Protein AF-0000000078183150 (afdb_homodimer)

Solvent-accessible surface area (backbone atoms only — not comparable to full-atom values): 23957 Å² total; per-residue (Å²): 135,80,81,76,76,77,73,75,73,75,76,82,78,79,80,68,74,74,74,74,74,74,79,73,50,68,70,55,38,49,43,51,28,50,55,58,35,39,36,19,56,31,17,50,51,40,50,72,68,47,51,51,50,37,50,54,33,47,48,52,42,27,62,74,68,38,85,47,51,37,82,80,44,46,71,64,59,48,45,49,29,29,44,27,28,25,60,32,22,45,72,41,20,80,29,30,89,44,89,50,62,62,53,49,30,44,80,25,64,42,81,43,44,36,35,37,39,30,37,64,89,84,26,37,39,29,40,36,38,32,34,35,36,31,25,56,86,88,48,70,55,47,36,36,38,36,37,41,34,23,37,49,46,79,45,83,44,36,29,38,37,36,37,61,71,50,38,35,37,31,42,33,81,97,46,42,81,49,72,70,41,70,57,77,73,69,54,72,88,75,36,77,75,80,79,72,46,48,50,48,32,32,46,45,32,75,52,93,54,41,38,32,34,35,36,78,84,66,34,45,34,37,29,32,58,106,138,82,79,76,76,75,73,73,73,78,75,78,79,77,71,69,75,75,70,74,73,74,79,71,49,68,70,56,38,49,44,50,29,50,58,58,35,39,36,19,55,32,18,49,50,41,48,73,70,47,52,50,51,36,51,53,34,47,50,53,42,28,63,74,67,38,86,49,51,37,82,80,45,45,72,65,59,48,44,49,29,30,44,30,29,26,58,33,21,46,72,40,20,80,30,31,88,43,91,50,63,64,53,48,29,43,77,25,64,42,81,42,43,37,35,37,40,30,38,62,89,83,26,36,38,29,40,35,39,32,34,34,38,31,25,55,86,86,48,71,55,46,37,34,37,36,37,41,35,23,39,49,45,78,45,81,44,36,29,39,37,35,36,62,71,49,39,37,37,30,41,34,80,95,45,43,82,48,72,70,41,69,58,78,73,69,55,73,88,75,35,76,76,78,78,73,45,49,48,47,34,31,46,46,32,76,51,93,54,40,38,31,33,34,37,78,85,66,33,45,35,37,31,31,58,106

Nearest PDB structures (foldseek):
  8uqf-assembly2_B  TM=3.159E-01  e=3.083E+00  synthetic construct
  8uqf-assembly2_B  TM=3.159E-01  e=4.365E+00  synthetic construct

Sequence (452 aa):
VEGVSVTDPPPPEDSAPVGGSKSETLPSLKLKLLSAVSGLNRGLAASEEDLQKADAAAKEIEAAGGPVDLSVDIDKLQGRWKLIYSSAFSSRTLGGSRPGPPTGRLLPITLGQVFQRIDVLSRDFDNIVELELGAPWPLPPAEVTATLAHKFELIGSAKIKINFEKTTVKTTGNLAQLPPLEIPRLPDSLRPPSNTRSGEFEVTYLDSDMRITQGDRGELRVFVIAVEGVSVTDPPPPEDSAPVGGSKSETLPSLKLKLLSAVSGLNRGLAASEEDLQKADAAAKEIEAAGGPVDLSVDIDKLQGRWKLIYSSAFSSRTLGGSRPGPPTGRLLPITLGQVFQRIDVLSRDFDNIVELELGAPWPLPPAEVTATLAHKFELIGSAKIKINFEKTTVKTTGNLAQLPPLEIPRLPDSLRPPSNTRSGEFEVTYLDSDMRITQGDRGELRVFVIA

Organism: Punica granatum (NCBI:txid22663)

Secondary structure (DSSP, 8-state):
-------------------------HHHHHHHHHHHHTTSTBTTT--HHHHHHHHHHHHHHHHHH----HHHHGGGG-EEEEEEEEGGGGGSBTTTTS--PBSSSSS-EEEEEEEEEEETTTTEEEEEEEEEE---TTSPPEEEEEEEEEEEEEETTTEEEEEEEEEEEEEEGGGTTSPPEEEPPPPGGGS--SGGGEEEEEEEEE-SSEEEEEETT--EEEEEE-/--------PPP--------------HHHHHHHHHHHHTTSTBTTT--HHHHHHHHHHHHHHHHHH----HHHHGGGG-EEEEEEEEGGGGGSBTTTTS--PBSSSSS-EEEEEEEEEEETTTTEEEEEEEEEE---TTSPPEEEEEEEEEEEEEETTTEEEEEEEEEEEEEEGGGTTSPPEEEPPPPGGGS--GGGGEEEEEEEEE-SSEEEEEETT--EEEEEE-

pLDDT: mean 83.38, std 20.6, range [25.12, 98.88]

InterPro domains:
  IPR006843 Plastid lipid-associated protein/fibrillin conserved domain [PF04755] (29-223)
  IPR039633 Plastid-lipid-associated protein [PTHR31906] (17-224)

Foldseek 3Di:
DPDPPPPDPPDPDDDPPPPPPPLDDLVRLVVQLCVLQAPCLQQQNDDPVSVVSNVVSVVSNLVVQDFFFCVVVVCLLAAKKWWRHKNQNNVQAPQRVDDHDHAPDPFHKDWDIWMWHADSVVQKTKIKTWIWTDDDPPDDIWIKIKIFIWGWDDDGGFKIKIFTDWIKMATDDPRNVDDIDTDDDDPPVPDPDDVVGMWMKGWSDTDNFKTWIATPVGMIIIIGGD/DPPPPPPPPDPPPPPPPPPPPPLDDLVRLVVQLCVLQAPCLQQQNDDPVSVVSNVVSVVSNLVVQDFFFCVVVVCLLAAKKWWRHKNQNPVQAPQRVDDHDHAPDPFHKDWDIWMWHADSVVQKTKIKTWIWTDDDPPDDIWIKIKIFIWGWDDDGGFKIKIFTDWMKMATDDPRNPDDIDTDDDDDPVPDPDDVVGMWMKGWSDTDNFKTWIATPVGMIIIIGGD

Structure (mmCIF, N/CA/C/O backbone):
data_AF-0000000078183150-model_v1
#
loop_
_entity.id
_entity.type
_entity.pdbx_description
1 polymer 'Plastid lipid-associated protein/fibrillin conserved domain-containing protein'
#
loop_
_atom_site.group_PDB
_atom_site.id
_atom_site.type_symbol
_atom_site.label_atom_id
_atom_site.label_alt_id
_atom_site.label_comp_id
_atom_site.label_asym_id
_atom_site.label_entity_id
_atom_site.label_seq_id
_atom_site.pdbx_PDB_ins_code
_atom_site.Cartn_x
_atom_site.Cartn_y
_atom_site.Cartn_z
_atom_site.occupancy
_atom_site.B_iso_or_equiv
_atom_site.auth_seq_id
_atom_site.auth_comp_id
_atom_site.auth_asym_id
_atom_site.auth_atom_id
_atom_site.pdbx_PDB_model_num
ATOM 1 N N . VAL A 1 1 ? -17.688 -17 73.125 1 25.45 1 VAL A N 1
ATOM 2 C CA . VAL A 1 1 ? -17.75 -17.75 71.875 1 25.45 1 VAL A CA 1
ATOM 3 C C . VAL A 1 1 ? -18.844 -17.156 70.938 1 25.45 1 VAL A C 1
ATOM 5 O O . VAL A 1 1 ? -20.016 -17.5 71.125 1 25.45 1 VAL A O 1
ATOM 8 N N . GLU A 1 2 ? -18.859 -15.781 70.812 1 26.11 2 GLU A N 1
ATOM 9 C CA . GLU A 1 2 ? -19.875 -14.953 70.188 1 26.11 2 GLU A CA 1
ATOM 10 C C . GLU A 1 2 ? -19.969 -15.289 68.688 1 26.11 2 GLU A C 1
ATOM 12 O O . GLU A 1 2 ? -18.953 -15.539 68 1 26.11 2 GLU A O 1
ATOM 17 N N . GLY A 1 3 ? -21.078 -15.875 68.25 1 27.06 3 GLY A N 1
ATOM 18 C CA . GLY A 1 3 ? -21.531 -16.375 66.938 1 27.06 3 GLY A CA 1
ATOM 19 C C . GLY A 1 3 ? -21.469 -15.336 65.812 1 27.06 3 GLY A C 1
ATOM 20 O O . GLY A 1 3 ? -22.078 -14.273 65.938 1 27.06 3 GLY A O 1
ATOM 21 N N . VAL A 1 4 ? -20.281 -15.188 65.188 1 34.78 4 VAL A N 1
ATOM 22 C CA . VAL A 1 4 ? -19.969 -14.242 64.125 1 34.78 4 VAL A CA 1
ATOM 23 C C . VAL A 1 4 ? -20.953 -14.406 62.969 1 34.78 4 VAL A C 1
ATOM 25 O O . VAL A 1 4 ? -21.109 -15.5 62.438 1 34.78 4 VAL A O 1
ATOM 28 N N . SER A 1 5 ? -22.094 -13.68 63 1 28.86 5 SER A N 1
ATOM 29 C CA . SER A 1 5 ? -23.141 -13.656 62 1 28.86 5 SER A CA 1
ATOM 30 C C . SER A 1 5 ? -22.578 -13.445 60.594 1 28.86 5 SER A C 1
ATOM 32 O O . SER A 1 5 ? -21.797 -12.523 60.375 1 28.86 5 SER A O 1
ATOM 34 N N . VAL A 1 6 ? -22.359 -14.516 59.844 1 34.69 6 VAL A N 1
ATOM 35 C CA . VAL A 1 6 ? -21.922 -14.648 58.469 1 34.69 6 VAL A CA 1
ATOM 36 C C . VAL A 1 6 ? -22.812 -13.812 57.562 1 34.69 6 VAL A C 1
ATOM 38 O O . VAL A 1 6 ? -24 -14.078 57.406 1 34.69 6 VAL A O 1
ATOM 41 N N . THR A 1 7 ? -22.688 -12.453 57.719 1 33.56 7 THR A N 1
ATOM 42 C CA . THR A 1 7 ? -23.5 -11.609 56.844 1 33.56 7 THR A CA 1
ATOM 43 C C . THR A 1 7 ? -23.453 -12.125 55.406 1 33.56 7 THR A C 1
ATOM 45 O O . THR A 1 7 ? -22.438 -12.672 54.969 1 33.56 7 THR A O 1
ATOM 48 N N . ASP A 1 8 ? -24.578 -12.492 54.781 1 33.91 8 ASP A N 1
ATOM 49 C CA . ASP A 1 8 ? -24.906 -12.992 53.469 1 33.91 8 ASP A CA 1
ATOM 50 C C . ASP A 1 8 ? -24.266 -12.141 52.375 1 33.91 8 ASP A C 1
ATOM 52 O O . ASP A 1 8 ? -24.188 -10.914 52.5 1 33.91 8 ASP A O 1
ATOM 56 N N . PRO A 1 9 ? -23.25 -12.695 51.656 1 38.31 9 PRO A N 1
ATOM 57 C CA . PRO A 1 9 ? -22.562 -11.938 50.625 1 38.31 9 PRO A CA 1
ATOM 58 C C . PRO A 1 9 ? -23.516 -11.227 49.656 1 38.31 9 PRO A C 1
ATOM 60 O O . PRO A 1 9 ? -24.656 -11.664 49.5 1 38.31 9 PRO A O 1
ATOM 63 N N . PRO A 1 10 ? -23.453 -9.859 49.656 1 40.16 10 PRO A N 1
ATOM 64 C CA . PRO A 1 10 ? -24.406 -9.188 48.75 1 40.16 10 PRO A CA 1
ATOM 65 C C . PRO A 1 10 ? -24.531 -9.859 47.406 1 40.16 10 PRO A C 1
ATOM 67 O O . PRO A 1 10 ? -23.609 -10.562 46.969 1 40.16 10 PRO A O 1
ATOM 70 N N . PRO A 1 11 ? -25.797 -10.094 46.938 1 37.5 11 PRO A N 1
ATOM 71 C CA . PRO A 1 11 ? -26.016 -10.727 45.625 1 37.5 11 PRO A CA 1
ATOM 72 C C . PRO A 1 11 ? -25.203 -10.086 44.5 1 37.5 11 PRO A C 1
ATOM 74 O O . PRO A 1 11 ? -24.828 -8.914 44.594 1 37.5 11 PRO A O 1
ATOM 77 N N . PRO A 1 12 ? -24.406 -10.922 43.781 1 33 12 PRO A N 1
ATOM 78 C CA . PRO A 1 12 ? -23.594 -10.445 42.656 1 33 12 PRO A CA 1
ATOM 79 C C . PRO A 1 12 ? -24.359 -9.539 41.719 1 33 12 PRO A C 1
ATOM 81 O O . PRO A 1 12 ? -25.516 -9.82 41.375 1 33 12 PRO A O 1
ATOM 84 N N . GLU A 1 13 ? -24.234 -8.188 42 1 30.86 13 GLU A N 1
ATOM 85 C CA . GLU A 1 13 ? -24.906 -7.184 41.156 1 30.86 13 GLU A CA 1
ATOM 86 C C . GLU A 1 13 ? -24.984 -7.625 39.719 1 30.86 13 GLU A C 1
ATOM 88 O O . GLU A 1 13 ? -24.266 -8.539 39.281 1 30.86 13 GLU A O 1
ATOM 93 N N . ASP A 1 14 ? -25.281 -6.547 38.812 1 30.36 14 ASP A N 1
ATOM 94 C CA . ASP A 1 14 ? -25.984 -6.145 37.594 1 30.36 14 ASP A CA 1
ATOM 95 C C . ASP A 1 14 ? -25.203 -6.574 36.344 1 30.36 14 ASP A C 1
ATOM 97 O O . ASP A 1 14 ? -23.984 -6.414 36.281 1 30.36 14 ASP A O 1
ATOM 101 N N . SER A 1 15 ? -25.75 -7.566 35.625 1 31.78 15 SER A N 1
ATOM 102 C CA . SER A 1 15 ? -25.422 -7.992 34.281 1 31.78 15 SER A CA 1
ATOM 103 C C . SER A 1 15 ? -25.172 -6.793 33.375 1 31.78 15 SER A C 1
ATOM 105 O O . SER A 1 15 ? -26.062 -5.98 33.125 1 31.78 15 SER A O 1
ATOM 107 N N . ALA A 1 16 ? -24 -6.148 33.406 1 34.34 16 ALA A N 1
ATOM 108 C CA . ALA A 1 16 ? -23.672 -5.168 32.375 1 34.34 16 ALA A CA 1
ATOM 109 C C . ALA A 1 16 ? -24.219 -5.578 31.016 1 34.34 16 ALA A C 1
ATOM 111 O O . ALA A 1 16 ? -24.188 -6.758 30.641 1 34.34 16 ALA A O 1
ATOM 112 N N . PRO A 1 17 ? -25.203 -4.906 30.562 1 32.28 17 PRO A N 1
ATOM 113 C CA . PRO A 1 17 ? -25.719 -5.25 29.234 1 32.28 17 PRO A CA 1
ATOM 114 C C . PRO A 1 17 ? -24.625 -5.613 28.234 1 32.28 17 PRO A C 1
ATOM 116 O O . PRO A 1 17 ? -23.516 -5.094 28.328 1 32.28 17 PRO A O 1
ATOM 119 N N . VAL A 1 18 ? -24.531 -6.824 27.828 1 33.25 18 VAL A N 1
ATOM 120 C CA . VAL A 1 18 ? -23.844 -7.293 26.641 1 33.25 18 VAL A CA 1
ATOM 121 C C . VAL A 1 18 ? -24.062 -6.301 25.5 1 33.25 18 VAL A C 1
ATOM 123 O O . VAL A 1 18 ? -25.188 -6.117 25.031 1 33.25 18 VAL A O 1
ATOM 126 N N . GLY A 1 19 ? -23.656 -5.066 25.578 1 31.78 19 GLY A N 1
ATOM 127 C CA . GLY A 1 19 ? -23.719 -4.227 24.391 1 31.78 19 GLY A CA 1
ATOM 128 C C . GLY A 1 19 ? -23.625 -5.012 23.109 1 31.78 19 GLY A C 1
ATOM 129 O O . GLY A 1 19 ? -22.766 -5.871 22.953 1 31.78 19 GLY A O 1
ATOM 130 N N . GLY A 1 20 ? -24.75 -5.406 22.453 1 34.28 20 GLY A N 1
ATOM 131 C CA . GLY A 1 20 ? -24.906 -6.059 21.172 1 34.28 20 GLY A CA 1
ATOM 132 C C . GLY A 1 20 ? -23.844 -5.68 20.172 1 34.28 20 GLY A C 1
ATOM 133 O O . GLY A 1 20 ? -23.578 -4.496 19.938 1 34.28 20 GLY A O 1
ATOM 134 N N . SER A 1 21 ? -22.703 -6.273 20.078 1 41.09 21 SER A N 1
ATOM 135 C CA . SER A 1 21 ? -21.734 -6.223 19 1 41.09 21 SER A CA 1
ATOM 136 C C . SER A 1 21 ? -22.422 -6 17.656 1 41.09 21 SER A C 1
ATOM 138 O O . SER A 1 21 ? -23.203 -6.848 17.203 1 41.09 21 SER A O 1
ATOM 140 N N . LYS A 1 22 ? -23.047 -4.867 17.297 1 44.09 22 LYS A N 1
ATOM 141 C CA . LYS A 1 22 ? -23.688 -4.559 16.031 1 44.09 22 LYS A CA 1
ATOM 142 C C . LYS A 1 22 ? -23.094 -5.379 14.898 1 44.09 22 LYS A C 1
ATOM 144 O O . LYS A 1 22 ? -21.859 -5.441 14.742 1 44.09 22 LYS A O 1
ATOM 149 N N . SER A 1 23 ? -23.578 -6.484 14.508 1 58.16 23 SER A N 1
ATOM 150 C CA . SER A 1 23 ? -23.266 -7.375 13.398 1 58.16 23 SER A CA 1
ATOM 151 C C . SER A 1 23 ? -22.75 -6.598 12.188 1 58.16 23 SER A C 1
ATOM 153 O O . SER A 1 23 ? -23.5 -5.828 11.578 1 58.16 23 SER A O 1
ATOM 155 N N . GLU A 1 24 ? -21.469 -6.301 12.102 1 78.25 24 GLU A N 1
ATOM 156 C CA . GLU A 1 24 ? -20.859 -5.598 10.977 1 78.25 24 GLU A CA 1
ATOM 157 C C . GLU A 1 24 ? -21.219 -6.27 9.656 1 78.25 24 GLU A C 1
ATOM 159 O O . GLU A 1 24 ? -21.219 -7.496 9.562 1 78.25 24 GLU A O 1
ATOM 164 N N . THR A 1 25 ? -21.734 -5.465 8.82 1 90.06 25 THR A N 1
ATOM 165 C CA . THR A 1 25 ? -22.016 -5.938 7.469 1 90.06 25 THR A CA 1
ATOM 166 C C . THR A 1 25 ? -20.734 -6.309 6.742 1 90.06 25 THR A C 1
ATOM 168 O O . THR A 1 25 ? -19.641 -5.855 7.117 1 90.06 25 THR A O 1
ATOM 171 N N . LEU A 1 26 ? -20.812 -7.238 5.852 1 94.44 26 LEU A N 1
ATOM 172 C CA . LEU A 1 26 ? -19.656 -7.711 5.09 1 94.44 26 LEU A CA 1
ATOM 173 C C . LEU A 1 26 ? -18.922 -6.543 4.445 1 94.44 26 LEU A C 1
ATOM 175 O O . LEU A 1 26 ? -17.703 -6.469 4.508 1 94.44 26 LEU A O 1
ATOM 179 N N . PRO A 1 27 ? -19.625 -5.566 3.857 1 92.88 27 PRO A N 1
ATOM 180 C CA . PRO A 1 27 ? -18.922 -4.41 3.301 1 92.88 27 PRO A CA 1
ATOM 181 C C . PRO A 1 27 ? -18.125 -3.645 4.352 1 92.88 27 PRO A C 1
ATOM 183 O O . PRO A 1 27 ? -17 -3.199 4.082 1 92.88 27 PRO A O 1
ATOM 186 N N . SER A 1 28 ? -18.656 -3.543 5.52 1 94.44 28 SER A N 1
ATOM 187 C CA . SER A 1 28 ? -17.938 -2.852 6.586 1 94.44 28 SER A CA 1
ATOM 188 C C . SER A 1 28 ? -16.703 -3.629 7.02 1 94.44 28 SER A C 1
ATOM 190 O O . SER A 1 28 ? -15.672 -3.033 7.336 1 94.44 28 SER A O 1
ATOM 192 N N . LEU A 1 29 ? -16.828 -4.906 7.047 1 97.69 29 LEU A N 1
ATOM 193 C CA . LEU A 1 29 ? -15.688 -5.75 7.395 1 97.69 29 LEU A CA 1
ATOM 194 C C . LEU A 1 29 ? -14.586 -5.648 6.34 1 97.69 29 LEU A C 1
ATOM 196 O O . LEU A 1 29 ? -13.398 -5.613 6.676 1 97.69 29 LEU A O 1
ATOM 200 N N . LYS A 1 30 ? -15.008 -5.578 5.09 1 97.69 30 LYS A N 1
ATOM 201 C CA . LYS A 1 30 ? -14.047 -5.43 4.004 1 97.69 30 LYS A CA 1
ATOM 202 C C . LYS A 1 30 ? -13.328 -4.086 4.09 1 97.69 30 LYS A C 1
ATOM 204 O O . LYS A 1 30 ? -12.117 -4.012 3.869 1 97.69 30 LYS A O 1
ATOM 209 N N . LEU A 1 31 ? -14.062 -3.076 4.402 1 96.56 31 LEU A N 1
ATOM 210 C CA . LEU A 1 31 ? -13.461 -1.759 4.574 1 96.56 31 LEU A CA 1
ATOM 211 C C . LEU A 1 31 ? -12.438 -1.77 5.707 1 96.56 31 LEU A C 1
ATOM 213 O O . LEU A 1 31 ? -11.367 -1.176 5.59 1 96.56 31 LEU A O 1
ATOM 217 N N . LYS A 1 32 ? -12.789 -2.43 6.77 1 96.81 32 LYS A N 1
ATOM 218 C CA . LYS A 1 32 ? -11.898 -2.543 7.918 1 96.81 32 LYS A CA 1
ATOM 219 C C . LYS A 1 32 ? -10.586 -3.223 7.535 1 96.81 32 LYS A C 1
ATOM 221 O O . LYS A 1 32 ? -9.508 -2.734 7.871 1 96.81 32 LYS A O 1
ATOM 226 N N . LEU A 1 33 ? -10.672 -4.328 6.832 1 98.38 33 LEU A N 1
ATOM 227 C CA . LEU A 1 33 ? -9.477 -5.059 6.418 1 98.38 33 LEU A CA 1
ATOM 228 C C . LEU A 1 33 ? -8.641 -4.227 5.453 1 98.38 33 LEU A C 1
ATOM 230 O O . LEU A 1 33 ? -7.422 -4.109 5.625 1 98.38 33 LEU A O 1
ATOM 234 N N . LEU A 1 34 ? -9.344 -3.639 4.422 1 98.12 34 LEU A N 1
ATOM 235 C CA . LEU A 1 34 ? -8.617 -2.842 3.439 1 98.12 34 LEU A CA 1
ATOM 236 C C . LEU A 1 34 ? -7.934 -1.651 4.105 1 98.12 34 LEU A C 1
ATOM 238 O O . LEU A 1 34 ? -6.793 -1.32 3.773 1 98.12 34 LEU A O 1
ATOM 242 N N . SER A 1 35 ? -8.586 -1.05 5.062 1 97.12 35 SER A N 1
ATOM 243 C CA . SER A 1 35 ? -8 0.07 5.789 1 97.12 35 SER A CA 1
ATOM 244 C C . SER A 1 35 ? -6.781 -0.372 6.594 1 97.12 35 SER A C 1
ATOM 246 O O . SER A 1 35 ? -5.797 0.362 6.688 1 97.12 35 SER A O 1
ATOM 248 N N . ALA A 1 36 ? -6.855 -1.533 7.152 1 97.44 36 ALA A N 1
ATOM 249 C CA . ALA A 1 36 ? -5.77 -2.049 7.98 1 97.44 36 ALA A CA 1
ATOM 250 C C . ALA A 1 36 ? -4.531 -2.348 7.145 1 97.44 36 ALA A C 1
ATOM 252 O O . ALA A 1 36 ? -3.402 -2.133 7.594 1 97.44 36 ALA A O 1
ATOM 253 N N . VAL A 1 37 ? -4.723 -2.781 5.93 1 97.94 37 VAL A N 1
ATOM 254 C CA . VAL A 1 37 ? -3.576 -3.322 5.207 1 97.94 37 VAL A CA 1
ATOM 255 C C . VAL A 1 37 ? -3.084 -2.307 4.18 1 97.94 37 VAL A C 1
ATOM 257 O O . VAL A 1 37 ? -1.975 -2.432 3.656 1 97.94 37 VAL A O 1
ATOM 260 N N . SER A 1 38 ? -3.936 -1.305 3.873 1 95.56 38 SER A N 1
ATOM 261 C CA . SER A 1 38 ? -3.51 -0.276 2.93 1 95.56 38 SER A CA 1
ATOM 262 C C . SER A 1 38 ? -2.381 0.57 3.508 1 95.56 38 SER A C 1
ATOM 264 O O . SER A 1 38 ? -2.377 0.876 4.703 1 95.56 38 SER A O 1
ATOM 266 N N . GLY A 1 39 ? -1.4 0.846 2.785 1 94.12 39 GLY A N 1
ATOM 267 C CA . GLY A 1 39 ? -0.291 1.684 3.211 1 94.12 39 GLY A CA 1
ATOM 268 C C . GLY A 1 39 ? 0.854 0.894 3.818 1 94.12 39 GLY A C 1
ATOM 269 O O . GLY A 1 39 ? 1.854 1.472 4.25 1 94.12 39 GLY A O 1
ATOM 270 N N . LEU A 1 40 ? 0.718 -0.432 3.852 1 96.31 40 LEU A N 1
ATOM 271 C CA . LEU A 1 40 ? 1.736 -1.261 4.488 1 96.31 40 LEU A CA 1
ATOM 272 C C . LEU A 1 40 ? 2.76 -1.745 3.467 1 96.31 40 LEU A C 1
ATOM 274 O O . LEU A 1 40 ? 3.59 -2.604 3.773 1 96.31 40 LEU A O 1
ATOM 278 N N . ASN A 1 41 ? 2.68 -1.23 2.266 1 92.56 41 ASN A N 1
ATOM 279 C CA . ASN A 1 41 ? 3.58 -1.679 1.209 1 92.56 41 ASN A CA 1
ATOM 280 C C . ASN A 1 41 ? 3.525 -3.193 1.029 1 92.56 41 ASN A C 1
ATOM 282 O O . ASN A 1 41 ? 4.562 -3.859 1.024 1 92.56 41 ASN A O 1
ATOM 286 N N . ARG A 1 42 ? 2.332 -3.758 0.937 1 95.31 42 ARG A N 1
ATOM 287 C CA . ARG A 1 42 ? 2.031 -5.176 0.773 1 95.31 42 ARG A CA 1
ATOM 288 C C . ARG A 1 42 ? 2.521 -5.98 1.972 1 95.31 42 ARG A C 1
ATOM 290 O O . ARG A 1 42 ? 2.645 -7.207 1.896 1 95.31 42 ARG A O 1
ATOM 297 N N . GLY A 1 43 ? 2.922 -5.414 2.986 1 95.19 43 GLY A N 1
ATOM 298 C CA . GLY A 1 43 ? 3.379 -6.098 4.184 1 95.19 43 GLY A CA 1
ATOM 299 C C . GLY A 1 43 ? 4.805 -5.742 4.566 1 95.19 43 GLY A C 1
ATOM 300 O O . GLY A 1 43 ? 5.23 -6 5.695 1 95.19 43 GLY A O 1
ATOM 301 N N . LEU A 1 44 ? 5.602 -5.09 3.701 1 91.56 44 LEU A N 1
ATOM 302 C CA . LEU A 1 44 ? 7.012 -4.793 3.912 1 91.56 44 LEU A CA 1
ATOM 303 C C . LEU A 1 44 ? 7.191 -3.766 5.023 1 91.56 44 LEU A C 1
ATOM 305 O O . LEU A 1 44 ? 8.227 -3.744 5.695 1 91.56 44 LEU A O 1
ATOM 309 N N . ALA A 1 45 ? 6.211 -2.936 5.227 1 92.19 45 ALA A N 1
ATOM 310 C CA . ALA A 1 45 ? 6.289 -1.882 6.234 1 92.19 45 ALA A CA 1
ATOM 311 C C . ALA A 1 45 ? 5.422 -2.217 7.445 1 92.19 45 ALA A C 1
ATOM 313 O O . ALA A 1 45 ? 5.156 -1.352 8.281 1 92.19 45 ALA A O 1
ATOM 314 N N . ALA A 1 46 ? 4.984 -3.465 7.539 1 94.94 46 ALA A N 1
ATOM 315 C CA . ALA A 1 46 ? 4.051 -3.846 8.602 1 94.94 46 ALA A CA 1
ATOM 316 C C . ALA A 1 46 ? 4.789 -4.082 9.914 1 94.94 46 ALA A C 1
ATOM 318 O O . ALA A 1 46 ? 5.824 -4.746 9.945 1 94.94 46 ALA A O 1
ATOM 319 N N . SER A 1 47 ? 4.293 -3.496 10.961 1 93.06 47 SER A N 1
ATOM 320 C CA . SER A 1 47 ? 4.73 -3.846 12.312 1 93.06 47 SER A CA 1
ATOM 321 C C . SER A 1 47 ? 4.035 -5.109 12.805 1 93.06 47 SER A C 1
ATOM 323 O O . SER A 1 47 ? 3.117 -5.617 12.156 1 93.06 47 SER A O 1
ATOM 325 N N . GLU A 1 48 ? 4.453 -5.578 13.961 1 94.38 48 GLU A N 1
ATOM 326 C CA . GLU A 1 48 ? 3.777 -6.723 14.562 1 94.38 48 GLU A CA 1
ATOM 327 C C . GLU A 1 48 ? 2.316 -6.402 14.867 1 94.38 48 GLU A C 1
ATOM 329 O O . GLU A 1 48 ? 1.438 -7.25 14.68 1 94.38 48 GLU A O 1
ATOM 334 N N . GLU A 1 49 ? 2.09 -5.234 15.375 1 96 49 GLU A N 1
ATOM 335 C CA . GLU A 1 49 ? 0.719 -4.805 15.633 1 96 49 GLU A CA 1
ATOM 336 C C . GLU A 1 49 ? -0.109 -4.797 14.352 1 96 49 GLU A C 1
ATOM 338 O O . GLU A 1 49 ? -1.275 -5.195 14.359 1 96 49 GLU A O 1
ATOM 343 N N . ASP A 1 50 ? 0.449 -4.363 13.266 1 96.94 50 ASP A N 1
ATOM 344 C CA . ASP A 1 50 ? -0.235 -4.371 11.977 1 96.94 50 ASP A CA 1
ATOM 345 C C . ASP A 1 50 ? -0.604 -5.793 11.562 1 96.94 50 ASP A C 1
ATOM 347 O O . ASP A 1 50 ? -1.694 -6.027 11.031 1 96.94 50 ASP A O 1
ATOM 351 N N . LEU A 1 51 ? 0.33 -6.727 11.789 1 97.31 51 LEU A N 1
ATOM 352 C CA . LEU A 1 51 ? 0.082 -8.125 11.453 1 97.31 51 LEU A CA 1
ATOM 353 C C . LEU A 1 51 ? -1.134 -8.656 12.203 1 97.31 51 LEU A C 1
ATOM 355 O O . LEU A 1 51 ? -1.994 -9.312 11.617 1 97.31 51 LEU A O 1
ATOM 359 N N . GLN A 1 52 ? -1.202 -8.328 13.406 1 97.94 52 GLN A N 1
ATOM 360 C CA . GLN A 1 52 ? -2.305 -8.789 14.242 1 97.94 52 GLN A CA 1
ATOM 361 C C . GLN A 1 52 ? -3.629 -8.18 13.797 1 97.94 52 GLN A C 1
ATOM 363 O O . GLN A 1 52 ? -4.648 -8.875 13.734 1 97.94 52 GLN A O 1
ATOM 368 N N . LYS A 1 53 ? -3.6 -6.941 13.539 1 97.94 53 LYS A N 1
ATOM 369 C CA . LYS A 1 53 ? -4.805 -6.258 13.078 1 97.94 53 LYS A CA 1
ATOM 370 C C . LYS A 1 53 ? -5.301 -6.844 11.766 1 97.94 53 LYS A C 1
ATOM 372 O O . LYS A 1 53 ? -6.504 -7.059 11.586 1 97.94 53 LYS A O 1
ATOM 377 N N . ALA A 1 54 ? -4.406 -7.047 10.828 1 98.38 54 ALA A N 1
ATOM 378 C CA . ALA A 1 54 ? -4.766 -7.633 9.539 1 98.38 54 ALA A CA 1
ATOM 379 C C . ALA A 1 54 ? -5.363 -9.023 9.711 1 98.38 54 ALA A C 1
ATOM 381 O O . ALA A 1 54 ? -6.395 -9.344 9.117 1 98.38 54 ALA A O 1
ATOM 382 N N . ASP A 1 55 ? -4.688 -9.766 10.578 1 98.44 55 ASP A N 1
ATOM 383 C CA . ASP A 1 55 ? -5.152 -11.133 10.828 1 98.44 55 ASP A CA 1
ATOM 384 C C . ASP A 1 55 ? -6.555 -11.125 11.438 1 98.44 55 ASP A C 1
ATOM 386 O O . ASP A 1 55 ? -7.426 -11.883 11 1 98.44 55 ASP A O 1
ATOM 390 N N . ALA A 1 56 ? -6.742 -10.305 12.414 1 98.56 56 ALA A N 1
ATOM 391 C CA . ALA A 1 56 ? -8.039 -10.219 13.078 1 98.56 56 ALA A CA 1
ATOM 392 C C . ALA A 1 56 ? -9.125 -9.781 12.102 1 98.56 56 ALA A C 1
ATOM 394 O O . ALA A 1 56 ? -10.219 -10.359 12.086 1 98.56 56 ALA A O 1
ATOM 395 N N . ALA A 1 57 ? -8.852 -8.797 11.336 1 98.5 57 ALA A N 1
ATOM 396 C CA . ALA A 1 57 ? -9.828 -8.297 10.367 1 98.5 57 ALA A CA 1
ATOM 397 C C . ALA A 1 57 ? -10.156 -9.359 9.32 1 98.5 57 ALA A C 1
ATOM 399 O O . ALA A 1 57 ? -11.312 -9.516 8.93 1 98.5 57 ALA A O 1
ATOM 400 N N . ALA A 1 58 ? -9.188 -10.07 8.836 1 98.75 58 ALA A N 1
ATOM 401 C CA . ALA A 1 58 ? -9.406 -11.133 7.859 1 98.75 58 ALA A CA 1
ATOM 402 C C . ALA A 1 58 ? -10.289 -12.234 8.438 1 98.75 58 ALA A C 1
ATOM 404 O O . ALA A 1 58 ? -11.188 -12.734 7.762 1 98.75 58 ALA A O 1
ATOM 405 N N . LYS A 1 59 ? -9.992 -12.578 9.664 1 98.5 59 LYS A N 1
ATOM 406 C CA . LYS A 1 59 ? -10.766 -13.633 10.312 1 98.5 59 LYS A CA 1
ATOM 407 C C . LYS A 1 59 ? -12.234 -13.258 10.414 1 98.5 59 LYS A C 1
ATOM 409 O O . LYS A 1 59 ? -13.109 -14.117 10.305 1 98.5 59 LYS A O 1
ATOM 414 N N . GLU A 1 60 ? -12.5 -12.008 10.672 1 98.56 60 GLU A N 1
ATOM 415 C CA . GLU A 1 60 ? -13.883 -11.555 10.734 1 98.56 60 GLU A CA 1
ATOM 416 C C . GLU A 1 60 ? -14.586 -11.727 9.391 1 98.56 60 GLU A C 1
ATOM 418 O O . GLU A 1 60 ? -15.75 -12.133 9.344 1 98.56 60 GLU A O 1
ATOM 423 N N . ILE A 1 61 ? -13.938 -11.453 8.336 1 98.44 61 ILE A N 1
ATOM 424 C CA . ILE A 1 61 ? -14.5 -11.609 7 1 98.44 61 ILE A CA 1
ATOM 425 C C . ILE A 1 61 ? -14.719 -13.086 6.703 1 98.44 61 ILE A C 1
ATOM 427 O O . ILE A 1 61 ? -15.766 -13.477 6.176 1 98.44 61 ILE A O 1
ATOM 431 N N . GLU A 1 62 ? -13.727 -13.844 7.031 1 98.44 62 GLU A N 1
ATOM 432 C CA . GLU A 1 62 ? -13.82 -15.281 6.809 1 98.44 62 GLU A CA 1
ATOM 433 C C . GLU A 1 62 ? -15 -15.883 7.566 1 98.44 62 GLU A C 1
ATOM 435 O O . GLU A 1 62 ? -15.727 -16.719 7.027 1 98.44 62 GLU A O 1
ATOM 440 N N . ALA A 1 63 ? -15.141 -15.438 8.789 1 97.94 63 ALA A N 1
ATOM 441 C CA . ALA A 1 63 ? -16.25 -15.922 9.602 1 97.94 63 ALA A CA 1
ATOM 442 C C . ALA A 1 63 ? -17.594 -15.492 9.008 1 97.94 63 ALA A C 1
ATOM 444 O O . ALA A 1 63 ? -18.531 -16.281 8.938 1 97.94 63 ALA A O 1
ATOM 445 N N . ALA A 1 64 ? -17.703 -14.305 8.586 1 97.25 64 ALA A N 1
ATOM 446 C CA . ALA A 1 64 ? -18.938 -13.766 8.023 1 97.25 64 ALA A CA 1
ATOM 447 C C . ALA A 1 64 ? -19.25 -14.406 6.676 1 97.25 64 ALA A C 1
ATOM 449 O O . ALA A 1 64 ? -20.406 -14.602 6.324 1 97.25 64 ALA A O 1
ATOM 450 N N . GLY A 1 65 ? -18.281 -14.695 5.91 1 96.12 65 GLY A N 1
ATOM 451 C CA . GLY A 1 65 ? -18.453 -15.234 4.574 1 96.12 65 GLY A CA 1
ATOM 452 C C . GLY A 1 65 ? -18.75 -16.734 4.566 1 96.12 65 GLY A C 1
ATOM 453 O O . GLY A 1 65 ? -19.312 -17.25 3.6 1 96.12 65 GLY A O 1
ATOM 454 N N . GLY A 1 66 ? -18.328 -17.406 5.645 1 95.75 66 GLY A N 1
ATOM 455 C CA . GLY A 1 66 ? -18.516 -18.844 5.707 1 95.75 66 GLY A CA 1
ATOM 456 C C . GLY A 1 66 ? -17.484 -19.625 4.93 1 95.75 66 GLY A C 1
ATOM 457 O O . GLY A 1 66 ? -16.562 -19.031 4.344 1 95.75 66 GLY A O 1
ATOM 458 N N . PRO A 1 67 ? -17.578 -20.891 4.965 1 96.62 67 PRO A N 1
ATOM 459 C CA . PRO A 1 67 ? -16.578 -21.734 4.289 1 96.62 67 PRO A CA 1
ATOM 460 C C . PRO A 1 67 ? -16.609 -21.578 2.771 1 96.62 67 PRO A C 1
ATOM 462 O O . PRO A 1 67 ? -17.688 -21.391 2.186 1 96.62 67 PRO A O 1
ATOM 465 N N . VAL A 1 68 ? -15.5 -21.594 2.18 1 97.94 68 VAL A N 1
ATOM 466 C CA . VAL A 1 68 ? -15.344 -21.484 0.732 1 97.94 68 VAL A CA 1
ATOM 467 C C . VAL A 1 68 ? -15.445 -22.875 0.096 1 97.94 68 VAL A C 1
ATOM 469 O O . VAL A 1 68 ? -14.898 -23.844 0.617 1 97.94 68 VAL A O 1
ATOM 472 N N . ASP A 1 69 ? -16.156 -22.953 -0.996 1 98.19 69 ASP A N 1
ATOM 473 C CA . ASP A 1 69 ? -16.234 -24.172 -1.784 1 98.19 69 ASP A CA 1
ATOM 474 C C . ASP A 1 69 ? -15.938 -23.906 -3.256 1 98.19 69 ASP A C 1
ATOM 476 O O . ASP A 1 69 ? -16.844 -23.547 -4.023 1 98.19 69 ASP A O 1
ATOM 480 N N . LEU A 1 70 ? -14.75 -24.172 -3.662 1 97.88 70 LEU A N 1
ATOM 481 C CA . LEU A 1 70 ? -14.289 -23.844 -5.012 1 97.88 70 LEU A CA 1
ATOM 482 C C . LEU A 1 70 ? -14.789 -24.891 -6.012 1 97.88 70 LEU A C 1
ATOM 484 O O . LEU A 1 70 ? -14.734 -24.672 -7.223 1 97.88 70 LEU A O 1
ATOM 488 N N . SER A 1 71 ? -15.25 -26.016 -5.574 1 95.44 71 SER A N 1
ATOM 489 C CA . SER A 1 71 ? -15.828 -26.969 -6.504 1 95.44 71 SER A CA 1
ATOM 490 C C . SER A 1 71 ? -17.016 -26.391 -7.25 1 95.44 71 SER A C 1
ATOM 492 O O . SER A 1 71 ? -17.281 -26.75 -8.398 1 95.44 71 SER A O 1
ATOM 494 N N . VAL A 1 72 ? -17.656 -25.453 -6.602 1 95.12 72 VAL A N 1
ATOM 495 C CA . VAL A 1 72 ? -18.812 -24.828 -7.219 1 95.12 72 VAL A CA 1
ATOM 496 C C . VAL A 1 72 ? -18.453 -23.406 -7.676 1 95.12 72 VAL A C 1
ATOM 498 O O . VAL A 1 72 ? -19.016 -22.906 -8.648 1 95.12 72 VAL A O 1
ATOM 501 N N . ASP A 1 73 ? -17.438 -22.797 -7.02 1 95.88 73 ASP A N 1
ATOM 502 C CA . ASP A 1 73 ? -17.172 -21.391 -7.242 1 95.88 73 ASP A CA 1
ATOM 503 C C . ASP A 1 73 ? -15.82 -21.188 -7.938 1 95.88 73 ASP A C 1
ATOM 505 O O . ASP A 1 73 ? -15.219 -20.125 -7.836 1 95.88 73 ASP A O 1
ATOM 509 N N . ILE A 1 74 ? -15.344 -22.188 -8.594 1 96.44 74 ILE A N 1
ATOM 510 C CA . ILE A 1 74 ? -14 -22.125 -9.148 1 96.44 74 ILE A CA 1
ATOM 511 C C . ILE A 1 74 ? -13.898 -20.969 -10.133 1 96.44 74 ILE A C 1
ATOM 513 O O . ILE A 1 74 ? -12.844 -20.328 -10.25 1 96.44 74 ILE A O 1
ATOM 517 N N . ASP A 1 75 ? -15.008 -20.672 -10.836 1 97.25 75 ASP A N 1
ATOM 518 C CA . ASP A 1 75 ? -15.016 -19.625 -11.852 1 97.25 75 ASP A CA 1
ATOM 519 C C . ASP A 1 75 ? -14.773 -18.25 -11.227 1 97.25 75 ASP A C 1
ATOM 521 O O . ASP A 1 75 ? -14.383 -17.312 -11.914 1 97.25 75 ASP A O 1
ATOM 525 N N . LYS A 1 76 ? -15.07 -18.109 -9.953 1 97.75 76 LYS A N 1
ATOM 526 C CA . LYS A 1 76 ? -14.844 -16.844 -9.266 1 97.75 76 LYS A CA 1
ATOM 527 C C . LYS A 1 76 ? -13.352 -16.531 -9.188 1 97.75 76 LYS A C 1
ATOM 529 O O . LYS A 1 76 ? -12.969 -15.383 -8.938 1 97.75 76 LYS A O 1
ATOM 534 N N . LEU A 1 77 ? -12.492 -17.516 -9.375 1 98.31 77 LEU A N 1
ATOM 535 C CA . LEU A 1 77 ? -11.047 -17.312 -9.336 1 98.31 77 LEU A CA 1
ATOM 536 C C . LEU A 1 77 ? -10.562 -16.625 -10.609 1 98.31 77 LEU A C 1
ATOM 538 O O . LEU A 1 77 ? -9.461 -16.062 -10.633 1 98.31 77 LEU A O 1
ATOM 542 N N . GLN A 1 78 ? -11.391 -16.703 -11.68 1 98.44 78 GLN A N 1
ATOM 543 C CA . GLN A 1 78 ? -10.992 -16.203 -12.992 1 98.44 78 GLN A CA 1
ATOM 544 C C . GLN A 1 78 ? -10.633 -14.719 -12.93 1 98.44 78 GLN A C 1
ATOM 546 O O . GLN A 1 78 ? -11.383 -13.906 -12.391 1 98.44 78 GLN A O 1
ATOM 551 N N . GLY A 1 79 ? -9.477 -14.375 -13.523 1 98.06 79 GLY A N 1
ATOM 552 C CA . GLY A 1 79 ? -9.148 -12.961 -13.664 1 98.06 79 GLY A CA 1
ATOM 553 C C . GLY A 1 79 ? -7.801 -12.594 -13.078 1 98.06 79 GLY A C 1
ATOM 554 O O . GLY A 1 79 ? -7.004 -13.477 -12.742 1 98.06 79 GLY A O 1
ATOM 555 N N . ARG A 1 80 ? -7.488 -11.359 -13.102 1 98.38 80 ARG A N 1
ATOM 556 C CA . ARG A 1 80 ? -6.262 -10.797 -12.547 1 98.38 80 ARG A CA 1
ATOM 557 C C . ARG A 1 80 ? -6.516 -10.18 -11.172 1 98.38 80 ARG A C 1
ATOM 559 O O . ARG A 1 80 ? -7.355 -9.289 -11.039 1 98.38 80 ARG A O 1
ATOM 566 N N . TRP A 1 81 ? -5.816 -10.695 -10.242 1 98.69 81 TRP A N 1
ATOM 567 C CA . TRP A 1 81 ? -5.953 -10.273 -8.852 1 98.69 81 TRP A CA 1
ATOM 568 C C . TRP A 1 81 ? -4.719 -9.5 -8.391 1 98.69 81 TRP A C 1
ATOM 570 O O . TRP A 1 81 ? -3.588 -9.93 -8.633 1 98.69 81 TRP A O 1
ATOM 580 N N . LYS A 1 82 ? -4.887 -8.414 -7.758 1 98.56 82 LYS A N 1
ATOM 581 C CA . LYS A 1 82 ? -3.797 -7.602 -7.219 1 98.56 82 LYS A CA 1
ATOM 582 C C . LYS A 1 82 ? -3.525 -7.949 -5.758 1 98.56 82 LYS A C 1
ATOM 584 O O . LYS A 1 82 ? -4.438 -7.926 -4.93 1 98.56 82 LYS A O 1
ATOM 589 N N . LEU A 1 83 ? -2.318 -8.273 -5.453 1 98.5 83 LEU A N 1
ATOM 590 C CA . LEU A 1 83 ? -1.926 -8.5 -4.066 1 98.5 83 LEU A CA 1
ATOM 591 C C . LEU A 1 83 ? -1.812 -7.184 -3.312 1 98.5 83 LEU A C 1
ATOM 593 O O . LEU A 1 83 ? -1.007 -6.32 -3.676 1 98.5 83 LEU A O 1
ATOM 597 N N . ILE A 1 84 ? -2.576 -7.082 -2.221 1 98.25 84 ILE A N 1
ATOM 598 C CA . ILE A 1 84 ? -2.506 -5.82 -1.492 1 98.25 84 ILE A CA 1
ATOM 599 C C . ILE A 1 84 ? -1.831 -6.039 -0.14 1 98.25 84 ILE A C 1
ATOM 601 O O . ILE A 1 84 ? -1.399 -5.086 0.509 1 98.25 84 ILE A O 1
ATOM 605 N N . TYR A 1 85 ? -1.744 -7.289 0.234 1 98.31 85 TYR A N 1
ATOM 606 C CA . TYR A 1 85 ? -1.084 -7.578 1.502 1 98.31 85 TYR A CA 1
ATOM 607 C C . TYR A 1 85 ? -0.643 -9.031 1.567 1 98.31 85 TYR A C 1
ATOM 609 O O . TYR A 1 85 ? -1.384 -9.93 1.161 1 98.31 85 TYR A O 1
ATOM 617 N N . SER A 1 86 ? 0.565 -9.273 2.084 1 97.31 86 SER A N 1
ATOM 618 C CA . SER A 1 86 ? 1.062 -10.586 2.494 1 97.31 86 SER A CA 1
ATOM 619 C C . SER A 1 86 ? 1.858 -10.492 3.791 1 97.31 86 SER A C 1
ATOM 621 O O . SER A 1 86 ? 2.807 -9.711 3.889 1 97.31 86 SER A O 1
ATOM 623 N N . SER A 1 87 ? 1.488 -11.273 4.754 1 96.62 87 SER A N 1
ATOM 624 C CA . SER A 1 87 ? 2.229 -11.273 6.012 1 96.62 87 SER A CA 1
ATOM 625 C C . SER A 1 87 ? 3.639 -11.82 5.82 1 96.62 87 SER A C 1
ATOM 627 O O . SER A 1 87 ? 4.512 -11.609 6.664 1 96.62 87 SER A O 1
ATOM 629 N N . ALA A 1 88 ? 3.898 -12.516 4.711 1 91.69 88 ALA A N 1
ATOM 630 C CA . ALA A 1 88 ? 5.219 -13.062 4.414 1 91.69 88 ALA A CA 1
ATOM 631 C C . ALA A 1 88 ? 6.234 -11.953 4.168 1 91.69 88 ALA A C 1
ATOM 633 O O . ALA A 1 88 ? 7.438 -12.148 4.359 1 91.69 88 ALA A O 1
ATOM 634 N N . PHE A 1 89 ? 5.82 -10.773 3.748 1 90.44 89 PHE A N 1
ATOM 635 C CA . PHE A 1 89 ? 6.723 -9.68 3.395 1 90.44 89 PHE A CA 1
ATOM 636 C C . PHE A 1 89 ? 7.207 -8.953 4.645 1 90.44 89 PHE A C 1
ATOM 638 O O . PHE A 1 89 ? 8.125 -8.133 4.57 1 90.44 89 PHE A O 1
ATOM 645 N N . SER A 1 90 ? 6.625 -9.234 5.801 1 86.5 90 SER A N 1
ATOM 646 C CA . SER A 1 90 ? 6.988 -8.539 7.031 1 86.5 90 SER A CA 1
ATOM 647 C C . SER A 1 90 ? 8.422 -8.859 7.445 1 86.5 90 SER A C 1
ATOM 649 O O . SER A 1 90 ? 9.016 -8.148 8.258 1 86.5 90 SER A O 1
ATOM 651 N N . SER A 1 91 ? 9.016 -9.945 6.859 1 78 91 SER A N 1
ATOM 652 C CA . SER A 1 91 ? 10.406 -10.305 7.109 1 78 91 SER A CA 1
ATOM 653 C C . SER A 1 91 ? 11.352 -9.445 6.285 1 78 91 SER A C 1
ATOM 655 O O . SER A 1 91 ? 12.578 -9.586 6.387 1 78 91 SER A O 1
ATOM 657 N N . ARG A 1 92 ? 10.852 -8.555 5.461 1 76.12 92 ARG A N 1
ATOM 658 C CA . ARG A 1 92 ? 11.602 -7.594 4.66 1 76.12 92 ARG A CA 1
ATOM 659 C C . ARG A 1 92 ? 12.492 -8.305 3.65 1 76.12 92 ARG A C 1
ATOM 661 O O . ARG A 1 92 ? 13.648 -7.918 3.463 1 76.12 92 ARG A O 1
ATOM 668 N N . THR A 1 93 ? 12.031 -9.453 3.27 1 73.19 93 THR A N 1
ATOM 669 C CA . THR A 1 93 ? 12.609 -10.203 2.158 1 73.19 93 THR A CA 1
ATOM 670 C C . THR A 1 93 ? 11.594 -10.359 1.026 1 73.19 93 THR A C 1
ATOM 672 O O . THR A 1 93 ? 10.406 -10.547 1.276 1 73.19 93 THR A O 1
ATOM 675 N N . LEU A 1 94 ? 12.023 -10.25 -0.199 1 71.81 94 LEU A N 1
ATOM 676 C CA . LEU A 1 94 ? 11.125 -10.359 -1.346 1 71.81 94 LEU A CA 1
ATOM 677 C C . LEU A 1 94 ? 10.711 -11.805 -1.571 1 71.81 94 LEU A C 1
ATOM 679 O O . LEU A 1 94 ? 9.773 -12.078 -2.326 1 71.81 94 LEU A O 1
ATOM 683 N N . GLY A 1 95 ? 11.391 -12.719 -0.832 1 71 95 GLY A N 1
ATOM 684 C CA . GLY A 1 95 ? 10.977 -14.109 -0.877 1 71 95 GLY A CA 1
ATOM 685 C C . GLY A 1 95 ? 9.883 -14.445 0.124 1 71 95 GLY A C 1
ATOM 686 O O . GLY A 1 95 ? 9.367 -15.562 0.134 1 71 95 GLY A O 1
ATOM 687 N N . GLY A 1 96 ? 9.562 -13.461 0.85 1 64.25 96 GLY A N 1
ATOM 688 C CA . GLY A 1 96 ? 8.586 -13.727 1.897 1 64.25 96 GLY A CA 1
ATOM 689 C C . GLY A 1 96 ? 9.055 -14.781 2.883 1 64.25 96 GLY A C 1
ATOM 690 O O . GLY A 1 96 ? 10.094 -14.625 3.523 1 64.25 96 GLY A O 1
ATOM 691 N N . SER A 1 97 ? 8.227 -15.898 2.875 1 64.5 97 SER A N 1
ATOM 692 C CA . SER A 1 97 ? 8.562 -17 3.762 1 64.5 97 SER A CA 1
ATOM 693 C C . SER A 1 97 ? 9.609 -17.922 3.137 1 64.5 97 SER A C 1
ATOM 695 O O . SER A 1 97 ? 10.078 -18.859 3.775 1 64.5 97 SER A O 1
ATOM 697 N N . ARG A 1 98 ? 9.969 -17.641 1.916 1 66.5 98 ARG A N 1
ATOM 698 C CA . ARG A 1 98 ? 11.016 -18.375 1.211 1 66.5 98 ARG A CA 1
ATOM 699 C C . ARG A 1 98 ? 12.258 -17.516 1.026 1 66.5 98 ARG A C 1
ATOM 701 O O . ARG A 1 98 ? 12.203 -16.281 1.188 1 66.5 98 ARG A O 1
ATOM 708 N N . PRO A 1 99 ? 13.438 -18.172 0.823 1 62.09 99 PRO A N 1
ATOM 709 C CA . PRO A 1 99 ? 14.656 -17.375 0.628 1 62.09 99 PRO A CA 1
ATOM 710 C C . PRO A 1 99 ? 14.539 -16.391 -0.527 1 62.09 99 PRO A C 1
ATOM 712 O O . PRO A 1 99 ? 13.875 -16.672 -1.526 1 62.09 99 PRO A O 1
ATOM 715 N N . GLY A 1 100 ? 14.984 -15.156 -0.357 1 65.94 100 GLY A N 1
ATOM 716 C CA . GLY A 1 100 ? 14.992 -14.133 -1.386 1 65.94 100 GLY A CA 1
ATOM 717 C C . GLY A 1 100 ? 15.891 -12.961 -1.051 1 65.94 100 GLY A C 1
ATOM 718 O O . GLY A 1 100 ? 16.469 -12.906 0.033 1 65.94 100 GLY A O 1
ATOM 719 N N . PRO A 1 101 ? 16.047 -12.172 -2.043 1 69.44 101 PRO A N 1
ATOM 720 C CA . PRO A 1 101 ? 16.906 -11.008 -1.779 1 69.44 101 PRO A CA 1
ATOM 721 C C . PRO A 1 101 ? 16.328 -10.086 -0.707 1 69.44 101 PRO A C 1
ATOM 723 O O . PRO A 1 101 ? 15.109 -9.859 -0.667 1 69.44 101 PRO A O 1
ATOM 726 N N . PRO A 1 102 ? 17.219 -9.711 0.192 1 67.19 102 PRO A N 1
ATOM 727 C CA . PRO A 1 102 ? 16.766 -8.773 1.223 1 67.19 102 PRO A CA 1
ATOM 728 C C . PRO A 1 102 ? 16.469 -7.387 0.665 1 67.19 102 PRO A C 1
ATOM 730 O O . PRO A 1 102 ? 17.016 -6.996 -0.368 1 67.19 102 PRO A O 1
ATOM 733 N N . THR A 1 103 ? 15.523 -6.723 1.307 1 67.44 103 THR A N 1
ATOM 734 C CA . THR A 1 103 ? 15.32 -5.316 0.966 1 67.44 103 THR A CA 1
ATOM 735 C C . THR A 1 103 ? 16.266 -4.422 1.76 1 67.44 103 THR A C 1
ATOM 737 O O . THR A 1 103 ? 16.859 -4.859 2.75 1 67.44 103 THR A O 1
ATOM 740 N N . GLY A 1 104 ? 16.469 -3.275 1.313 1 62.03 104 GLY A N 1
ATOM 741 C CA . GLY A 1 104 ? 17.234 -2.297 2.07 1 62.03 104 GLY A CA 1
ATOM 742 C C . GLY A 1 104 ? 18.719 -2.385 1.818 1 62.03 104 GLY A C 1
ATOM 743 O O . GLY A 1 104 ? 19.531 -1.937 2.641 1 62.03 104 GLY A O 1
ATOM 744 N N . ARG A 1 105 ? 19.047 -3.254 0.936 1 66.62 105 ARG A N 1
ATOM 745 C CA . ARG A 1 105 ? 20.469 -3.334 0.595 1 66.62 105 ARG A CA 1
ATOM 746 C C . ARG A 1 105 ? 20.812 -2.379 -0.544 1 66.62 105 ARG A C 1
ATOM 748 O O . ARG A 1 105 ? 19.938 -1.706 -1.084 1 66.62 105 ARG A O 1
ATOM 755 N N . LEU A 1 106 ? 22.109 -2.141 -0.758 1 62.97 106 LEU A N 1
ATOM 756 C CA . LEU A 1 106 ? 22.594 -1.137 -1.707 1 62.97 106 LEU A CA 1
ATOM 757 C C . LEU A 1 106 ? 22.047 -1.418 -3.105 1 62.97 106 LEU A C 1
ATOM 759 O O . LEU A 1 106 ? 21.812 -0.49 -3.881 1 62.97 106 LEU A O 1
ATOM 763 N N . LEU A 1 107 ? 22.062 -2.656 -3.555 1 60.62 107 LEU A N 1
ATOM 764 C CA . LEU A 1 107 ? 21.375 -2.826 -4.828 1 60.62 107 LEU A CA 1
ATOM 765 C C . LEU A 1 107 ? 19.859 -2.799 -4.641 1 60.62 107 LEU A C 1
ATOM 767 O O . LEU A 1 107 ? 19.25 -3.816 -4.293 1 60.62 107 LEU A O 1
ATOM 771 N N . PRO A 1 108 ? 19.281 -1.537 -4.934 1 71.94 108 PRO A N 1
ATOM 772 C CA . PRO A 1 108 ? 17.891 -1.401 -4.461 1 71.94 108 PRO A CA 1
ATOM 773 C C . PRO A 1 108 ? 16.891 -2.037 -5.41 1 71.94 108 PRO A C 1
ATOM 775 O O . PRO A 1 108 ? 16.875 -1.726 -6.605 1 71.94 108 PRO A O 1
ATOM 778 N N . ILE A 1 109 ? 16.406 -3.129 -5.055 1 79.75 109 ILE A N 1
ATOM 779 C CA . ILE A 1 109 ? 15.227 -3.68 -5.711 1 79.75 109 ILE A CA 1
ATOM 780 C C . ILE A 1 109 ? 13.969 -3.217 -4.98 1 79.75 109 ILE A C 1
ATOM 782 O O . ILE A 1 109 ? 13.82 -3.441 -3.775 1 79.75 109 ILE A O 1
ATOM 786 N N . THR A 1 110 ? 13.219 -2.461 -5.766 1 84.06 110 THR A N 1
ATOM 787 C CA . THR A 1 110 ? 11.961 -2.008 -5.191 1 84.06 110 THR A CA 1
ATOM 788 C C . THR A 1 110 ? 10.789 -2.814 -5.754 1 84.06 110 THR A C 1
ATOM 790 O O . THR A 1 110 ? 10.695 -3.018 -6.965 1 84.06 110 THR A O 1
ATOM 793 N N . LEU A 1 111 ? 10.008 -3.266 -4.867 1 90.06 111 LEU A N 1
ATOM 794 C CA . LEU A 1 111 ? 8.828 -4.023 -5.258 1 90.06 111 LEU A CA 1
ATOM 795 C C . LEU A 1 111 ? 7.715 -3.088 -5.727 1 90.06 111 LEU A C 1
ATOM 797 O O . LEU A 1 111 ? 7.344 -2.15 -5.012 1 90.06 111 LEU A O 1
ATOM 801 N N . GLY A 1 112 ? 7.215 -3.285 -6.922 1 92.31 112 GLY A N 1
ATOM 802 C CA . GLY A 1 112 ? 6.039 -2.6 -7.426 1 92.31 112 GLY A CA 1
ATOM 803 C C . GLY A 1 112 ? 4.75 -3.357 -7.168 1 92.31 112 GLY A C 1
ATOM 804 O O . GLY A 1 112 ? 4.555 -3.912 -6.086 1 92.31 112 GLY A O 1
ATOM 805 N N . GLN A 1 113 ? 3.898 -3.293 -8.188 1 96.5 113 GLN A N 1
ATOM 806 C CA . GLN A 1 113 ? 2.633 -4 -8.031 1 96.5 113 GLN A CA 1
ATOM 807 C C . GLN A 1 113 ? 2.811 -5.5 -8.242 1 96.5 113 GLN A C 1
ATOM 809 O O . GLN A 1 113 ? 3.682 -5.926 -9.008 1 96.5 113 GLN A O 1
ATOM 814 N N . VAL A 1 114 ? 2.078 -6.293 -7.516 1 97.06 114 VAL A N 1
ATOM 815 C CA . VAL A 1 114 ? 2.09 -7.75 -7.594 1 97.06 114 VAL A CA 1
ATOM 816 C C . VAL A 1 114 ? 0.702 -8.258 -7.98 1 97.06 114 VAL A C 1
ATOM 818 O O . VAL A 1 114 ? -0.296 -7.883 -7.355 1 97.06 114 VAL A O 1
ATOM 821 N N . PHE A 1 115 ? 0.648 -9.117 -8.977 1 98.25 115 PHE A N 1
ATOM 822 C CA . PHE A 1 115 ? -0.621 -9.656 -9.461 1 98.25 115 PHE A CA 1
ATOM 823 C C . PHE A 1 115 ? -0.578 -11.18 -9.516 1 98.25 115 PHE A C 1
ATOM 825 O O . PHE A 1 115 ? 0.499 -11.766 -9.617 1 98.25 115 PHE A O 1
ATOM 832 N N . GLN A 1 116 ? -1.68 -11.672 -9.398 1 98.25 116 GLN A N 1
ATOM 833 C CA . GLN A 1 116 ? -1.913 -13.07 -9.734 1 98.25 116 GLN A CA 1
ATOM 834 C C . GLN A 1 116 ? -2.951 -13.203 -10.844 1 98.25 116 GLN A C 1
ATOM 836 O O . GLN A 1 116 ? -4.086 -12.742 -10.695 1 98.25 116 GLN A O 1
ATOM 841 N N . ARG A 1 117 ? -2.545 -13.719 -11.945 1 98.62 117 ARG A N 1
ATOM 842 C CA . ARG A 1 117 ? -3.469 -13.969 -13.047 1 98.62 117 ARG A CA 1
ATOM 843 C C . ARG A 1 117 ? -3.895 -15.438 -13.078 1 98.62 117 ARG A C 1
ATOM 845 O O . ARG A 1 117 ? -3.053 -16.328 -13.195 1 98.62 117 ARG A O 1
ATOM 852 N N . ILE A 1 118 ? -5.164 -15.672 -13.047 1 98.56 118 ILE A N 1
ATOM 853 C CA . ILE A 1 118 ? -5.711 -17.031 -12.977 1 98.56 118 ILE A CA 1
ATOM 854 C C . ILE A 1 118 ? -6.617 -17.281 -14.18 1 98.56 118 ILE A C 1
ATOM 856 O O . ILE A 1 118 ? -7.531 -16.5 -14.453 1 98.56 118 ILE A O 1
ATOM 860 N N . ASP A 1 119 ? -6.301 -18.234 -14.883 1 98.56 119 ASP A N 1
ATOM 861 C CA . ASP A 1 119 ? -7.168 -18.75 -15.938 1 98.56 119 ASP A CA 1
ATOM 862 C C . ASP A 1 119 ? -7.691 -20.141 -15.57 1 98.56 119 ASP A C 1
ATOM 864 O O . ASP A 1 119 ? -6.941 -21.125 -15.602 1 98.56 119 ASP A O 1
ATOM 868 N N . VAL A 1 120 ? -8.945 -20.188 -15.297 1 98.06 120 VAL A N 1
ATOM 869 C CA . VAL A 1 120 ? -9.539 -21.422 -14.766 1 98.06 120 VAL A CA 1
ATOM 870 C C . VAL A 1 120 ? -9.609 -22.469 -15.859 1 98.06 120 VAL A C 1
ATOM 872 O O . VAL A 1 120 ? -9.383 -23.656 -15.602 1 98.06 120 VAL A O 1
ATOM 875 N N . LEU A 1 121 ? -9.938 -22.078 -17.078 1 97.12 121 LEU A N 1
ATOM 876 C CA . LEU A 1 121 ? -10.086 -23.016 -18.172 1 97.12 121 LEU A CA 1
ATOM 877 C C . LEU A 1 121 ? -8.766 -23.734 -18.469 1 97.12 121 LEU A C 1
ATOM 879 O O . LEU A 1 121 ? -8.719 -24.953 -18.5 1 97.12 121 LEU A O 1
ATOM 883 N N . SER A 1 122 ? -7.695 -23 -18.625 1 97.94 122 SER A N 1
ATOM 884 C CA . SER A 1 122 ? -6.398 -23.594 -18.938 1 97.94 122 SER A CA 1
ATOM 885 C C . SER A 1 122 ? -5.66 -24.016 -17.672 1 97.94 122 SER A C 1
ATOM 887 O O . SER A 1 122 ? -4.566 -24.578 -17.734 1 97.94 122 SER A O 1
ATOM 889 N N . ARG A 1 123 ? -6.203 -23.641 -16.438 1 97.88 123 ARG A N 1
ATOM 890 C CA . ARG A 1 123 ? -5.621 -23.938 -15.125 1 97.88 123 ARG A CA 1
ATOM 891 C C . ARG A 1 123 ? -4.289 -23.219 -14.953 1 97.88 123 ARG A C 1
ATOM 893 O O . ARG A 1 123 ? -3.369 -23.75 -14.328 1 97.88 123 ARG A O 1
ATOM 900 N N . ASP A 1 124 ? -4.172 -22.094 -15.625 1 98.38 124 ASP A N 1
ATOM 901 C CA . ASP A 1 124 ? -2.988 -21.25 -15.469 1 98.38 124 ASP A CA 1
ATOM 902 C C . ASP A 1 124 ? -3.072 -20.422 -14.188 1 98.38 124 ASP A C 1
ATOM 904 O O . ASP A 1 124 ? -4.141 -19.922 -13.828 1 98.38 124 ASP A O 1
ATOM 908 N N . PHE A 1 125 ? -1.968 -20.281 -13.562 1 98.12 125 PHE A N 1
ATOM 909 C CA . PHE A 1 125 ? -1.806 -19.5 -12.352 1 98.12 125 PHE A CA 1
ATOM 910 C C . PHE A 1 125 ? -0.485 -18.734 -12.375 1 98.12 125 PHE A C 1
ATOM 912 O O . PHE A 1 125 ? 0.542 -19.25 -11.93 1 98.12 125 PHE A O 1
ATOM 919 N N . ASP A 1 126 ? -0.453 -17.469 -12.789 1 97.69 126 ASP A N 1
ATOM 920 C CA . ASP A 1 126 ? 0.763 -16.672 -12.945 1 97.69 126 ASP A CA 1
ATOM 921 C C . ASP A 1 126 ? 0.915 -15.664 -11.805 1 97.69 126 ASP A C 1
ATOM 923 O O . ASP A 1 126 ? -0.016 -14.914 -11.508 1 97.69 126 ASP A O 1
ATOM 927 N N . ASN A 1 127 ? 2.027 -15.727 -11.18 1 95.94 127 ASN A N 1
ATOM 928 C CA . ASN A 1 127 ? 2.428 -14.602 -10.336 1 95.94 127 ASN A CA 1
ATOM 929 C C . ASN A 1 127 ? 3.223 -13.562 -11.117 1 95.94 127 ASN A C 1
ATOM 931 O O . ASN A 1 127 ? 4.242 -13.891 -11.734 1 95.94 127 ASN A O 1
ATOM 935 N N . ILE A 1 128 ? 2.744 -12.414 -11.148 1 96.81 128 ILE A N 1
ATOM 936 C CA . ILE A 1 128 ? 3.354 -11.328 -11.914 1 96.81 128 ILE A CA 1
ATOM 937 C C . ILE A 1 128 ? 3.855 -10.242 -10.961 1 96.81 128 ILE A C 1
ATOM 939 O O . ILE A 1 128 ? 3.076 -9.672 -10.195 1 96.81 128 ILE A O 1
ATOM 943 N N . VAL A 1 129 ? 5.121 -9.953 -10.984 1 94.94 129 VAL A N 1
ATOM 944 C CA . VAL A 1 129 ? 5.742 -9.023 -10.047 1 94.94 129 VAL A CA 1
ATOM 945 C C . VAL A 1 129 ? 6.438 -7.902 -10.812 1 94.94 129 VAL A C 1
ATOM 947 O O . VAL A 1 129 ? 7.297 -8.156 -11.656 1 94.94 129 VAL A O 1
ATOM 950 N N . GLU A 1 130 ? 6.016 -6.703 -10.531 1 93.69 130 GLU A N 1
ATOM 951 C CA . GLU A 1 130 ? 6.738 -5.543 -11.039 1 93.69 130 GLU A CA 1
ATOM 952 C C . GLU A 1 130 ? 7.895 -5.16 -10.117 1 93.69 130 GLU A C 1
ATOM 954 O O . GLU A 1 130 ? 7.73 -5.121 -8.891 1 93.69 130 GLU A O 1
ATOM 959 N N . LEU A 1 131 ? 9.039 -4.902 -10.727 1 89.81 131 LEU A N 1
ATOM 960 C CA . LEU A 1 131 ? 10.242 -4.555 -9.977 1 89.81 131 LEU A CA 1
ATOM 961 C C . LEU A 1 131 ? 10.93 -3.338 -10.578 1 89.81 131 LEU A C 1
ATOM 963 O O . LEU A 1 131 ? 10.859 -3.121 -11.789 1 89.81 131 LEU A O 1
ATOM 967 N N . GLU A 1 132 ? 11.461 -2.646 -9.703 1 86.62 132 GLU A N 1
ATOM 968 C CA . GLU A 1 132 ? 12.359 -1.571 -10.117 1 86.62 132 GLU A CA 1
ATOM 969 C C . GLU A 1 132 ? 13.773 -1.8 -9.602 1 86.62 132 GLU A C 1
ATOM 971 O O . GLU A 1 132 ? 13.984 -1.976 -8.398 1 86.62 132 GLU A O 1
ATOM 976 N N . LEU A 1 133 ? 14.68 -1.81 -10.516 1 83.44 133 LEU A N 1
ATOM 977 C CA . LEU A 1 133 ? 16.094 -1.962 -10.18 1 83.44 133 LEU A CA 1
ATOM 978 C C . LEU A 1 133 ? 16.797 -0.61 -10.172 1 83.44 133 LEU A C 1
ATOM 980 O O . LEU A 1 133 ? 16.859 0.07 -11.203 1 83.44 133 LEU A O 1
ATOM 984 N N . GLY A 1 134 ? 17.219 -0.31 -9.055 1 79.81 134 GLY A N 1
ATOM 985 C CA . GLY A 1 134 ? 17.938 0.946 -8.93 1 79.81 134 GLY A CA 1
ATOM 986 C C . GLY A 1 134 ? 19.219 0.975 -9.734 1 79.81 134 GLY A C 1
ATOM 987 O O . GLY A 1 134 ? 19.828 -0.069 -9.992 1 79.81 134 GLY A O 1
ATOM 988 N N . ALA A 1 135 ? 19.609 2.184 -10.172 1 78.56 135 ALA A N 1
ATOM 989 C CA . ALA A 1 135 ? 20.828 2.357 -10.961 1 78.56 135 ALA A CA 1
ATOM 990 C C . ALA A 1 135 ? 21.609 3.572 -10.492 1 78.56 135 ALA A C 1
ATOM 992 O O . ALA A 1 135 ? 21.047 4.508 -9.922 1 78.56 135 ALA A O 1
ATOM 993 N N . PRO A 1 136 ? 22.906 3.455 -10.727 1 76.75 136 PRO A N 1
ATOM 994 C CA . PRO A 1 136 ? 23.703 4.641 -10.414 1 76.75 136 PRO A CA 1
ATOM 995 C C . PRO A 1 136 ? 23.391 5.82 -11.336 1 76.75 136 PRO A C 1
ATOM 997 O O . PRO A 1 136 ? 23.078 5.629 -12.508 1 76.75 136 PRO A O 1
ATOM 1000 N N . TRP A 1 137 ? 23.516 6.949 -10.727 1 74.19 137 TRP A N 1
ATOM 1001 C CA . TRP A 1 137 ? 23.375 8.141 -11.562 1 74.19 137 TRP A CA 1
ATOM 1002 C C . TRP A 1 137 ? 24.422 8.133 -12.672 1 74.19 137 TRP A C 1
ATOM 1004 O O . TRP A 1 137 ? 25.562 7.73 -12.461 1 74.19 137 TRP A O 1
ATOM 1014 N N . PRO A 1 138 ? 24.125 8.484 -13.883 1 79.19 138 PRO A N 1
ATOM 1015 C CA . PRO A 1 138 ? 22.859 9.07 -14.32 1 79.19 138 PRO A CA 1
ATOM 1016 C C . PRO A 1 138 ? 21.938 8.039 -14.969 1 79.19 138 PRO A C 1
ATOM 1018 O O . PRO A 1 138 ? 21 8.406 -15.688 1 79.19 138 PRO A O 1
ATOM 1021 N N . LEU A 1 139 ? 22.281 6.82 -14.805 1 79.62 139 LEU A N 1
ATOM 1022 C CA . LEU A 1 139 ? 21.469 5.793 -15.461 1 79.62 139 LEU A CA 1
ATOM 1023 C C . LEU A 1 139 ? 20.094 5.707 -14.836 1 79.62 139 LEU A C 1
ATOM 1025 O O . LEU A 1 139 ? 19.938 5.773 -13.617 1 79.62 139 LEU A O 1
ATOM 1029 N N . PRO A 1 140 ? 19.141 5.711 -15.703 1 80.81 140 PRO A N 1
ATOM 1030 C CA . PRO A 1 140 ? 17.797 5.527 -15.156 1 80.81 140 PRO A CA 1
ATOM 1031 C C . PRO A 1 140 ? 17.578 4.141 -14.562 1 80.81 140 PRO A C 1
ATOM 1033 O O . PRO A 1 140 ? 18.203 3.172 -15.008 1 80.81 140 PRO A O 1
ATOM 1036 N N . PRO A 1 141 ? 16.75 4.113 -13.562 1 81.5 141 PRO A N 1
ATOM 1037 C CA . PRO A 1 141 ? 16.438 2.781 -13.055 1 81.5 141 PRO A CA 1
ATOM 1038 C C . PRO A 1 141 ? 15.766 1.892 -14.102 1 81.5 141 PRO A C 1
ATOM 1040 O O . PRO A 1 141 ? 15.148 2.395 -15.039 1 81.5 141 PRO A O 1
ATOM 1043 N N . ALA A 1 142 ? 15.961 0.609 -13.898 1 85.25 142 ALA A N 1
ATOM 1044 C CA . ALA A 1 142 ? 15.336 -0.35 -14.812 1 85.25 142 ALA A CA 1
ATOM 1045 C C . ALA A 1 142 ? 14.039 -0.896 -14.227 1 85.25 142 ALA A C 1
ATOM 1047 O O . ALA A 1 142 ? 13.969 -1.216 -13.039 1 85.25 142 ALA A O 1
ATOM 1048 N N . GLU A 1 143 ? 13.008 -0.886 -15.047 1 89.5 143 GLU A N 1
ATOM 1049 C CA . GLU A 1 143 ? 11.742 -1.505 -14.664 1 89.5 143 GLU A CA 1
ATOM 1050 C C . GLU A 1 143 ? 11.594 -2.887 -15.297 1 89.5 143 GLU A C 1
ATOM 1052 O O . GLU A 1 143 ? 11.766 -3.041 -16.516 1 89.5 143 GLU A O 1
ATOM 1057 N N . VAL A 1 144 ? 11.32 -3.791 -14.469 1 91.06 144 VAL A N 1
ATOM 1058 C CA . VAL A 1 144 ? 11.258 -5.18 -14.914 1 91.06 144 VAL A CA 1
ATOM 1059 C C . VAL A 1 144 ? 9.969 -5.828 -14.398 1 91.06 144 VAL A C 1
ATOM 1061 O O . VAL A 1 144 ? 9.562 -5.594 -13.258 1 91.06 144 VAL A O 1
ATOM 1064 N N . THR A 1 145 ? 9.359 -6.594 -15.25 1 94.94 145 THR A N 1
ATOM 1065 C CA . THR A 1 145 ? 8.234 -7.43 -14.852 1 94.94 145 THR A CA 1
ATOM 1066 C C . THR A 1 145 ? 8.609 -8.906 -14.914 1 94.94 145 THR A C 1
ATOM 1068 O O . THR A 1 145 ? 9.078 -9.391 -15.953 1 94.94 145 THR A O 1
ATOM 1071 N N . ALA A 1 146 ? 8.477 -9.562 -13.836 1 93.06 146 ALA A N 1
ATOM 1072 C CA . ALA A 1 146 ? 8.719 -11 -13.766 1 93.06 146 ALA A CA 1
ATOM 1073 C C . ALA A 1 146 ? 7.402 -11.773 -13.703 1 93.06 146 ALA A C 1
ATOM 1075 O O . ALA A 1 146 ? 6.512 -11.43 -12.914 1 93.06 146 ALA A O 1
ATOM 1076 N N . THR A 1 147 ? 7.262 -12.711 -14.547 1 95.25 147 THR A N 1
ATOM 1077 C CA . THR A 1 147 ? 6.109 -13.602 -14.523 1 95.25 147 THR A CA 1
ATOM 1078 C C . THR A 1 147 ? 6.531 -15.016 -14.125 1 95.25 147 THR A C 1
ATOM 1080 O O . THR A 1 147 ? 7.324 -15.656 -14.828 1 95.25 147 THR A O 1
ATOM 1083 N N . LEU A 1 148 ? 6.102 -15.414 -12.977 1 94.5 148 LEU A N 1
ATOM 1084 C CA . LEU A 1 148 ? 6.266 -16.797 -12.539 1 94.5 148 LEU A CA 1
ATOM 1085 C C . LEU A 1 148 ? 5.047 -17.625 -12.914 1 94.5 148 LEU A C 1
ATOM 1087 O O . LEU A 1 148 ? 3.984 -17.5 -12.305 1 94.5 148 LEU A O 1
ATOM 1091 N N . ALA A 1 149 ? 5.227 -18.469 -13.883 1 95.38 149 ALA A N 1
ATOM 1092 C CA . ALA A 1 149 ? 4.121 -19.234 -14.43 1 95.38 149 ALA A CA 1
ATOM 1093 C C . ALA A 1 149 ? 3.949 -20.562 -13.68 1 95.38 149 ALA A C 1
ATOM 1095 O O . ALA A 1 149 ? 4.926 -21.266 -13.414 1 95.38 149 ALA A O 1
ATOM 1096 N N . HIS A 1 150 ? 2.67 -20.844 -13.367 1 96.25 150 HIS A N 1
ATOM 1097 C CA . HIS A 1 150 ? 2.293 -22.109 -12.727 1 96.25 150 HIS A CA 1
ATOM 1098 C C . HIS A 1 150 ? 1.043 -22.688 -13.375 1 96.25 150 HIS A C 1
ATOM 1100 O O . HIS A 1 150 ? 0.325 -22 -14.094 1 96.25 150 HIS A O 1
ATOM 1106 N N . LYS A 1 151 ? 0.878 -23.938 -13.156 1 97.31 151 LYS A N 1
ATOM 1107 C CA . LYS A 1 151 ? -0.411 -24.609 -13.289 1 97.31 151 LYS A CA 1
ATOM 1108 C C . LYS A 1 151 ? -1.023 -24.906 -11.93 1 97.31 151 LYS A C 1
ATOM 1110 O O . LYS A 1 151 ? -0.303 -25.125 -10.953 1 97.31 151 LYS A O 1
ATOM 1115 N N . PHE A 1 152 ? -2.381 -24.906 -11.953 1 97.19 152 PHE A N 1
ATOM 1116 C CA . PHE A 1 152 ? -2.939 -25.172 -10.641 1 97.19 152 PHE A CA 1
ATOM 1117 C C . PHE A 1 152 ? -3.928 -26.344 -10.695 1 97.19 152 PHE A C 1
ATOM 1119 O O . PHE A 1 152 ? -4.426 -26.672 -11.773 1 97.19 152 PHE A O 1
ATOM 1126 N N . GLU A 1 153 ? -4.043 -26.938 -9.516 1 96.81 153 GLU A N 1
ATOM 1127 C CA . GLU A 1 153 ? -5.027 -27.984 -9.273 1 96.81 153 GLU A CA 1
ATOM 1128 C C . GLU A 1 153 ? -5.777 -27.75 -7.965 1 96.81 153 GLU A C 1
ATOM 1130 O O . GLU A 1 153 ? -5.195 -27.281 -6.988 1 96.81 153 GLU A O 1
ATOM 1135 N N . LEU A 1 154 ? -7.012 -28 -8.047 1 97 154 LEU A N 1
ATOM 1136 C CA . LEU A 1 154 ? -7.828 -27.922 -6.84 1 97 154 LEU A CA 1
ATOM 1137 C C . LEU A 1 154 ? -7.691 -29.203 -6.008 1 97 154 LEU A C 1
ATOM 1139 O O . LEU A 1 154 ? -7.824 -30.312 -6.535 1 97 154 LEU A O 1
ATOM 1143 N N . ILE A 1 155 ? -7.355 -29 -4.766 1 95.5 155 ILE A N 1
ATOM 1144 C CA . ILE A 1 155 ? -7.309 -30.078 -3.799 1 95.5 155 ILE A CA 1
ATOM 1145 C C . ILE A 1 155 ? -8.414 -29.906 -2.764 1 95.5 155 ILE A C 1
ATOM 1147 O O . ILE A 1 155 ? -8.406 -28.938 -2 1 95.5 155 ILE A O 1
ATOM 1151 N N . GLY A 1 156 ? -9.398 -30.844 -2.727 1 94.06 156 GLY A N 1
ATOM 1152 C CA . GLY A 1 156 ? -10.523 -30.656 -1.831 1 94.06 156 GLY A CA 1
ATOM 1153 C C . GLY A 1 156 ? -11.445 -29.516 -2.26 1 94.06 156 GLY A C 1
ATOM 1154 O O . GLY A 1 156 ? -11.711 -29.344 -3.451 1 94.06 156 GLY A O 1
ATOM 1155 N N . SER A 1 157 ? -11.945 -28.797 -1.241 1 96.5 157 SER A N 1
ATOM 1156 C CA . SER A 1 157 ? -12.969 -27.812 -1.569 1 96.5 157 SER A CA 1
ATOM 1157 C C . SER A 1 157 ? -12.367 -26.406 -1.693 1 96.5 157 SER A C 1
ATOM 1159 O O . SER A 1 157 ? -12.93 -25.547 -2.377 1 96.5 157 SER A O 1
ATOM 1161 N N . ALA A 1 158 ? -11.195 -26.172 -1.042 1 97.75 158 ALA A N 1
ATOM 1162 C CA . ALA A 1 158 ? -10.766 -24.781 -0.987 1 97.75 158 ALA A CA 1
ATOM 1163 C C . ALA A 1 158 ? -9.242 -24.672 -1.069 1 97.75 158 ALA A C 1
ATOM 1165 O O . ALA A 1 158 ? -8.688 -23.578 -0.952 1 97.75 158 ALA A O 1
ATOM 1166 N N . LYS A 1 159 ? -8.594 -25.781 -1.292 1 97.5 159 LYS A N 1
ATOM 1167 C CA . LYS A 1 159 ? -7.137 -25.781 -1.359 1 97.5 159 LYS A CA 1
ATOM 1168 C C . LYS A 1 159 ? -6.656 -25.844 -2.807 1 97.5 159 LYS A C 1
ATOM 1170 O O . LYS A 1 159 ? -7.203 -26.594 -3.619 1 97.5 159 LYS A O 1
ATOM 1175 N N . ILE A 1 160 ? -5.641 -25.047 -3.078 1 97.81 160 ILE A N 1
ATOM 1176 C CA . ILE A 1 160 ? -5.07 -24.969 -4.422 1 97.81 160 ILE A CA 1
ATOM 1177 C C . ILE A 1 160 ? -3.602 -25.375 -4.383 1 97.81 160 ILE A C 1
ATOM 1179 O O . ILE A 1 160 ? -2.838 -24.906 -3.543 1 97.81 160 ILE A O 1
ATOM 1183 N N . LYS A 1 161 ? -3.299 -26.281 -5.184 1 96.94 161 LYS A N 1
ATOM 1184 C CA . LYS A 1 161 ? -1.905 -26.641 -5.438 1 96.94 161 LYS A CA 1
ATOM 1185 C C . LYS A 1 161 ? -1.401 -26.016 -6.727 1 96.94 161 LYS A C 1
ATOM 1187 O O . LYS A 1 161 ? -2.086 -26.047 -7.754 1 96.94 161 LYS A O 1
ATOM 1192 N N . ILE A 1 162 ? -0.234 -25.391 -6.629 1 96.19 162 ILE A N 1
ATOM 1193 C CA . ILE A 1 162 ? 0.34 -24.797 -7.828 1 96.19 162 ILE A CA 1
ATOM 1194 C C . ILE A 1 162 ? 1.67 -25.469 -8.156 1 96.19 162 ILE A C 1
ATOM 1196 O O . ILE A 1 162 ? 2.43 -25.828 -7.254 1 96.19 162 ILE A O 1
ATOM 1200 N N . ASN A 1 163 ? 1.887 -25.672 -9.43 1 94.19 163 ASN A N 1
ATOM 1201 C CA . ASN A 1 163 ? 3.115 -26.266 -9.938 1 94.19 163 ASN A CA 1
ATOM 1202 C C . ASN A 1 163 ? 3.869 -25.297 -10.859 1 94.19 163 ASN A C 1
ATOM 1204 O O . ASN A 1 163 ? 3.328 -24.844 -11.867 1 94.19 163 ASN A O 1
ATOM 1208 N N . PHE A 1 164 ? 5.027 -25.109 -10.516 1 92.12 164 PHE A N 1
ATOM 1209 C CA . PHE A 1 164 ? 5.84 -24.125 -11.227 1 92.12 164 PHE A CA 1
ATOM 1210 C C . PHE A 1 164 ? 6.18 -24.609 -12.633 1 92.12 164 PHE A C 1
ATOM 1212 O O . PHE A 1 164 ? 6.516 -25.781 -12.82 1 92.12 164 PHE A O 1
ATOM 1219 N N . GLU A 1 165 ? 6.125 -23.688 -13.578 1 92.19 165 GLU A N 1
ATOM 1220 C CA . GLU A 1 165 ? 6.504 -24 -14.953 1 92.19 165 GLU A CA 1
ATOM 1221 C C . GLU A 1 165 ? 7.754 -23.234 -15.367 1 92.19 165 GLU A C 1
ATOM 1223 O O . GLU A 1 165 ? 8.781 -23.828 -15.695 1 92.19 165 GLU A O 1
ATOM 1228 N N . LYS A 1 166 ? 7.742 -22.031 -15.336 1 90.81 166 LYS A N 1
ATOM 1229 C CA . LYS A 1 166 ? 8.867 -21.203 -15.781 1 90.81 166 LYS A CA 1
ATOM 1230 C C . LYS A 1 166 ? 8.75 -19.781 -15.25 1 90.81 166 LYS A C 1
ATOM 1232 O O . LYS A 1 166 ? 7.676 -19.359 -14.828 1 90.81 166 LYS A O 1
ATOM 1237 N N . THR A 1 167 ? 9.836 -19.062 -15.289 1 92 167 THR A N 1
ATOM 1238 C CA . THR A 1 167 ? 9.906 -17.641 -14.984 1 92 167 THR A CA 1
ATOM 1239 C 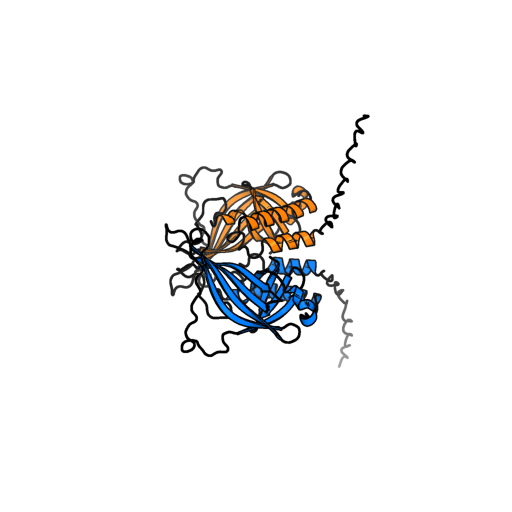C . THR A 1 167 ? 10.336 -16.844 -16.219 1 92 167 THR A C 1
ATOM 1241 O O . THR A 1 167 ? 11.312 -17.203 -16.875 1 92 167 THR A O 1
ATOM 1244 N N . THR A 1 168 ? 9.625 -15.891 -16.531 1 94.44 168 THR A N 1
ATOM 1245 C CA . THR A 1 168 ? 9.984 -14.977 -17.609 1 94.44 168 THR A CA 1
ATOM 1246 C C . THR A 1 168 ? 10.156 -13.555 -17.078 1 94.44 168 THR A C 1
ATOM 1248 O O . THR A 1 168 ? 9.398 -13.117 -16.203 1 94.44 168 THR A O 1
ATOM 1251 N N . VAL A 1 169 ? 11.117 -12.875 -17.609 1 93.62 169 VAL A N 1
ATOM 1252 C CA . VAL A 1 169 ? 11.375 -11.492 -17.219 1 93.62 169 VAL A CA 1
ATOM 1253 C C . VAL A 1 169 ? 11.305 -10.586 -18.453 1 93.62 169 VAL A C 1
ATOM 1255 O O . VAL A 1 169 ? 11.875 -10.898 -19.5 1 93.62 169 VAL A O 1
ATOM 1258 N N . LYS A 1 170 ? 10.609 -9.57 -18.266 1 94.69 170 LYS A N 1
ATOM 1259 C CA . LYS A 1 170 ? 10.484 -8.57 -19.328 1 94.69 170 LYS A CA 1
ATOM 1260 C C . LYS A 1 170 ? 10.789 -7.168 -18.797 1 94.69 170 LYS A C 1
ATOM 1262 O O . LYS A 1 170 ? 10.281 -6.773 -17.75 1 94.69 170 LYS A O 1
ATOM 1267 N N . THR A 1 171 ? 11.609 -6.469 -19.516 1 90.62 171 THR A N 1
ATOM 1268 C CA . THR A 1 171 ? 11.875 -5.078 -19.156 1 90.62 171 THR A CA 1
ATOM 1269 C C . THR A 1 171 ? 10.758 -4.168 -19.656 1 90.62 171 THR A C 1
ATOM 1271 O O . THR A 1 171 ? 10.125 -4.445 -20.672 1 90.62 171 THR A O 1
ATOM 1274 N N . THR A 1 172 ? 10.469 -3.195 -18.906 1 86.06 172 THR A N 1
ATOM 1275 C CA . THR A 1 172 ? 9.469 -2.209 -19.281 1 86.06 172 THR A CA 1
ATOM 1276 C C . THR A 1 172 ? 10.055 -0.801 -19.266 1 86.06 172 THR A C 1
ATOM 1278 O O . THR A 1 172 ? 11.25 -0.625 -19.031 1 86.06 172 THR A O 1
ATOM 1281 N N . GLY A 1 173 ? 9.195 0.196 -19.672 1 77.56 173 GLY A N 1
ATOM 1282 C CA . GLY A 1 173 ? 9.68 1.563 -19.734 1 77.56 173 GLY A CA 1
ATOM 1283 C C . GLY A 1 173 ? 10.641 1.793 -20.891 1 77.56 173 GLY A C 1
ATOM 1284 O O . GLY A 1 173 ? 10.344 1.454 -22.031 1 77.56 173 GLY A O 1
ATOM 1285 N N . ASN A 1 174 ? 11.906 2.316 -20.5 1 75.5 174 ASN A N 1
ATOM 1286 C CA . ASN A 1 174 ? 12.883 2.709 -21.5 1 75.5 174 ASN A CA 1
ATOM 1287 C C . ASN A 1 174 ? 13.516 1.492 -22.172 1 75.5 174 ASN A C 1
ATOM 1289 O O . ASN A 1 174 ? 14.094 1.605 -23.25 1 75.5 174 ASN A O 1
ATOM 1293 N N . LEU A 1 175 ? 13.383 0.33 -21.547 1 83.56 175 LEU A N 1
ATOM 1294 C CA . LEU A 1 175 ? 14 -0.879 -22.094 1 83.56 175 LEU A CA 1
ATOM 1295 C C . LEU A 1 175 ? 12.938 -1.846 -22.609 1 83.56 175 LEU A C 1
ATOM 1297 O O . LEU A 1 175 ? 13.195 -3.043 -22.75 1 83.56 175 LEU A O 1
ATOM 1301 N N . ALA A 1 176 ? 11.742 -1.316 -22.906 1 82.5 176 ALA A N 1
ATOM 1302 C CA . ALA A 1 176 ? 10.594 -2.143 -23.266 1 82.5 176 ALA A CA 1
ATOM 1303 C C . ALA A 1 176 ? 10.852 -2.883 -24.578 1 82.5 176 ALA A C 1
ATOM 1305 O O . ALA A 1 176 ? 10.188 -3.883 -24.875 1 82.5 176 ALA A O 1
ATOM 1306 N N . GLN A 1 177 ? 11.773 -2.38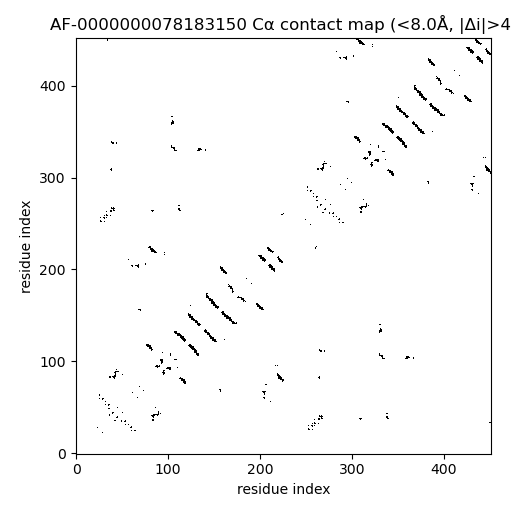9 -25.297 1 83.31 177 GLN A N 1
ATOM 1307 C CA . GLN A 1 177 ? 12.023 -2.988 -26.609 1 83.31 177 GLN A CA 1
ATOM 1308 C C . GLN A 1 177 ? 12.766 -4.312 -26.469 1 83.31 177 GLN A C 1
ATOM 1310 O O . GLN A 1 177 ? 12.82 -5.098 -27.422 1 83.31 177 GLN A O 1
ATOM 1315 N N . LEU A 1 178 ? 13.367 -4.555 -25.359 1 84.56 178 LEU A N 1
ATOM 1316 C CA . LEU A 1 178 ? 14.094 -5.801 -25.156 1 84.56 178 LEU A CA 1
ATOM 1317 C C . LEU A 1 178 ? 13.141 -6.98 -25.031 1 84.56 178 LEU A C 1
ATOM 1319 O O . LEU A 1 178 ? 12.078 -6.859 -24.422 1 84.56 178 LEU A O 1
ATOM 1323 N N . PRO A 1 179 ? 13.438 -8.016 -25.734 1 84.31 179 PRO A N 1
ATOM 1324 C CA . PRO A 1 179 ? 12.562 -9.18 -25.656 1 84.31 179 PRO A CA 1
ATOM 1325 C C . PRO A 1 179 ? 12.555 -9.82 -24.266 1 84.31 179 PRO A C 1
ATOM 1327 O O . PRO A 1 179 ? 13.516 -9.664 -23.5 1 84.31 179 PRO A O 1
ATOM 1330 N N . PRO A 1 180 ? 11.461 -10.5 -24.031 1 86.19 180 PRO A N 1
ATOM 1331 C CA . PRO A 1 180 ? 11.414 -11.227 -22.75 1 86.19 180 PRO A CA 1
ATOM 1332 C C . PRO A 1 180 ? 12.469 -12.328 -22.672 1 86.19 180 PRO A C 1
ATOM 1334 O O . PRO A 1 180 ? 12.828 -12.93 -23.688 1 86.19 180 PRO A O 1
ATOM 1337 N N . LEU A 1 181 ? 12.945 -12.43 -21.453 1 88.88 181 LEU A N 1
ATOM 1338 C CA . LEU A 1 181 ? 13.969 -13.438 -21.203 1 88.88 181 LEU A CA 1
ATOM 1339 C C . LEU A 1 181 ? 13.445 -14.516 -20.25 1 88.88 181 LEU A C 1
ATOM 1341 O O . LEU A 1 181 ? 12.906 -14.195 -19.188 1 88.88 181 LEU A O 1
ATOM 1345 N N . GLU A 1 182 ? 13.539 -15.695 -20.703 1 87.19 182 GLU A N 1
ATOM 1346 C CA . GLU A 1 182 ? 13.234 -16.797 -19.797 1 87.19 182 GLU A CA 1
ATOM 1347 C C . GLU A 1 182 ? 14.422 -17.125 -18.906 1 87.19 182 GLU A C 1
ATOM 1349 O O . GLU A 1 182 ? 15.547 -17.281 -19.391 1 87.19 182 GLU A O 1
ATOM 1354 N N . ILE A 1 183 ? 14.188 -17.062 -17.641 1 83.06 183 ILE A N 1
ATOM 1355 C CA . ILE A 1 183 ? 15.258 -17.438 -16.703 1 83.06 183 ILE A CA 1
ATOM 1356 C C . ILE A 1 183 ? 15.43 -18.953 -16.688 1 83.06 183 ILE A C 1
ATOM 1358 O O . ILE A 1 183 ? 14.484 -19.688 -16.375 1 83.06 183 ILE A O 1
ATOM 1362 N N . PRO A 1 184 ? 16.641 -19.266 -17.109 1 72.88 184 PRO A N 1
ATOM 1363 C CA . PRO A 1 184 ? 16.859 -20.719 -17.156 1 72.88 184 PRO A CA 1
ATOM 1364 C C . PRO A 1 184 ? 16.781 -21.375 -15.789 1 72.88 184 PRO A C 1
ATOM 1366 O O . PRO A 1 184 ? 17.172 -20.781 -14.789 1 72.88 184 PRO A O 1
ATOM 1369 N N . ARG A 1 185 ? 16.125 -22.453 -15.828 1 67.25 185 ARG A N 1
ATOM 1370 C CA . ARG A 1 185 ? 16.047 -23.266 -14.617 1 67.25 185 ARG A CA 1
ATOM 1371 C C . ARG A 1 185 ? 17.391 -23.938 -14.328 1 67.25 185 ARG A C 1
ATOM 1373 O O . ARG A 1 185 ? 18.125 -24.297 -15.242 1 67.25 185 ARG A O 1
ATOM 1380 N N . LEU A 1 186 ? 17.766 -23.625 -13.07 1 58.97 186 LEU A N 1
ATOM 1381 C CA . LEU A 1 186 ? 18.984 -24.391 -12.75 1 58.97 186 LEU A CA 1
ATOM 1382 C C . LEU A 1 186 ? 18.797 -25.859 -13.055 1 58.97 186 LEU A C 1
ATOM 1384 O O . LEU A 1 186 ? 17.688 -26.406 -12.898 1 58.97 186 LEU A O 1
ATOM 1388 N N . PRO A 1 187 ? 19.828 -26.438 -13.617 1 55.12 187 PRO A N 1
ATOM 1389 C CA . PRO A 1 187 ? 19.781 -27.875 -13.867 1 55.12 187 PRO A CA 1
ATOM 1390 C C . PRO A 1 187 ? 19.344 -28.672 -12.641 1 55.12 187 PRO A C 1
ATOM 1392 O O . PRO A 1 187 ? 19.609 -28.266 -11.508 1 55.12 187 PRO A O 1
ATOM 1395 N N . ASP A 1 188 ? 18.469 -29.609 -12.883 1 54.12 188 ASP A N 1
ATOM 1396 C CA . ASP A 1 188 ? 17.938 -30.484 -11.836 1 54.12 188 ASP A CA 1
ATOM 1397 C C . ASP A 1 188 ? 19.031 -30.906 -10.859 1 54.12 188 ASP A C 1
ATOM 1399 O O . ASP A 1 188 ? 18.781 -31.062 -9.664 1 54.12 188 ASP A O 1
ATOM 1403 N N . SER A 1 189 ? 20.172 -31.203 -11.391 1 53.56 189 SER A N 1
ATOM 1404 C CA . SER A 1 189 ? 21.266 -31.672 -10.562 1 53.56 189 SER A CA 1
ATOM 1405 C C . SER A 1 189 ? 21.688 -30.625 -9.547 1 53.56 189 SER A C 1
ATOM 1407 O O . SER A 1 189 ? 22.297 -30.938 -8.523 1 53.56 189 SER A O 1
ATOM 1409 N N . LEU A 1 190 ? 21.5 -29.469 -9.836 1 53.59 190 LEU A N 1
ATOM 1410 C CA . LEU A 1 190 ? 21.953 -28.391 -8.953 1 53.59 190 LEU A CA 1
ATOM 1411 C C . LEU A 1 190 ? 20.781 -27.781 -8.195 1 53.59 190 LEU A C 1
ATOM 1413 O O . LEU A 1 190 ? 20.953 -26.812 -7.461 1 53.59 190 LEU A O 1
ATOM 1417 N N . ARG A 1 191 ? 19.688 -28.281 -8.641 1 52.09 191 ARG A N 1
ATOM 1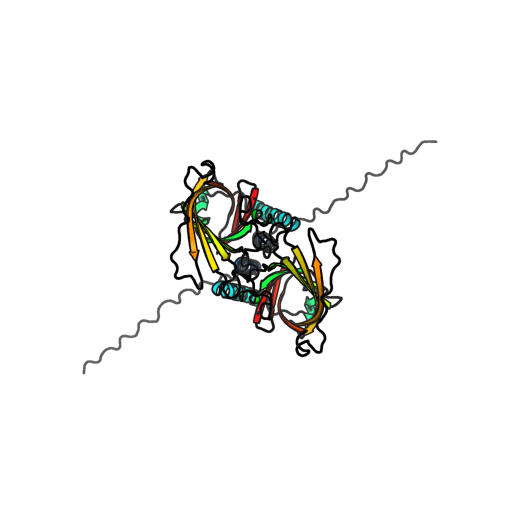418 C CA . ARG A 1 191 ? 18.484 -27.75 -8 1 52.09 191 ARG A CA 1
ATOM 1419 C C . ARG A 1 191 ? 18.203 -28.469 -6.684 1 52.09 191 ARG A C 1
ATOM 1421 O O . ARG A 1 191 ? 18.391 -29.688 -6.582 1 52.09 191 ARG A O 1
ATOM 1428 N N . PRO A 1 192 ? 18.188 -27.875 -5.574 1 50.66 192 PRO A N 1
ATOM 1429 C CA . PRO A 1 192 ? 17.766 -28.672 -4.426 1 50.66 192 PRO A CA 1
ATOM 1430 C C . PRO A 1 192 ? 16.562 -29.562 -4.734 1 50.66 192 PRO A C 1
ATOM 1432 O O . PRO A 1 192 ? 15.773 -29.25 -5.625 1 50.66 192 PRO A O 1
ATOM 1435 N N . PRO A 1 193 ? 16.438 -30.812 -4.086 1 47.94 193 PRO A N 1
ATOM 1436 C CA . PRO A 1 193 ? 15.406 -31.812 -4.352 1 47.94 193 PRO A CA 1
ATOM 1437 C C . PRO A 1 193 ? 14.062 -31.203 -4.742 1 47.94 193 PRO A C 1
ATOM 1439 O O . PRO A 1 193 ? 13.812 -3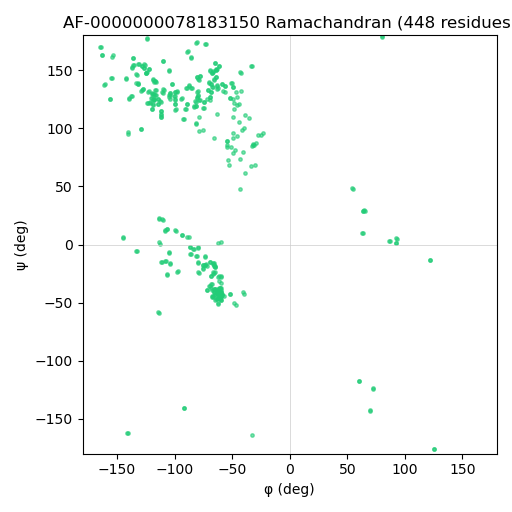0.031 -4.457 1 47.94 193 PRO A O 1
ATOM 1442 N N . SER A 1 194 ? 13.117 -32.031 -5.598 1 46.91 194 SER A N 1
ATOM 1443 C CA . SER A 1 194 ? 11.93 -31.953 -6.445 1 46.91 194 SER A CA 1
ATOM 1444 C C . SER A 1 194 ? 10.836 -31.125 -5.785 1 46.91 194 SER A C 1
ATOM 1446 O O . SER A 1 194 ? 9.898 -30.688 -6.453 1 46.91 194 SER A O 1
ATOM 1448 N N . ASN A 1 195 ? 10.492 -31.438 -4.574 1 49.22 195 ASN A N 1
ATOM 1449 C CA . ASN A 1 195 ? 9.234 -30.984 -3.996 1 49.22 195 ASN A CA 1
ATOM 1450 C C . ASN A 1 195 ? 9.141 -29.469 -3.963 1 49.22 195 ASN A C 1
ATOM 1452 O O . ASN A 1 195 ? 8.195 -28.906 -3.396 1 49.22 195 ASN A O 1
ATOM 1456 N N . THR A 1 196 ? 10.156 -28.828 -4.48 1 54.81 196 THR A N 1
ATOM 1457 C CA . THR A 1 196 ? 10.414 -27.406 -4.277 1 54.81 196 THR A CA 1
ATOM 1458 C C . THR A 1 196 ? 9.711 -26.578 -5.344 1 54.81 196 THR A C 1
ATOM 1460 O O . THR A 1 196 ? 9.773 -25.344 -5.32 1 54.81 196 THR A O 1
ATOM 1463 N N . ARG A 1 197 ? 8.859 -27.25 -6.223 1 68.88 197 ARG A N 1
ATOM 1464 C CA . ARG A 1 197 ? 8.312 -26.5 -7.348 1 68.88 197 ARG A CA 1
ATOM 1465 C C . ARG A 1 197 ? 6.801 -26.344 -7.223 1 68.88 197 ARG A C 1
ATOM 1467 O O . ARG A 1 197 ? 6.129 -25.953 -8.18 1 68.88 197 ARG A O 1
ATOM 1474 N N . SER A 1 198 ? 6.48 -26.891 -6.113 1 81.75 198 SER A N 1
ATOM 1475 C CA . SER A 1 198 ? 5.043 -26.766 -5.902 1 81.75 198 SER A CA 1
ATOM 1476 C C . SER A 1 198 ? 4.727 -26.078 -4.586 1 81.75 198 SER A C 1
ATOM 1478 O O . SER A 1 198 ? 5.59 -25.969 -3.711 1 81.75 198 SER A O 1
ATOM 1480 N N . GLY A 1 199 ? 3.686 -25.391 -4.539 1 89.31 199 GLY A N 1
ATOM 1481 C CA . GLY A 1 199 ? 3.139 -24.766 -3.346 1 89.31 199 GLY A CA 1
ATOM 1482 C C . GLY A 1 199 ? 1.637 -24.938 -3.217 1 89.31 199 GLY A C 1
ATOM 1483 O O . GLY A 1 199 ? 0.964 -25.312 -4.184 1 89.31 199 GLY A O 1
ATOM 1484 N N . GLU A 1 200 ? 1.246 -24.875 -1.99 1 94.75 200 GLU A N 1
ATOM 1485 C CA . GLU A 1 200 ? -0.186 -24.984 -1.727 1 94.75 200 GLU A CA 1
ATOM 1486 C C . GLU A 1 200 ? -0.682 -23.812 -0.888 1 94.75 200 GLU A C 1
ATOM 1488 O O . GLU A 1 200 ? 0.085 -23.219 -0.125 1 94.75 200 GLU A O 1
ATOM 1493 N N . PHE A 1 201 ? -1.89 -23.531 -1.086 1 96.81 201 PHE A N 1
ATOM 1494 C CA . PHE A 1 201 ? -2.553 -22.562 -0.222 1 96.81 201 PHE A CA 1
ATOM 1495 C C . PHE A 1 201 ? -4.055 -22.828 -0.17 1 96.81 201 PHE A C 1
ATOM 1497 O O . PHE A 1 201 ? -4.594 -23.547 -1.006 1 96.81 201 PHE A O 1
ATOM 1504 N N . GLU A 1 202 ? -4.617 -22.266 0.797 1 98.31 202 GLU A N 1
ATOM 1505 C CA . GLU A 1 202 ? -6.059 -22.391 0.982 1 98.31 202 GLU A CA 1
ATOM 1506 C C . GLU A 1 202 ? -6.762 -21.062 0.731 1 98.31 202 GLU A C 1
ATOM 1508 O O . GLU A 1 202 ? -6.297 -20.016 1.188 1 98.31 202 GLU A O 1
ATOM 1513 N N . VAL A 1 203 ? -7.801 -21.062 -0.064 1 98.69 203 VAL A N 1
ATOM 1514 C CA . VAL A 1 203 ? -8.656 -19.891 -0.209 1 98.69 203 VAL A CA 1
ATOM 1515 C C . VAL A 1 203 ? -9.656 -19.828 0.938 1 98.69 203 VAL A C 1
ATOM 1517 O O . VAL A 1 203 ? -10.516 -20.703 1.062 1 98.69 203 VAL A O 1
ATOM 1520 N N . THR A 1 204 ? -9.633 -18.781 1.741 1 98.62 204 THR A N 1
ATOM 1521 C CA . THR A 1 204 ? -10.422 -18.75 2.967 1 98.62 204 THR A CA 1
ATOM 1522 C C . THR A 1 204 ? -11.594 -17.781 2.83 1 98.62 204 THR A C 1
ATOM 1524 O O . THR A 1 204 ? -12.531 -17.812 3.627 1 98.62 204 THR A O 1
ATOM 1527 N N . TYR A 1 205 ? -11.562 -17.016 1.916 1 98.81 205 TYR A N 1
ATOM 1528 C CA . TYR A 1 205 ? -12.68 -16.172 1.521 1 98.81 205 TYR A CA 1
ATOM 1529 C C . TYR A 1 205 ? -12.594 -15.805 0.042 1 98.81 205 TYR A C 1
ATOM 1531 O O . TYR A 1 205 ? -11.5 -15.547 -0.479 1 98.81 205 TYR A O 1
ATOM 1539 N N . LEU A 1 206 ? -13.719 -15.727 -0.633 1 98.44 206 LEU A N 1
ATOM 1540 C CA . LEU A 1 206 ? -13.75 -15.398 -2.053 1 98.44 206 LEU A CA 1
ATOM 1541 C C . LEU A 1 206 ? -15.094 -14.805 -2.443 1 98.44 206 LEU A C 1
ATOM 1543 O O . LEU A 1 206 ? -16.141 -15.391 -2.158 1 98.44 206 LEU A O 1
ATOM 1547 N N . ASP A 1 207 ? -15.055 -13.68 -3.006 1 96.81 207 ASP A N 1
ATOM 1548 C CA . ASP A 1 207 ? -16.203 -13.125 -3.719 1 96.81 207 ASP A CA 1
ATOM 1549 C C . ASP A 1 207 ? -15.758 -12.406 -4.992 1 96.81 207 ASP A C 1
ATOM 1551 O O . ASP A 1 207 ? -14.68 -12.68 -5.523 1 96.81 207 ASP A O 1
ATOM 1555 N N . SER A 1 208 ? -16.578 -11.562 -5.57 1 95.25 208 SER A N 1
ATOM 1556 C CA . SER A 1 208 ? -16.328 -11 -6.891 1 95.25 208 SER A CA 1
ATOM 1557 C C . SER A 1 208 ? -15.188 -9.984 -6.852 1 95.25 208 SER A C 1
ATOM 1559 O O . SER A 1 208 ? -14.578 -9.68 -7.879 1 95.25 208 SER A O 1
ATOM 1561 N N . ASP A 1 209 ? -14.859 -9.484 -5.637 1 95.44 209 ASP A N 1
ATOM 1562 C CA . ASP A 1 209 ? -13.914 -8.375 -5.66 1 95.44 209 ASP A CA 1
ATOM 1563 C C . ASP A 1 209 ? -12.789 -8.586 -4.648 1 95.44 209 ASP A C 1
ATOM 1565 O O . ASP A 1 209 ? -11.836 -7.812 -4.602 1 95.44 209 ASP A O 1
ATOM 1569 N N . MET A 1 210 ? -12.891 -9.625 -3.846 1 98.25 210 MET A N 1
ATOM 1570 C CA . MET A 1 210 ? -11.875 -9.852 -2.818 1 98.25 210 MET A CA 1
ATOM 1571 C C . MET A 1 210 ? -11.586 -11.344 -2.66 1 98.25 210 MET A C 1
ATOM 1573 O O . MET A 1 210 ? -12.5 -12.164 -2.723 1 98.25 210 MET A O 1
ATOM 1577 N N . ARG A 1 211 ? -10.352 -11.641 -2.428 1 98.75 211 ARG A N 1
ATOM 1578 C CA . ARG A 1 211 ? -9.883 -12.992 -2.16 1 98.75 211 ARG A CA 1
ATOM 1579 C C . ARG A 1 211 ? -8.867 -13.008 -1.021 1 98.75 211 ARG A C 1
ATOM 1581 O O . ARG A 1 211 ? -7.945 -12.195 -0.991 1 98.75 211 ARG A O 1
ATOM 1588 N N . ILE A 1 212 ? -9.102 -13.828 -0.069 1 98.88 212 ILE A N 1
ATOM 1589 C CA . ILE A 1 212 ? -8.188 -14.016 1.054 1 98.88 212 ILE A CA 1
ATOM 1590 C C . ILE A 1 212 ? -7.668 -15.453 1.054 1 98.88 212 ILE A C 1
ATOM 1592 O O . ILE A 1 212 ? -8.438 -16.406 0.86 1 98.88 212 ILE A O 1
ATOM 1596 N N . THR A 1 213 ? -6.387 -15.617 1.216 1 98.69 213 THR A N 1
ATOM 1597 C CA . THR A 1 213 ? -5.797 -16.953 1.216 1 98.69 213 THR A CA 1
ATOM 1598 C C . THR A 1 213 ? -4.863 -17.125 2.41 1 98.69 213 THR A C 1
ATOM 1600 O O . THR A 1 213 ? -4.367 -16.141 2.967 1 98.69 213 THR A O 1
ATOM 1603 N N . GLN A 1 214 ? -4.699 -18.328 2.766 1 97.88 214 GLN A N 1
ATOM 1604 C CA . GLN A 1 214 ? -3.707 -18.75 3.748 1 97.88 214 GLN A CA 1
ATOM 1605 C C . GLN A 1 214 ? -2.693 -19.719 3.129 1 97.88 214 GLN A C 1
ATOM 1607 O O . GLN A 1 214 ? -3.066 -20.766 2.604 1 97.88 214 GLN A O 1
ATOM 1612 N N . GLY A 1 215 ? -1.504 -19.297 3.172 1 95 215 GLY A N 1
ATOM 1613 C CA . GLY A 1 215 ? -0.444 -20.125 2.617 1 95 215 GLY A CA 1
ATOM 1614 C C . GLY A 1 215 ? -0.126 -21.344 3.467 1 95 215 GLY A C 1
ATOM 1615 O O . GLY A 1 215 ? -0.626 -21.469 4.586 1 95 215 GLY A O 1
ATOM 1616 N N . ASP A 1 216 ? 0.761 -22.25 2.889 1 90.31 216 ASP A N 1
ATOM 1617 C CA . ASP A 1 216 ? 1.112 -23.5 3.555 1 90.31 216 ASP A CA 1
ATOM 1618 C C . ASP A 1 216 ? 1.954 -23.234 4.801 1 90.31 216 ASP A C 1
ATOM 1620 O O . ASP A 1 216 ? 2.051 -24.094 5.684 1 90.31 216 ASP A O 1
ATOM 1624 N N . ARG A 1 217 ? 2.479 -22.094 4.949 1 87.75 217 ARG A N 1
ATOM 1625 C CA . ARG A 1 217 ? 3.248 -21.75 6.137 1 87.75 217 ARG A CA 1
ATOM 1626 C C . ARG A 1 217 ? 2.48 -20.766 7.012 1 87.75 217 ARG A C 1
ATOM 1628 O O . ARG A 1 217 ? 3.068 -20.078 7.859 1 87.75 217 ARG A O 1
ATOM 1635 N N . GLY A 1 218 ? 1.228 -20.562 6.734 1 91.12 218 GLY A N 1
ATOM 1636 C CA . GLY A 1 218 ? 0.359 -19.75 7.566 1 91.12 218 GLY A CA 1
ATOM 1637 C C . GLY A 1 218 ? 0.296 -18.297 7.117 1 91.12 218 GLY A C 1
ATOM 1638 O O . GLY A 1 218 ? -0.353 -17.469 7.762 1 91.12 218 GLY A O 1
ATOM 1639 N N . GLU A 1 219 ? 0.936 -17.969 5.988 1 95.12 219 GLU A N 1
ATOM 1640 C CA . GLU A 1 219 ? 0.965 -16.578 5.531 1 95.12 219 GLU A CA 1
ATOM 1641 C C . GLU A 1 219 ? -0.415 -16.125 5.066 1 95.12 219 GLU A C 1
ATOM 1643 O O . GLU A 1 219 ? -1.055 -16.797 4.25 1 95.12 219 GLU A O 1
ATOM 1648 N N . LEU A 1 220 ? -0.85 -15.008 5.625 1 98.25 220 LEU A N 1
ATOM 1649 C CA . LEU A 1 220 ? -2.068 -14.344 5.172 1 98.25 220 LEU A CA 1
ATOM 1650 C C . LEU A 1 220 ? -1.808 -13.523 3.914 1 98.25 220 LEU A C 1
ATOM 1652 O O . LEU A 1 220 ? -0.864 -12.734 3.867 1 98.25 220 LEU A O 1
ATOM 1656 N N . ARG A 1 221 ? -2.654 -13.766 2.854 1 98.44 221 ARG A N 1
ATOM 1657 C CA . ARG A 1 221 ? -2.596 -12.93 1.656 1 98.44 221 ARG A CA 1
ATOM 1658 C C . ARG A 1 221 ? -3.973 -12.383 1.307 1 98.44 221 ARG A C 1
ATOM 1660 O O . ARG A 1 221 ? -4.973 -13.094 1.386 1 98.44 221 ARG A O 1
ATOM 1667 N N . VAL A 1 222 ? -3.979 -11.125 1.034 1 98.88 222 VAL A N 1
ATOM 1668 C CA . VAL A 1 222 ? -5.211 -10.438 0.673 1 98.88 222 VAL A CA 1
ATOM 1669 C C . VAL A 1 222 ? -5.098 -9.883 -0.746 1 98.88 222 VAL A C 1
ATOM 1671 O O . VAL A 1 222 ? -4.117 -9.219 -1.082 1 98.88 222 VAL A O 1
ATOM 1674 N N . PHE A 1 223 ? -6.129 -10.18 -1.592 1 98.75 223 PHE A N 1
ATOM 1675 C CA . PHE A 1 223 ? -6.18 -9.734 -2.98 1 98.75 223 PHE A CA 1
ATOM 1676 C C . PHE A 1 223 ? -7.473 -8.977 -3.26 1 98.75 223 PHE A C 1
ATOM 1678 O O . PHE A 1 223 ? -8.516 -9.281 -2.674 1 98.75 223 PHE A O 1
ATOM 1685 N N . VAL A 1 224 ? -7.387 -8.047 -4.129 1 98.5 224 VAL A N 1
ATOM 1686 C CA . VAL A 1 224 ? -8.562 -7.434 -4.73 1 98.5 224 VAL A CA 1
ATOM 1687 C C . VAL A 1 224 ? -8.508 -7.59 -6.25 1 98.5 224 VAL A C 1
ATOM 1689 O O . VAL A 1 224 ? -7.43 -7.703 -6.828 1 98.5 224 VAL A O 1
ATOM 1692 N N . ILE A 1 225 ? -9.656 -7.637 -6.828 1 96.5 225 ILE A N 1
ATOM 1693 C CA . ILE A 1 225 ? -9.672 -7.805 -8.273 1 96.5 225 ILE A CA 1
ATOM 1694 C C . ILE A 1 225 ? -9.117 -6.547 -8.945 1 96.5 225 ILE A C 1
ATOM 1696 O O . ILE A 1 225 ? -9.414 -5.43 -8.523 1 96.5 225 ILE A O 1
ATOM 1700 N N . ALA A 1 226 ? -8.312 -6.703 -9.945 1 93.25 226 ALA A N 1
ATOM 1701 C CA . ALA A 1 226 ? -7.613 -5.598 -10.594 1 93.25 226 ALA A CA 1
ATOM 1702 C C . ALA A 1 226 ? -8.445 -5.016 -11.734 1 93.25 226 ALA A C 1
ATOM 1704 O O . ALA A 1 226 ? -9.234 -5.723 -12.359 1 93.25 226 ALA A O 1
ATOM 1705 N N . VAL B 1 1 ? -45.219 9.898 -64.688 1 25.12 1 VAL B N 1
ATOM 1706 C CA . VAL B 1 1 ? -44.094 9.195 -64.062 1 25.12 1 VAL B CA 1
ATOM 1707 C C . VAL B 1 1 ? -43.75 9.875 -62.75 1 25.12 1 VAL B C 1
ATOM 1709 O O . VAL B 1 1 ? -43.125 10.953 -62.75 1 25.12 1 VAL B O 1
ATOM 1712 N N . GLU B 1 2 ? -44.75 9.938 -61.781 1 26.45 2 GLU B N 1
ATOM 1713 C CA . GLU B 1 2 ? -44.938 10.578 -60.5 1 26.45 2 GLU B CA 1
ATOM 1714 C C . GLU B 1 2 ? -43.969 10.031 -59.469 1 26.45 2 GLU B C 1
ATOM 1716 O O . GLU B 1 2 ? -43.875 8.82 -59.25 1 26.45 2 GLU B O 1
ATOM 1721 N N . GLY B 1 3 ? -42.812 10.641 -59.312 1 28.33 3 GLY B N 1
ATOM 1722 C CA . GLY B 1 3 ? -41.656 10.344 -58.469 1 28.33 3 GLY B CA 1
ATOM 1723 C C . GLY B 1 3 ? -42.031 10.211 -57 1 28.33 3 GLY B C 1
ATOM 1724 O O . GLY B 1 3 ? -42.562 11.141 -56.406 1 28.33 3 GLY B O 1
ATOM 1725 N N . VAL B 1 4 ? -42.469 9.008 -56.562 1 33.97 4 VAL B N 1
ATOM 1726 C CA . VAL B 1 4 ? -42.844 8.617 -55.219 1 33.97 4 VAL B CA 1
ATOM 1727 C C . VAL B 1 4 ? -41.719 8.922 -54.25 1 33.97 4 VAL B C 1
ATOM 1729 O O . VAL B 1 4 ? -40.594 8.453 -54.406 1 33.97 4 VAL B O 1
ATOM 1732 N N . SER B 1 5 ? -41.656 10.109 -53.656 1 29.83 5 SER B N 1
ATOM 1733 C CA . SER B 1 5 ? -40.75 10.57 -52.625 1 29.83 5 SER B CA 1
ATOM 1734 C C . SER B 1 5 ? -40.75 9.641 -51.406 1 29.83 5 SER B C 1
ATOM 1736 O O . SER B 1 5 ? -41.781 9.461 -50.781 1 29.83 5 SER B O 1
ATOM 1738 N N . VAL B 1 6 ? -40.156 8.461 -51.531 1 35.62 6 VAL B N 1
ATOM 1739 C CA . VAL B 1 6 ? -40.062 7.512 -50.438 1 35.62 6 VAL B CA 1
ATOM 1740 C C . VAL B 1 6 ? -39.5 8.211 -49.188 1 35.62 6 VAL B C 1
ATOM 1742 O O . VAL B 1 6 ? -38.406 8.781 -49.219 1 35.62 6 VAL B O 1
ATOM 1745 N N . THR B 1 7 ? -40.344 8.867 -48.438 1 32 7 THR B N 1
ATOM 1746 C CA . THR B 1 7 ? -40.031 9.453 -47.156 1 32 7 THR B CA 1
ATOM 1747 C C . THR B 1 7 ? -39.312 8.438 -46.25 1 32 7 THR B C 1
ATOM 1749 O O . THR B 1 7 ? -39.781 7.312 -46.094 1 32 7 THR B O 1
ATOM 1752 N N . ASP B 1 8 ? -37.969 8.375 -46.25 1 34.12 8 ASP B N 1
ATOM 1753 C CA . ASP B 1 8 ? -37.125 7.508 -45.438 1 34.12 8 ASP B CA 1
ATOM 1754 C C . ASP B 1 8 ? -37.625 7.492 -43.969 1 34.12 8 ASP B C 1
ATOM 1756 O O . ASP B 1 8 ? -38 8.531 -43.438 1 34.12 8 ASP B O 1
ATOM 1760 N N . PRO B 1 9 ? -38.281 6.359 -43.562 1 40.28 9 PRO B N 1
ATOM 1761 C CA . PRO B 1 9 ? -38.75 6.344 -42.188 1 40.28 9 PRO B CA 1
ATOM 1762 C C . PRO B 1 9 ? -37.719 6.816 -41.188 1 40.28 9 PRO B C 1
ATOM 1764 O O . PRO B 1 9 ? -36.5 6.754 -41.469 1 40.28 9 PRO B O 1
ATOM 1767 N N . PRO B 1 10 ? -38.094 7.77 -40.25 1 39 10 PRO B N 1
ATOM 1768 C CA . PRO B 1 10 ? -37.156 8.266 -39.25 1 39 10 PRO B CA 1
ATOM 1769 C C . PRO B 1 10 ? -36.406 7.137 -38.531 1 39 10 PRO B C 1
ATOM 1771 O O . PRO B 1 10 ? -36.938 6.02 -38.438 1 39 10 PRO B O 1
ATOM 1774 N N . PRO B 1 11 ? -35.062 7.129 -38.594 1 36.53 11 PRO B N 1
ATOM 1775 C CA . PRO B 1 11 ? -34.312 6.07 -37.938 1 36.53 11 PRO B CA 1
ATOM 1776 C C . PRO B 1 11 ? -34.812 5.797 -36.5 1 36.53 11 PRO B C 1
ATOM 1778 O O . PRO B 1 11 ? -35.438 6.672 -35.906 1 36.53 11 PRO B O 1
ATOM 1781 N N . PRO B 1 12 ? -35.125 4.504 -36.219 1 34.03 12 PRO B N 1
ATOM 1782 C CA . PRO B 1 12 ? -35.594 4.141 -34.875 1 34.03 12 PRO B CA 1
ATOM 1783 C C . PRO B 1 12 ? -34.75 4.773 -33.781 1 34.03 12 PRO B C 1
ATOM 1785 O O . PRO B 1 12 ? -33.594 5.086 -34 1 34.03 12 PRO B O 1
ATOM 1788 N N . GLU B 1 13 ? -35.375 5.598 -32.906 1 32.53 13 GLU B N 1
ATOM 1789 C CA . GLU B 1 13 ? -34.812 6.156 -31.688 1 32.53 13 GLU B CA 1
ATOM 1790 C C . GLU B 1 13 ? -34.156 5.078 -30.859 1 32.53 13 GLU B C 1
ATOM 1792 O O . GLU B 1 13 ? -34.781 4.09 -30.469 1 32.53 13 GLU B O 1
ATOM 1797 N N . ASP B 1 14 ? -32.938 4.652 -31.203 1 31.23 14 ASP B N 1
ATOM 1798 C CA . ASP B 1 14 ? -32.188 3.758 -30.312 1 31.23 14 ASP B CA 1
ATOM 1799 C C . ASP B 1 14 ? -32.281 4.203 -28.859 1 31.23 14 ASP B C 1
ATOM 1801 O O . ASP B 1 14 ? -31.828 5.297 -28.516 1 31.23 14 ASP B O 1
ATOM 1805 N N . SER B 1 15 ? -33.438 3.996 -28.25 1 32.41 15 SER B N 1
ATOM 1806 C CA . SER B 1 15 ? -33.469 4.184 -26.797 1 32.41 15 SER B CA 1
ATOM 1807 C C . SER B 1 15 ? -32.312 3.49 -26.109 1 32.41 15 SER B C 1
ATOM 1809 O O . SER B 1 15 ? -32.219 2.262 -26.141 1 32.41 15 SER B O 1
ATOM 1811 N N . ALA B 1 16 ? -31.172 4.086 -26.094 1 32.97 16 ALA B N 1
ATOM 1812 C CA . ALA B 1 16 ? -30.109 3.609 -25.203 1 32.97 16 ALA B CA 1
ATOM 1813 C C . ALA B 1 16 ? -30.672 3.234 -23.828 1 32.97 16 ALA B C 1
ATOM 1815 O O . ALA B 1 16 ? -31.438 3.994 -23.234 1 32.97 16 ALA B O 1
ATOM 1816 N N . PRO B 1 17 ? -30.906 2.008 -23.594 1 30.56 17 PRO B N 1
ATOM 1817 C CA . PRO B 1 17 ? -31.312 1.689 -22.219 1 30.56 17 PRO B CA 1
ATOM 1818 C C . PRO B 1 17 ? -30.531 2.48 -21.172 1 30.56 17 PRO B C 1
ATOM 1820 O O . PRO B 1 17 ? -29.328 2.688 -21.328 1 30.56 17 PRO B O 1
ATOM 1823 N N . VAL B 1 18 ? -31.047 3.541 -20.609 1 33.09 18 VAL B N 1
ATOM 1824 C CA . VAL B 1 18 ? -30.531 4.148 -19.391 1 33.09 18 VAL B CA 1
ATOM 1825 C C . VAL B 1 18 ? -30.203 3.057 -18.375 1 33.09 18 VAL B C 1
ATOM 1827 O O . VAL B 1 18 ? -31.109 2.418 -17.812 1 33.09 18 VAL B O 1
ATOM 1830 N N . GLY B 1 19 ? -29.531 2.018 -18.672 1 31.75 19 GLY B N 1
ATOM 1831 C CA . GLY B 1 19 ? -29.109 1.179 -17.562 1 31.75 19 GLY B CA 1
ATOM 1832 C C . GLY B 1 19 ? -28.906 1.952 -16.281 1 31.75 19 GLY B C 1
ATOM 1833 O O . GLY B 1 19 ? -28.188 2.955 -16.25 1 31.75 19 GLY B O 1
ATOM 1834 N N . GLY B 1 20 ? -29.938 2.129 -15.492 1 34.62 20 GLY B N 1
ATOM 1835 C CA . GLY B 1 20 ? -29.922 2.721 -14.164 1 34.62 20 GLY B CA 1
ATOM 1836 C C . GLY B 1 20 ? -28.625 2.457 -13.414 1 34.62 20 GLY B C 1
ATOM 1837 O O . GLY B 1 20 ? -28.219 1.306 -13.258 1 34.62 20 GLY B O 1
ATOM 1838 N N . SER B 1 21 ? -27.594 3.174 -13.531 1 41.44 21 SER B N 1
ATOM 1839 C CA . SER B 1 21 ? -26.406 3.209 -12.68 1 41.44 21 SER B CA 1
ATOM 1840 C C . SER B 1 21 ? -26.75 2.936 -11.227 1 41.44 21 SER B C 1
ATOM 1842 O O . SER B 1 21 ? -27.484 3.709 -10.602 1 41.44 21 SER B O 1
ATOM 1844 N N . LYS B 1 22 ? -27.188 1.737 -10.766 1 44.53 22 LYS B N 1
ATOM 1845 C CA . LYS B 1 22 ? -27.469 1.375 -9.383 1 44.53 22 LYS B CA 1
ATOM 1846 C C . LYS B 1 22 ? -26.703 2.268 -8.414 1 44.53 22 LYS B C 1
ATOM 1848 O O . LYS B 1 22 ? -25.5 2.473 -8.57 1 44.53 22 LYS B O 1
ATOM 1853 N N . SER B 1 23 ? -27.234 3.273 -7.902 1 58.34 23 SER B N 1
ATOM 1854 C CA . SER B 1 23 ? -26.75 4.207 -6.891 1 58.34 23 SER B CA 1
ATOM 1855 C C . SER B 1 23 ? -25.844 3.512 -5.883 1 58.34 23 SER B C 1
ATOM 1857 O O . SER B 1 23 ? -26.297 2.666 -5.109 1 58.34 23 SER B O 1
ATOM 1859 N N . GLU B 1 24 ? -24.578 3.361 -6.145 1 78.44 24 GLU B N 1
ATOM 1860 C CA . GLU B 1 24 ? -23.609 2.752 -5.238 1 78.44 24 GLU B CA 1
ATOM 1861 C C . GLU B 1 24 ? -23.672 3.395 -3.855 1 78.44 24 GLU B C 1
ATOM 1863 O O . GLU B 1 24 ? -23.812 4.613 -3.736 1 78.44 24 GLU B O 1
ATOM 1868 N N . THR B 1 25 ? -23.844 2.535 -2.924 1 90 25 THR B N 1
ATOM 1869 C CA . THR B 1 25 ? -23.797 2.988 -1.538 1 90 25 THR B CA 1
ATOM 1870 C C . THR B 1 25 ? -22.422 3.523 -1.185 1 90 25 THR B C 1
ATOM 1872 O O . THR B 1 25 ? -21.438 3.203 -1.855 1 90 25 THR B O 1
ATOM 1875 N N . LEU B 1 26 ? -22.375 4.445 -0.293 1 94.38 26 LEU B N 1
ATOM 1876 C CA . LEU B 1 26 ? -21.109 5.062 0.13 1 94.38 26 LEU B CA 1
ATOM 1877 C C . LEU B 1 26 ? -20.094 4.004 0.53 1 94.38 26 LEU B C 1
ATOM 1879 O O . LEU B 1 26 ? -18.922 4.074 0.131 1 94.38 26 LEU B O 1
ATOM 1883 N N . PRO B 1 27 ? -20.5 2.959 1.27 1 92.94 27 PRO B N 1
ATOM 1884 C CA . PRO B 1 27 ? -19.531 1.907 1.589 1 92.94 27 PRO B CA 1
ATOM 1885 C C . PRO B 1 27 ? -18.969 1.227 0.344 1 92.94 27 PRO B C 1
ATOM 1887 O O . PRO B 1 27 ? -17.766 0.925 0.287 1 92.94 27 PRO B O 1
ATOM 1890 N N . SER B 1 28 ? -19.766 1.043 -0.626 1 94.5 28 SER B N 1
ATOM 1891 C CA . SER B 1 28 ? -19.312 0.425 -1.863 1 94.5 28 SER B CA 1
ATOM 1892 C C . SER B 1 28 ? -18.328 1.337 -2.605 1 94.5 28 SER B C 1
ATOM 1894 O O . SER B 1 28 ? -17.375 0.865 -3.205 1 94.5 28 SER B O 1
ATOM 1896 N N . LEU B 1 29 ? -18.609 2.59 -2.578 1 97.69 29 LEU B N 1
ATOM 1897 C CA . LEU B 1 29 ? -17.719 3.561 -3.209 1 97.69 29 LEU B CA 1
ATOM 1898 C C . LEU B 1 29 ? -16.375 3.607 -2.5 1 97.69 29 LEU B C 1
ATOM 1900 O O . LEU B 1 29 ? -15.328 3.709 -3.146 1 97.69 29 LEU B O 1
ATOM 1904 N N . LYS B 1 30 ? -16.438 3.502 -1.187 1 97.69 30 LYS B N 1
ATOM 1905 C CA . LYS B 1 30 ? -15.195 3.486 -0.411 1 97.69 30 LYS B CA 1
ATOM 1906 C C . LYS B 1 30 ? -14.367 2.238 -0.712 1 97.69 30 LYS B C 1
ATOM 1908 O O . LYS B 1 30 ? -13.148 2.312 -0.837 1 97.69 30 LYS B O 1
ATOM 1913 N N . LEU B 1 31 ? -15.031 1.147 -0.824 1 96.62 31 LEU B N 1
ATOM 1914 C CA . LEU B 1 31 ? -14.352 -0.092 -1.175 1 96.62 31 LEU B CA 1
ATOM 1915 C C . LEU B 1 31 ? -13.695 0.017 -2.547 1 96.62 31 LEU B C 1
ATOM 1917 O O . LEU B 1 31 ? -12.562 -0.442 -2.738 1 96.62 31 LEU B O 1
ATOM 1921 N N . LYS B 1 32 ? -14.398 0.606 -3.455 1 96.88 32 LYS B N 1
ATOM 1922 C CA . LYS B 1 32 ? -13.875 0.805 -4.805 1 96.88 32 LYS B CA 1
ATOM 1923 C C . LYS B 1 32 ? -12.602 1.644 -4.781 1 96.88 32 LYS B C 1
ATOM 1925 O O . LYS B 1 32 ? -11.602 1.284 -5.414 1 96.88 32 LYS B O 1
ATOM 1930 N N . LEU B 1 33 ? -12.625 2.746 -4.062 1 98.44 33 LEU B N 1
ATOM 1931 C CA . LEU B 1 33 ? -11.461 3.619 -3.98 1 98.44 33 LEU B CA 1
ATOM 1932 C C . LEU B 1 33 ? -10.289 2.91 -3.299 1 98.44 33 LEU B C 1
ATOM 1934 O O . LEU B 1 33 ? -9.164 2.934 -3.801 1 98.44 33 LEU B O 1
ATOM 1938 N N . LEU B 1 34 ? -10.617 2.252 -2.143 1 98.12 34 LEU B N 1
ATOM 1939 C CA . LEU B 1 34 ? -9.555 1.561 -1.413 1 98.12 34 LEU B CA 1
ATOM 1940 C C . LEU B 1 34 ? -8.945 0.452 -2.264 1 98.12 34 LEU B C 1
ATOM 1942 O O . LEU B 1 34 ? -7.727 0.265 -2.264 1 98.12 34 LEU B O 1
ATOM 1946 N N . SER B 1 35 ? -9.766 -0.231 -3.008 1 97.12 35 SER B N 1
ATOM 1947 C CA . SER B 1 35 ? -9.273 -1.281 -3.893 1 97.12 35 SER B CA 1
ATOM 1948 C C . SER B 1 35 ? -8.383 -0.708 -4.988 1 97.12 35 SER B C 1
ATOM 1950 O O . SER B 1 35 ? -7.383 -1.321 -5.367 1 97.12 35 SER B O 1
ATOM 1952 N N . ALA B 1 36 ? -8.742 0.42 -5.488 1 97.5 36 ALA B N 1
ATOM 1953 C CA . ALA B 1 36 ? -7.996 1.051 -6.574 1 97.5 36 ALA B CA 1
ATOM 1954 C C . ALA B 1 36 ? -6.617 1.507 -6.098 1 97.5 36 ALA B C 1
ATOM 1956 O O . ALA B 1 36 ? -5.641 1.424 -6.848 1 97.5 36 ALA B O 1
ATOM 1957 N N . VAL B 1 37 ? -6.523 1.934 -4.867 1 98 37 VAL B N 1
ATOM 1958 C CA . VAL B 1 37 ? -5.293 2.617 -4.477 1 98 37 VAL B CA 1
ATOM 1959 C C . VAL B 1 37 ? -4.422 1.68 -3.643 1 98 37 VAL B C 1
ATOM 1961 O O . VAL B 1 37 ? -3.234 1.941 -3.441 1 98 37 VAL B O 1
ATOM 1964 N N . SER B 1 38 ? -5.027 0.592 -3.135 1 95.56 38 SER B N 1
ATOM 1965 C CA . SER B 1 38 ? -4.238 -0.365 -2.363 1 95.56 38 SER B CA 1
ATOM 1966 C C . SER B 1 38 ? -3.223 -1.081 -3.246 1 95.56 38 SER B C 1
ATOM 1968 O O . SER B 1 38 ? -3.516 -1.409 -4.398 1 95.56 38 SER B O 1
ATOM 1970 N N . GLY B 1 39 ? -2.049 -1.226 -2.824 1 94.19 39 GLY B N 1
ATOM 1971 C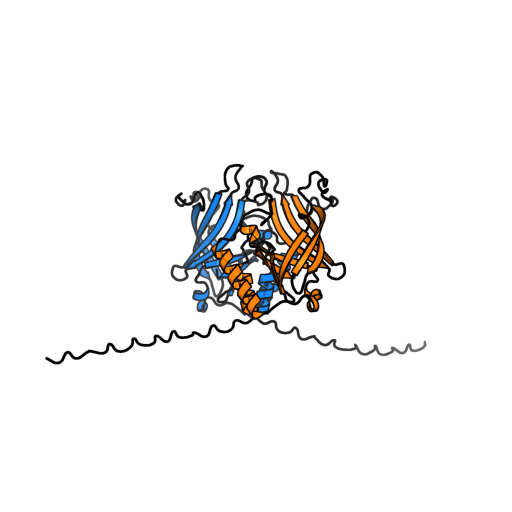 CA . GLY B 1 39 ? -1.011 -1.932 -3.557 1 94.19 39 GLY B CA 1
ATOM 1972 C C . GLY B 1 39 ? -0.181 -1.022 -4.441 1 94.19 39 GLY B C 1
ATOM 1973 O O . GLY B 1 39 ? 0.719 -1.484 -5.145 1 94.19 39 GLY B O 1
ATOM 1974 N N . LEU B 1 40 ? -0.477 0.279 -4.414 1 96.38 40 LEU B N 1
ATOM 1975 C CA . LEU B 1 40 ? 0.222 1.213 -5.289 1 96.38 40 LEU B CA 1
ATOM 1976 C C . LEU B 1 40 ? 1.423 1.829 -4.578 1 96.38 40 LEU B C 1
ATOM 1978 O O . LEU B 1 40 ? 2.035 2.771 -5.086 1 96.38 40 LEU B O 1
ATOM 1982 N N . ASN B 1 41 ? 1.742 1.329 -3.408 1 92.62 41 ASN B N 1
ATOM 1983 C CA . ASN B 1 41 ? 2.838 1.896 -2.629 1 92.62 41 ASN B CA 1
ATOM 1984 C C . ASN B 1 41 ? 2.652 3.396 -2.412 1 92.62 41 ASN B C 1
ATOM 1986 O O . ASN B 1 41 ? 3.564 4.184 -2.678 1 92.62 41 ASN B O 1
ATOM 1990 N N . ARG B 1 42 ? 1.474 3.822 -1.993 1 95.38 42 ARG B N 1
ATOM 1991 C CA . ARG B 1 42 ? 1.062 5.195 -1.729 1 95.38 42 ARG B CA 1
ATOM 1992 C C . ARG B 1 42 ? 1.096 6.031 -3.004 1 95.38 42 ARG B C 1
ATOM 1994 O O . ARG B 1 42 ? 1.089 7.266 -2.945 1 95.38 42 ARG B O 1
ATOM 2001 N N . GLY B 1 43 ? 1.265 5.492 -4.098 1 95.31 43 GLY B N 1
ATOM 2002 C CA . GLY B 1 43 ? 1.288 6.203 -5.367 1 95.31 43 GLY B CA 1
ATOM 2003 C C . GLY B 1 43 ? 2.584 6.016 -6.133 1 95.31 43 GLY B C 1
ATOM 2004 O O . GLY B 1 43 ? 2.65 6.301 -7.328 1 95.31 43 GLY B O 1
ATOM 2005 N N . LEU B 1 44 ? 3.662 5.484 -5.535 1 91.75 44 LEU B N 1
ATOM 2006 C CA . LEU B 1 44 ? 4.984 5.355 -6.133 1 91.75 44 LEU B CA 1
ATOM 2007 C C . LEU B 1 44 ? 4.973 4.34 -7.27 1 91.75 44 LEU B C 1
ATOM 2009 O O . LEU B 1 44 ? 5.773 4.434 -8.203 1 91.75 44 LEU B O 1
ATOM 2013 N N . ALA B 1 45 ? 4.078 3.396 -7.211 1 92.38 45 ALA B N 1
ATOM 2014 C CA . ALA B 1 45 ? 4.004 2.344 -8.219 1 92.38 45 ALA B CA 1
ATOM 2015 C C . ALA B 1 45 ? 2.803 2.553 -9.141 1 92.38 45 ALA B C 1
ATOM 2017 O O . ALA B 1 45 ? 2.422 1.647 -9.883 1 92.38 45 ALA B O 1
ATOM 2018 N N . ALA B 1 46 ? 2.211 3.732 -9.086 1 95.06 46 ALA B N 1
ATOM 2019 C CA . ALA B 1 46 ? 0.986 3.982 -9.844 1 95.06 46 ALA B CA 1
ATOM 2020 C C . ALA B 1 46 ? 1.295 4.281 -11.305 1 95.06 46 ALA B C 1
ATOM 2022 O O . ALA B 1 46 ? 2.197 5.066 -11.609 1 95.06 46 ALA B O 1
ATOM 2023 N N . SER B 1 47 ? 0.604 3.637 -12.188 1 93.19 47 SER B N 1
ATOM 2024 C CA . SER B 1 47 ? 0.606 4.016 -13.594 1 93.19 47 SER B CA 1
ATOM 2025 C C . SER B 1 47 ? -0.345 5.176 -13.859 1 93.19 47 SER B C 1
ATOM 2027 O O . SER B 1 47 ? -1.101 5.578 -12.977 1 93.19 47 SER B O 1
ATOM 2029 N N . GLU B 1 48 ? -0.316 5.672 -15.078 1 94.5 48 GLU B N 1
ATOM 2030 C CA . GLU B 1 48 ? -1.265 6.719 -15.453 1 94.5 48 GLU B CA 1
ATOM 2031 C C . GLU B 1 48 ? -2.703 6.223 -15.344 1 94.5 48 GLU B C 1
ATOM 2033 O O . GLU B 1 48 ? -3.59 6.961 -14.906 1 94.5 48 GLU B O 1
ATOM 2038 N N . GLU B 1 49 ? -2.92 5.031 -15.789 1 96.06 49 GLU B N 1
ATOM 2039 C CA . GLU B 1 49 ? -4.25 4.438 -15.664 1 96.06 49 GLU B CA 1
ATOM 2040 C C . GLU B 1 49 ? -4.684 4.352 -14.203 1 96.06 49 GLU B C 1
ATOM 2042 O O . GLU B 1 49 ? -5.844 4.609 -13.883 1 96.06 49 GLU B O 1
ATOM 2047 N N . ASP B 1 50 ? -3.795 3.998 -13.32 1 97 50 ASP B N 1
ATOM 2048 C CA . ASP B 1 50 ? -4.09 3.947 -11.898 1 97 50 ASP B CA 1
ATOM 2049 C C . ASP B 1 50 ? -4.496 5.32 -11.367 1 97 50 ASP B C 1
ATOM 2051 O O . ASP B 1 50 ? -5.422 5.434 -10.562 1 97 50 ASP B O 1
ATOM 2055 N N . LEU B 1 51 ? -3.789 6.359 -11.828 1 97.38 51 LEU B N 1
ATOM 2056 C CA . LEU B 1 51 ? -4.098 7.723 -11.414 1 97.38 51 LEU B CA 1
ATOM 2057 C C . LEU B 1 51 ? -5.527 8.102 -11.789 1 97.38 51 LEU B C 1
ATOM 2059 O O . LEU B 1 51 ? -6.262 8.656 -10.977 1 97.38 51 LEU B O 1
ATOM 2063 N N . GLN B 1 52 ? -5.879 7.738 -12.93 1 98 52 GLN B N 1
ATOM 2064 C CA . GLN B 1 52 ? -7.215 8.055 -13.422 1 98 52 GLN B CA 1
ATOM 2065 C C . GLN B 1 52 ? -8.289 7.301 -12.641 1 98 52 GLN B C 1
ATOM 2067 O O . GLN B 1 52 ? -9.32 7.867 -12.289 1 98 52 GLN B O 1
ATOM 2072 N N . LYS B 1 53 ? -8.039 6.074 -12.422 1 97.94 53 LYS B N 1
ATOM 2073 C CA . LYS B 1 53 ? -8.977 5.254 -11.664 1 97.94 53 LYS B CA 1
ATOM 2074 C C . LYS B 1 53 ? -9.164 5.801 -10.25 1 97.94 53 LYS B C 1
ATOM 2076 O O . LYS B 1 53 ? -10.281 5.871 -9.742 1 97.94 53 LYS B O 1
ATOM 2081 N N . ALA B 1 54 ? -8.078 6.129 -9.586 1 98.38 54 ALA B N 1
ATOM 2082 C CA . ALA B 1 54 ? -8.133 6.688 -8.242 1 98.38 54 ALA B CA 1
ATOM 2083 C C . ALA B 1 54 ? -8.922 7.996 -8.227 1 98.38 54 ALA B C 1
ATOM 2085 O O . ALA B 1 54 ? -9.773 8.203 -7.359 1 98.38 54 ALA B O 1
ATOM 2086 N N . ASP B 1 55 ? -8.594 8.812 -9.227 1 98.44 55 ASP B N 1
ATOM 2087 C CA . ASP B 1 55 ? -9.273 10.102 -9.312 1 98.44 55 ASP B CA 1
ATOM 2088 C C . ASP B 1 55 ? -10.773 9.922 -9.516 1 98.44 55 ASP B C 1
ATOM 2090 O O . ASP B 1 55 ? -11.578 10.57 -8.844 1 98.44 55 ASP B O 1
ATOM 2094 N N . ALA B 1 56 ? -11.117 9.062 -10.406 1 98.56 56 ALA B N 1
ATOM 2095 C CA . ALA B 1 56 ? -12.531 8.812 -10.695 1 98.56 56 ALA B CA 1
ATOM 2096 C C . ALA B 1 56 ? -13.25 8.266 -9.461 1 98.56 56 ALA B C 1
ATOM 2098 O O . ALA B 1 56 ? -14.352 8.703 -9.133 1 98.56 56 ALA B O 1
ATOM 2099 N N . ALA B 1 57 ? -12.664 7.324 -8.82 1 98.5 57 ALA B N 1
ATOM 2100 C CA . ALA B 1 57 ? -13.266 6.73 -7.633 1 98.5 57 ALA B CA 1
ATOM 2101 C C . ALA B 1 57 ? -13.414 7.762 -6.52 1 98.5 57 ALA B C 1
ATOM 2103 O O . ALA B 1 57 ? -14.43 7.785 -5.82 1 98.5 57 ALA B O 1
ATOM 2104 N N . ALA B 1 58 ? -12.445 8.602 -6.301 1 98.75 58 ALA B N 1
ATOM 2105 C CA . ALA B 1 58 ? -12.508 9.648 -5.285 1 98.75 58 ALA B CA 1
ATOM 2106 C C . ALA B 1 58 ? -13.641 10.625 -5.578 1 98.75 58 ALA B C 1
ATOM 2108 O O . ALA B 1 58 ? -14.375 11.023 -4.676 1 98.75 58 ALA B O 1
ATOM 2109 N N . LYS B 1 59 ? -13.734 10.977 -6.836 1 98.5 59 LYS B N 1
ATOM 2110 C CA . LYS B 1 59 ? -14.773 11.93 -7.23 1 98.5 59 LYS B CA 1
ATOM 2111 C C . LYS B 1 59 ? -16.172 11.383 -6.934 1 98.5 59 LYS B C 1
ATOM 2113 O O . LYS B 1 59 ? -17.078 12.133 -6.566 1 98.5 59 LYS B O 1
ATOM 2118 N N . GLU B 1 60 ? -16.344 10.102 -7.125 1 98.56 60 GLU B N 1
ATOM 2119 C CA . GLU B 1 60 ? -17.625 9.484 -6.816 1 98.56 60 GLU B CA 1
ATOM 2120 C C . GLU B 1 60 ? -17.938 9.602 -5.328 1 98.56 60 GLU B C 1
ATOM 2122 O O . GLU B 1 60 ? -19.094 9.859 -4.953 1 98.56 60 GLU B O 1
ATOM 2127 N N . ILE B 1 61 ? -17 9.406 -4.5 1 98.44 61 ILE B N 1
ATOM 2128 C CA . ILE B 1 61 ? -17.188 9.516 -3.057 1 98.44 61 ILE B CA 1
ATOM 2129 C C . ILE B 1 61 ? -17.484 10.969 -2.686 1 98.44 61 ILE B C 1
ATOM 2131 O O . ILE B 1 61 ? -18.391 11.234 -1.885 1 98.44 61 ILE B O 1
ATOM 2135 N N . GLU B 1 62 ? -16.719 11.836 -3.256 1 98.44 62 GLU B N 1
ATOM 2136 C CA . GLU B 1 62 ? -16.922 13.258 -2.99 1 98.44 62 GLU B CA 1
ATOM 2137 C C . GLU B 1 62 ? -18.328 13.703 -3.383 1 98.44 62 GLU B C 1
ATOM 2139 O O . GLU B 1 62 ? -18.969 14.453 -2.65 1 98.44 62 GLU B O 1
ATOM 2144 N N . ALA B 1 63 ? -18.75 13.227 -4.523 1 97.88 63 ALA B N 1
ATOM 2145 C CA . ALA B 1 63 ? -20.094 13.562 -4.992 1 97.88 63 ALA B CA 1
ATOM 2146 C C . ALA B 1 63 ? -21.156 12.977 -4.066 1 97.88 63 ALA B C 1
ATOM 2148 O O . ALA B 1 63 ? -22.125 13.656 -3.727 1 97.88 63 ALA B O 1
ATOM 2149 N N . ALA B 1 64 ? -20.984 11.797 -3.65 1 97.25 64 ALA B N 1
ATOM 2150 C CA . ALA B 1 64 ? -21.953 11.125 -2.777 1 97.25 64 ALA B CA 1
ATOM 2151 C C . ALA B 1 64 ? -21.953 11.75 -1.383 1 97.25 64 ALA B C 1
ATOM 2153 O O . ALA B 1 64 ? -22.984 11.805 -0.722 1 97.25 64 ALA B O 1
ATOM 2154 N N . GLY B 1 65 ? -20.859 12.156 -0.905 1 96.06 65 GLY B N 1
ATOM 2155 C CA . GLY B 1 65 ? -20.719 12.703 0.437 1 96.06 65 GLY B CA 1
ATOM 2156 C C . GLY B 1 65 ? -21.172 14.148 0.545 1 96.06 65 GLY B C 1
ATOM 2157 O O . GLY B 1 65 ? -21.5 14.617 1.636 1 96.06 65 GLY B O 1
ATOM 2158 N N . GLY B 1 66 ? -21.141 14.844 -0.59 1 95.62 66 GLY B N 1
ATOM 2159 C CA . GLY B 1 66 ? -21.516 16.25 -0.576 1 95.62 66 GLY B CA 1
ATOM 2160 C C . GLY B 1 66 ? -20.406 17.156 -0.098 1 95.62 66 GLY B C 1
ATOM 2161 O O . GLY B 1 66 ? -19.297 16.703 0.203 1 95.62 66 GLY B O 1
ATOM 2162 N N . PRO B 1 67 ? -20.656 18.406 -0.077 1 96.56 67 PRO B N 1
ATOM 2163 C CA . PRO B 1 67 ? -19.625 19.375 0.313 1 96.56 67 PRO B CA 1
ATOM 2164 C C . PRO B 1 67 ? -19.219 19.234 1.778 1 96.56 67 PRO B C 1
ATOM 2166 O O . PRO B 1 67 ? -20.062 18.938 2.633 1 96.56 67 PRO B O 1
ATOM 2169 N N . VAL B 1 68 ? -18 19.391 2.039 1 97.94 68 VAL B N 1
ATOM 2170 C CA . VAL B 1 68 ? -17.438 19.328 3.383 1 97.94 68 VAL B CA 1
ATOM 2171 C C . VAL B 1 68 ? -17.516 20.703 4.051 1 97.94 68 VAL B C 1
ATOM 2173 O O . VAL B 1 68 ? -17.266 21.719 3.414 1 97.94 68 VAL B O 1
ATOM 2176 N N . ASP B 1 69 ? -17.906 20.719 5.301 1 98.19 69 ASP B N 1
ATOM 2177 C CA . ASP B 1 69 ? -17.906 21.938 6.102 1 98.19 69 ASP B CA 1
ATOM 2178 C C . ASP B 1 69 ? -17.188 21.719 7.43 1 98.19 69 ASP B C 1
ATOM 2180 O O . ASP B 1 69 ? -17.797 21.281 8.414 1 98.19 69 ASP B O 1
ATOM 2184 N N . LEU B 1 70 ? -15.969 22.141 7.496 1 97.88 70 LEU B N 1
ATOM 2185 C CA . LEU B 1 70 ? -15.117 21.891 8.656 1 97.88 70 LEU B CA 1
ATOM 2186 C C . LEU B 1 70 ? -15.445 22.875 9.773 1 97.88 70 LEU B C 1
ATOM 2188 O O . LEU B 1 70 ? -15.031 22.688 10.922 1 97.88 70 LEU B O 1
ATOM 2192 N N . SER B 1 71 ? -16.141 23.938 9.5 1 95.44 71 SER B N 1
ATOM 2193 C CA . SER B 1 71 ? -16.547 24.844 10.562 1 95.44 71 SER B CA 1
ATOM 2194 C C . SER B 1 71 ? -17.406 24.125 11.594 1 95.44 71 SER B C 1
ATOM 2196 O O . SER B 1 71 ? -17.391 24.484 12.781 1 95.44 71 SER B O 1
ATOM 2198 N N . VAL B 1 72 ? -18.078 23.125 11.133 1 95.12 72 VAL B N 1
ATOM 2199 C CA . VAL B 1 72 ? -18.953 22.375 12.039 1 95.12 72 VAL B CA 1
ATOM 2200 C C . VAL B 1 72 ? -18.312 21.016 12.352 1 95.12 72 VAL B C 1
ATOM 2202 O O . VAL B 1 72 ? -18.516 20.469 13.43 1 95.12 72 VAL B O 1
ATOM 2205 N N . ASP B 1 73 ? -17.453 20.516 11.422 1 95.81 73 ASP B N 1
ATOM 2206 C CA . ASP B 1 73 ? -16.969 19.141 11.539 1 95.81 73 ASP B CA 1
ATOM 2207 C C . ASP B 1 73 ? -15.469 19.109 11.828 1 95.81 73 ASP B C 1
ATOM 2209 O O . ASP B 1 73 ? -14.789 18.125 11.539 1 95.81 73 ASP B O 1
ATOM 2213 N N . ILE B 1 74 ? -14.953 20.172 12.367 1 96.44 74 ILE B N 1
ATOM 2214 C CA . ILE B 1 74 ? -13.508 20.281 12.523 1 96.44 74 ILE B CA 1
ATOM 2215 C C . ILE B 1 74 ? -13.008 19.156 13.422 1 96.44 74 ILE B C 1
ATOM 2217 O O . ILE B 1 74 ? -11.891 18.656 13.242 1 96.44 74 ILE B O 1
ATOM 2221 N N . ASP B 1 75 ? -13.852 18.734 14.383 1 97.25 75 ASP B N 1
ATOM 2222 C CA . ASP B 1 75 ? -13.453 17.719 15.344 1 97.25 75 ASP B CA 1
ATOM 2223 C C . ASP B 1 75 ? -13.234 16.375 14.656 1 97.25 75 ASP B C 1
ATOM 2225 O O . ASP B 1 75 ? -12.562 15.492 15.195 1 97.25 75 ASP B O 1
ATOM 2229 N N . LYS B 1 76 ? -13.844 16.172 13.516 1 97.75 76 LYS B N 1
ATOM 2230 C CA . LYS B 1 76 ? -13.664 14.93 12.766 1 97.75 76 LYS B CA 1
ATOM 2231 C C . LYS B 1 76 ? -12.227 14.789 12.273 1 97.75 76 LYS B C 1
ATOM 2233 O O . LYS B 1 76 ? -11.797 13.695 11.906 1 97.75 76 LYS B O 1
ATOM 2238 N N . LEU B 1 77 ? -11.461 15.867 12.242 1 98.31 77 LEU B N 1
ATOM 2239 C CA . LEU B 1 77 ? -10.07 15.836 11.805 1 98.31 77 LEU B CA 1
ATOM 2240 C C . LEU B 1 77 ? -9.18 15.227 12.883 1 98.31 77 LEU B C 1
ATOM 2242 O O . LEU B 1 77 ? -8.055 14.805 12.602 1 98.31 77 LEU B O 1
ATOM 2246 N N . GLN B 1 78 ? -9.68 15.234 14.141 1 98.44 78 GLN B N 1
ATOM 2247 C CA . GLN B 1 78 ? -8.891 14.797 15.289 1 98.44 78 GLN B CA 1
ATOM 2248 C C . GLN B 1 78 ? -8.383 13.375 15.102 1 98.44 78 GLN B C 1
ATOM 2250 O O . GLN B 1 78 ? -9.156 12.477 14.766 1 98.44 78 GLN B O 1
ATOM 2255 N N . GLY B 1 79 ? -7.074 13.172 15.344 1 98 79 GLY B N 1
ATOM 2256 C CA . GLY B 1 79 ? -6.559 11.82 15.367 1 98 79 GLY B CA 1
ATOM 2257 C C . GLY B 1 79 ? -5.391 11.609 14.422 1 98 79 GLY B C 1
ATOM 2258 O O . GLY B 1 79 ? -4.828 12.57 13.898 1 98 79 GLY B O 1
ATOM 2259 N N . ARG B 1 80 ? -4.934 10.414 14.336 1 98.31 80 ARG B N 1
ATOM 2260 C CA . ARG B 1 80 ? -3.85 10 13.453 1 98.31 80 ARG B CA 1
ATOM 2261 C C . ARG B 1 80 ? -4.398 9.336 12.195 1 98.31 80 ARG B C 1
ATOM 2263 O O . ARG B 1 80 ? -5.133 8.344 12.281 1 98.31 80 ARG B O 1
ATOM 2270 N N . TRP B 1 81 ? -4.055 9.922 11.109 1 98.69 81 TRP B N 1
ATOM 2271 C CA . TRP B 1 81 ? -4.52 9.461 9.805 1 98.69 81 TRP B CA 1
ATOM 2272 C C . TRP B 1 81 ? -3.377 8.836 9.016 1 98.69 81 TRP B C 1
ATOM 2274 O O . TRP B 1 81 ? -2.281 9.398 8.945 1 98.69 81 TRP B O 1
ATOM 2284 N N . LYS B 1 82 ? -3.58 7.719 8.438 1 98.56 82 LYS B N 1
ATOM 2285 C CA . LYS B 1 82 ? -2.594 7.035 7.605 1 98.56 82 LYS B CA 1
ATOM 2286 C C . LYS B 1 82 ? -2.779 7.387 6.133 1 98.56 82 LYS B C 1
ATOM 2288 O O . LYS B 1 82 ? -3.877 7.25 5.59 1 98.56 82 LYS B O 1
ATOM 2293 N N . LEU B 1 83 ? -1.731 7.848 5.52 1 98.5 83 LEU B N 1
ATOM 2294 C CA . LEU B 1 83 ? -1.767 8.102 4.082 1 98.5 83 LEU B CA 1
ATOM 2295 C C . LEU B 1 83 ? -1.712 6.789 3.301 1 98.5 83 LEU B C 1
ATOM 2297 O O . LEU B 1 83 ? -0.743 6.035 3.414 1 98.5 83 LEU B O 1
ATOM 2301 N N . ILE B 1 84 ? -2.746 6.582 2.455 1 98.25 84 ILE B N 1
ATOM 2302 C CA . ILE B 1 84 ? -2.732 5.324 1.713 1 98.25 84 ILE B CA 1
ATOM 2303 C C . ILE B 1 84 ? -2.486 5.602 0.232 1 98.25 84 ILE B C 1
ATOM 2305 O O . ILE B 1 84 ? -2.146 4.691 -0.529 1 98.25 84 ILE B O 1
ATOM 2309 N N . TYR B 1 85 ? -2.641 6.859 -0.136 1 98.25 85 TYR B N 1
ATOM 2310 C CA . TYR B 1 85 ? -2.398 7.203 -1.532 1 98.25 85 TYR B CA 1
ATOM 2311 C C . TYR B 1 85 ? -2.17 8.703 -1.691 1 98.25 85 TYR B C 1
ATOM 2313 O O . TYR B 1 85 ? -2.869 9.508 -1.08 1 98.25 85 TYR B O 1
ATOM 2321 N N . SER B 1 86 ? -1.186 9.07 -2.504 1 97.38 86 SER B N 1
ATOM 2322 C CA . SER B 1 86 ? -0.983 10.422 -3.016 1 97.38 86 SER B CA 1
ATOM 2323 C C . SER B 1 86 ? -0.57 10.406 -4.484 1 97.38 86 SER B C 1
ATOM 2325 O O . SER B 1 86 ? 0.403 9.742 -4.852 1 97.38 86 SER B O 1
ATOM 2327 N N . SER B 1 87 ? -1.289 11.109 -5.297 1 96.75 87 SER B N 1
ATOM 2328 C CA . SER B 1 87 ? -0.929 11.188 -6.711 1 96.75 87 SER B CA 1
ATOM 2329 C C . SER B 1 87 ? 0.407 11.891 -6.902 1 96.75 87 SER B C 1
ATOM 2331 O O . SER B 1 87 ? 1.036 11.766 -7.957 1 96.75 87 SER B O 1
ATOM 2333 N N . ALA B 1 88 ? 0.874 12.641 -5.895 1 91.81 88 ALA B N 1
ATOM 2334 C CA . ALA B 1 88 ? 2.15 13.352 -5.957 1 91.81 88 ALA B CA 1
ATOM 2335 C C . ALA B 1 88 ? 3.318 12.367 -6.023 1 91.81 88 ALA B C 1
ATOM 2337 O O . ALA B 1 88 ? 4.387 12.703 -6.539 1 91.81 88 ALA B O 1
ATOM 2338 N N . PHE B 1 89 ? 3.184 11.148 -5.543 1 90.69 89 PHE B N 1
ATOM 2339 C CA . PHE B 1 89 ? 4.27 10.18 -5.469 1 90.69 89 PHE B CA 1
ATOM 2340 C C . PHE B 1 89 ? 4.473 9.492 -6.812 1 90.69 89 PHE B C 1
ATOM 2342 O O . PHE B 1 89 ? 5.461 8.781 -7.012 1 90.69 89 PHE B O 1
ATOM 2349 N N . SER B 1 90 ? 3.564 9.688 -7.762 1 87.25 90 SER B N 1
ATOM 2350 C CA . SER B 1 90 ? 3.656 9.016 -9.055 1 87.25 90 SER B CA 1
ATOM 2351 C C . SER B 1 90 ? 4.867 9.5 -9.844 1 87.25 90 SER B C 1
ATOM 2353 O O . SER B 1 90 ? 5.293 8.852 -10.805 1 87.25 90 SER B O 1
ATOM 2355 N N . SER B 1 91 ? 5.465 10.648 -9.43 1 78.38 91 SER B N 1
ATOM 2356 C CA . SER B 1 91 ? 6.68 11.172 -10.055 1 78.38 91 SER B CA 1
ATOM 2357 C C . SER B 1 91 ? 7.918 10.438 -9.547 1 78.38 91 SER B C 1
ATOM 2359 O O . SER B 1 91 ? 9.031 10.711 -9.984 1 78.38 91 SER B O 1
ATOM 2361 N N . ARG B 1 92 ? 7.766 9.508 -8.609 1 76.75 92 ARG B N 1
ATOM 2362 C CA . ARG B 1 92 ? 8.82 8.656 -8.07 1 76.75 92 ARG B CA 1
ATOM 2363 C C . ARG B 1 92 ? 9.875 9.477 -7.34 1 76.75 92 ARG B C 1
ATOM 2365 O O . ARG B 1 92 ? 11.07 9.242 -7.488 1 76.75 92 ARG B O 1
ATOM 2372 N N . THR B 1 93 ? 9.398 10.578 -6.824 1 73.88 93 THR B N 1
ATOM 2373 C CA . THR B 1 93 ? 10.164 11.406 -5.902 1 73.88 93 THR B CA 1
ATOM 2374 C C . THR B 1 93 ? 9.5 11.453 -4.531 1 73.88 93 THR B C 1
ATOM 2376 O O . THR B 1 93 ? 8.273 11.484 -4.434 1 73.88 93 THR B O 1
ATOM 2379 N N . LEU B 1 94 ? 10.266 11.406 -3.475 1 72.5 94 LEU B N 1
ATOM 2380 C CA . LEU B 1 94 ? 9.719 11.414 -2.123 1 72.5 94 LEU B CA 1
ATOM 2381 C C . LEU B 1 94 ? 9.203 12.805 -1.753 1 72.5 94 LEU B C 1
ATOM 2383 O O . LEU B 1 94 ? 8.492 12.961 -0.762 1 72.5 94 LEU B O 1
ATOM 2387 N N . GLY B 1 95 ? 9.539 13.797 -2.619 1 71.56 95 GLY B N 1
ATOM 2388 C CA . GLY B 1 95 ? 8.992 15.125 -2.426 1 71.56 95 GLY B CA 1
ATOM 2389 C C . GLY B 1 95 ? 7.629 15.312 -3.076 1 71.56 95 GLY B C 1
ATOM 2390 O O . GLY B 1 95 ? 6.996 16.359 -2.916 1 71.56 95 GLY B O 1
ATOM 2391 N N . GLY B 1 96 ? 7.238 14.273 -3.713 1 65.38 96 GLY B N 1
ATOM 2392 C CA . GLY B 1 96 ? 5.988 14.414 -4.441 1 65.38 96 GLY B CA 1
ATOM 2393 C C . GLY B 1 96 ? 6.031 15.5 -5.5 1 65.38 96 GLY B C 1
ATOM 2394 O O . GLY B 1 96 ? 6.863 15.453 -6.406 1 65.38 96 GLY B O 1
ATOM 2395 N N . SER B 1 97 ? 5.121 16.516 -5.238 1 65.38 97 SER B N 1
ATOM 2396 C CA . SER B 1 97 ? 5.059 17.641 -6.164 1 65.38 97 SER B CA 1
ATOM 2397 C C . SER B 1 97 ? 6.129 18.688 -5.844 1 65.38 97 SER B C 1
ATOM 2399 O O . SER B 1 97 ? 6.281 19.672 -6.566 1 65.38 97 SER B O 1
ATOM 2401 N N . ARG B 1 98 ? 6.84 18.453 -4.781 1 67.19 98 ARG B N 1
ATOM 2402 C CA . ARG B 1 98 ? 7.941 19.328 -4.383 1 67.19 98 ARG B CA 1
ATOM 2403 C C . ARG B 1 98 ? 9.281 18.625 -4.57 1 67.19 98 ARG B C 1
ATOM 2405 O O . ARG B 1 98 ? 9.336 17.406 -4.738 1 67.19 98 ARG B O 1
ATOM 2412 N N . PRO B 1 99 ? 10.391 19.438 -4.691 1 63 99 PRO B N 1
ATOM 2413 C CA . PRO B 1 99 ? 11.703 18.797 -4.859 1 63 99 PRO B CA 1
ATOM 2414 C C . PRO B 1 99 ? 12.031 17.812 -3.736 1 63 99 PRO B C 1
ATOM 2416 O O . PRO B 1 99 ? 11.641 18.031 -2.586 1 63 99 PRO B O 1
ATOM 2419 N N . GLY B 1 100 ? 12.562 16.641 -4.059 1 66.69 100 GLY B N 1
ATOM 2420 C CA . GLY B 1 100 ? 12.977 15.641 -3.094 1 66.69 100 GLY B CA 1
ATOM 2421 C C . GLY B 1 100 ? 13.875 14.57 -3.695 1 66.69 100 GLY B C 1
ATOM 2422 O O . GLY B 1 100 ? 14.133 14.578 -4.898 1 66.69 100 GLY B O 1
ATOM 2423 N N . PRO B 1 101 ? 14.391 13.82 -2.807 1 70.62 101 PRO B N 1
ATOM 2424 C CA . PRO B 1 101 ? 15.266 12.758 -3.322 1 70.62 101 PRO B CA 1
ATOM 2425 C C . PRO B 1 101 ? 14.516 11.766 -4.211 1 70.62 101 PRO B C 1
ATOM 2427 O O . PRO B 1 101 ? 13.375 11.398 -3.912 1 70.62 101 PRO B O 1
ATOM 2430 N N . PRO B 1 102 ? 15.164 11.477 -5.324 1 68.62 102 PRO B N 1
ATOM 2431 C CA . PRO B 1 102 ? 14.555 10.484 -6.203 1 68.62 102 PRO B CA 1
ATOM 2432 C C . PRO B 1 102 ? 14.586 9.07 -5.613 1 68.62 102 PRO B C 1
ATOM 2434 O O . PRO B 1 102 ? 15.445 8.766 -4.789 1 68.62 102 PRO B O 1
ATOM 2437 N N . THR B 1 103 ? 13.586 8.297 -5.996 1 68.75 103 THR B N 1
ATOM 2438 C CA . THR B 1 103 ? 13.648 6.887 -5.637 1 68.75 103 THR B CA 1
ATOM 2439 C C . THR B 1 103 ? 14.445 6.102 -6.68 1 68.75 103 THR B C 1
ATOM 2441 O O . THR B 1 103 ? 14.695 6.598 -7.781 1 68.75 103 THR B O 1
ATOM 2444 N N . GLY B 1 104 ? 14.875 4.977 -6.324 1 62.78 104 GLY B N 1
ATOM 2445 C CA . GLY B 1 104 ? 15.516 4.09 -7.285 1 62.78 104 GLY B CA 1
ATOM 2446 C C . GLY B 1 104 ? 17 4.355 -7.449 1 62.78 104 GLY B C 1
ATOM 2447 O O . GLY B 1 104 ? 17.594 3.998 -8.469 1 62.78 104 GLY B O 1
ATOM 2448 N N . ARG B 1 105 ? 17.453 5.273 -6.668 1 67.88 105 ARG B N 1
ATOM 2449 C CA . ARG B 1 105 ? 18.891 5.523 -6.723 1 67.88 105 ARG B CA 1
ATOM 2450 C C . ARG B 1 105 ? 19.641 4.625 -5.746 1 67.88 105 ARG B C 1
ATOM 2452 O O . ARG B 1 105 ? 19.031 3.854 -5.008 1 67.88 105 ARG B O 1
ATOM 2459 N N . LEU B 1 106 ? 20.984 4.535 -5.883 1 63.41 106 LEU B N 1
ATOM 2460 C CA . LEU B 1 106 ? 21.797 3.602 -5.125 1 63.41 106 LEU B CA 1
ATOM 2461 C C . LEU B 1 106 ? 21.672 3.852 -3.627 1 63.41 106 LEU B C 1
ATOM 2463 O O . LEU B 1 106 ? 21.797 2.924 -2.824 1 63.41 106 LEU B O 1
ATOM 2467 N N . LEU B 1 107 ? 21.609 5.086 -3.201 1 60.91 107 LEU B N 1
ATOM 2468 C CA . LEU B 1 107 ? 21.312 5.211 -1.78 1 60.91 107 LEU B CA 1
ATOM 2469 C C . LEU B 1 107 ? 19.812 5.004 -1.527 1 60.91 107 LEU B C 1
ATOM 2471 O O . LEU B 1 107 ? 19.031 5.938 -1.669 1 60.91 107 LEU B O 1
ATOM 2475 N N . PRO B 1 108 ? 19.5 3.686 -1.105 1 72 108 PRO B N 1
ATOM 2476 C CA . PRO B 1 108 ? 18.062 3.373 -1.171 1 72 108 PRO B CA 1
ATOM 2477 C C . PRO B 1 108 ? 17.297 3.898 0.035 1 72 108 PRO B C 1
ATOM 2479 O O . PRO B 1 108 ? 17.641 3.6 1.179 1 72 108 PRO B O 1
ATOM 2482 N N . ILE B 1 109 ? 16.609 4.934 -0.138 1 79.56 109 ILE B N 1
ATOM 2483 C CA . ILE B 1 109 ? 15.602 5.355 0.829 1 79.56 109 ILE B CA 1
ATOM 2484 C C . ILE B 1 109 ? 14.258 4.742 0.468 1 79.56 109 ILE B C 1
ATOM 2486 O O . ILE B 1 109 ? 13.758 4.934 -0.643 1 79.56 109 ILE B O 1
ATOM 2490 N N . THR B 1 110 ? 13.844 3.916 1.411 1 84.06 110 THR B N 1
ATOM 2491 C CA . THR B 1 110 ? 12.539 3.312 1.201 1 84.06 110 THR B CA 1
ATOM 2492 C C . THR B 1 110 ? 11.484 3.982 2.082 1 84.06 110 THR B C 1
ATOM 2494 O O . THR B 1 110 ? 11.711 4.191 3.277 1 84.06 110 THR B O 1
ATOM 2497 N N . LEU B 1 111 ? 10.445 4.332 1.455 1 89.94 111 LEU B N 1
ATOM 2498 C CA . LEU B 1 111 ? 9.336 4.949 2.174 1 89.94 111 LEU B CA 1
ATOM 2499 C C . LEU B 1 111 ? 8.516 3.896 2.912 1 89.94 111 LEU B C 1
ATOM 2501 O O . LEU B 1 111 ? 8.07 2.914 2.312 1 89.94 111 LEU B O 1
ATOM 2505 N N . GLY B 1 112 ? 8.344 4.055 4.211 1 92.25 112 GLY B N 1
ATOM 2506 C CA . GLY B 1 112 ? 7.441 3.24 5.008 1 92.25 112 GLY B CA 1
ATOM 2507 C C . GLY B 1 112 ? 6.051 3.838 5.129 1 92.25 112 GLY B C 1
ATOM 2508 O O . GLY B 1 112 ? 5.5 4.344 4.148 1 92.25 112 GLY B O 1
ATOM 2509 N N . GLN B 1 113 ? 5.527 3.688 6.336 1 96.44 113 GLN B N 1
ATOM 2510 C CA . GLN B 1 113 ? 4.191 4.238 6.547 1 96.44 113 GLN B CA 1
ATOM 2511 C C . GLN B 1 113 ? 4.246 5.754 6.73 1 96.44 113 GLN B C 1
ATOM 2513 O O . GLN B 1 113 ? 5.234 6.289 7.23 1 96.44 113 GLN B O 1
ATOM 2518 N N . VAL B 1 114 ? 3.244 6.438 6.246 1 97 114 VAL B N 1
ATOM 2519 C CA . VAL B 1 114 ? 3.105 7.887 6.344 1 97 114 VAL B CA 1
ATOM 2520 C C . VAL B 1 114 ? 1.826 8.234 7.102 1 97 114 VAL B C 1
ATOM 2522 O O . VAL B 1 114 ? 0.748 7.734 6.773 1 97 114 VAL B O 1
ATOM 2525 N N . PHE B 1 115 ? 1.957 9.102 8.094 1 98.25 115 PHE B N 1
ATOM 2526 C CA . PHE B 1 115 ? 0.814 9.484 8.914 1 98.25 115 PHE B CA 1
ATOM 2527 C C . PHE B 1 115 ? 0.69 11 8.984 1 98.25 115 PHE B C 1
ATOM 2529 O O . PHE B 1 115 ? 1.675 11.719 8.797 1 98.25 115 PHE B O 1
ATOM 2536 N N . GLN B 1 116 ? -0.462 11.367 9.188 1 98.19 116 GLN B N 1
ATOM 2537 C CA . GLN B 1 116 ? -0.758 12.734 9.609 1 98.19 116 GLN B CA 1
ATOM 2538 C C . GLN B 1 116 ? -1.457 12.75 10.961 1 98.19 116 GLN B C 1
ATOM 2540 O O . GLN B 1 116 ? -2.523 12.156 11.125 1 98.19 116 GLN B O 1
ATOM 2545 N N . ARG B 1 117 ? -0.821 13.328 11.906 1 98.62 117 ARG B N 1
ATOM 2546 C CA . ARG B 1 117 ? -1.429 13.484 13.227 1 98.62 117 ARG B CA 1
ATOM 2547 C C . ARG B 1 117 ? -1.999 14.883 13.398 1 98.62 117 ARG B C 1
ATOM 2549 O O . ARG B 1 117 ? -1.27 15.875 13.297 1 98.62 117 ARG B O 1
ATOM 2556 N N . ILE B 1 118 ? -3.25 14.969 13.727 1 98.56 118 ILE B N 1
ATOM 2557 C CA . ILE B 1 118 ? -3.951 16.25 13.836 1 98.56 118 ILE B CA 1
ATOM 2558 C C . ILE B 1 118 ? -4.516 16.406 15.242 1 98.56 118 ILE B C 1
ATOM 2560 O O . ILE B 1 118 ? -5.219 15.531 15.742 1 98.56 118 ILE B O 1
ATOM 2564 N N . ASP B 1 119 ? -4.137 17.406 15.852 1 98.56 119 ASP B N 1
ATOM 2565 C CA . ASP B 1 119 ? -4.738 17.844 17.109 1 98.56 119 ASP B CA 1
ATOM 2566 C C . ASP B 1 119 ? -5.5 19.156 16.938 1 98.56 119 ASP B C 1
ATOM 2568 O O . ASP B 1 119 ? -4.891 20.203 16.781 1 98.56 119 ASP B O 1
ATOM 2572 N N . VAL B 1 120 ? -6.777 19.047 17.016 1 98.06 120 VAL B N 1
ATOM 2573 C CA . VAL B 1 120 ? -7.633 20.188 16.688 1 98.06 120 VAL B CA 1
ATOM 2574 C C . VAL B 1 120 ? -7.523 21.25 17.781 1 98.06 120 VAL B C 1
ATOM 2576 O O . VAL B 1 120 ? -7.52 22.453 17.484 1 98.06 120 VAL B O 1
ATOM 2579 N N . LEU B 1 121 ? -7.449 20.844 19.016 1 97.06 121 LEU B N 1
ATOM 2580 C CA . LEU B 1 121 ? -7.395 21.781 20.141 1 97.06 121 LEU B CA 1
ATOM 2581 C C . LEU B 1 121 ? -6.141 22.641 20.062 1 97.06 121 LEU B C 1
ATOM 2583 O O . LEU B 1 121 ? -6.227 23.875 20.125 1 97.06 121 LEU B O 1
ATOM 2587 N N . SER B 1 122 ? -4.984 22.047 19.906 1 97.88 122 SER B N 1
ATOM 2588 C CA . SER B 1 122 ? -3.729 22.781 19.859 1 97.88 122 SER B CA 1
ATOM 2589 C C . SER B 1 122 ? -3.422 23.266 18.453 1 97.88 122 SER B C 1
ATOM 2591 O O . SER B 1 122 ? -2.428 23.969 18.234 1 97.88 122 SER B O 1
ATOM 2593 N N . ARG B 1 123 ? -4.234 22.828 17.422 1 97.81 123 ARG B N 1
ATOM 2594 C CA . ARG B 1 123 ? -4.074 23.156 16 1 97.81 123 ARG B CA 1
ATOM 2595 C C . ARG B 1 123 ? -2.768 22.594 15.461 1 97.81 123 ARG B C 1
ATOM 2597 O O . ARG B 1 123 ? -2.121 23.219 14.617 1 97.81 123 ARG B O 1
ATOM 2604 N N . ASP B 1 124 ? -2.348 21.5 16.047 1 98.31 124 ASP B N 1
ATOM 2605 C CA . ASP B 1 124 ? -1.166 20.812 15.562 1 98.31 124 ASP B CA 1
ATOM 2606 C C . ASP B 1 124 ? -1.502 19.953 14.336 1 98.31 124 ASP B C 1
ATOM 2608 O O . ASP B 1 124 ? -2.561 19.328 14.281 1 98.31 124 ASP B O 1
ATOM 2612 N N . PHE B 1 125 ? -0.602 19.938 13.438 1 98.06 125 PHE B N 1
ATOM 2613 C CA . PHE B 1 125 ? -0.687 19.141 12.211 1 98.06 125 PHE B CA 1
ATOM 2614 C C . PHE B 1 125 ? 0.67 18.547 11.859 1 98.06 125 PHE B C 1
ATOM 2616 O O . PHE B 1 125 ? 1.465 19.172 11.156 1 98.06 125 PHE B O 1
ATOM 2623 N N . ASP B 1 126 ? 0.962 17.312 12.219 1 97.69 126 ASP B N 1
ATOM 2624 C CA . ASP B 1 126 ? 2.26 16.672 12.016 1 97.69 126 ASP B CA 1
ATOM 2625 C C . ASP B 1 126 ? 2.209 15.672 10.867 1 97.69 126 ASP B C 1
ATOM 2627 O O . ASP B 1 126 ? 1.322 14.812 10.812 1 97.69 126 ASP B O 1
ATOM 2631 N N . ASN B 1 127 ? 3.098 15.836 9.961 1 95.88 127 ASN B N 1
ATOM 2632 C CA . ASN B 1 127 ? 3.381 14.758 9.016 1 95.88 127 ASN B CA 1
ATOM 2633 C C . ASN B 1 127 ? 4.477 13.828 9.539 1 95.88 127 ASN B C 1
ATOM 2635 O O . ASN B 1 127 ? 5.578 14.281 9.859 1 95.88 127 ASN B O 1
ATOM 2639 N N . ILE B 1 128 ? 4.16 12.641 9.672 1 96.75 128 ILE B N 1
ATOM 2640 C CA . ILE B 1 128 ? 5.078 11.641 10.211 1 96.75 128 ILE B CA 1
ATOM 2641 C C . ILE B 1 128 ? 5.426 10.617 9.141 1 96.75 128 ILE B C 1
ATOM 2643 O O . ILE B 1 128 ? 4.539 9.938 8.609 1 96.75 128 ILE B O 1
ATOM 2647 N N . VAL B 1 129 ? 6.68 10.477 8.812 1 94.81 129 VAL B N 1
ATOM 2648 C CA . VAL B 1 129 ? 7.121 9.617 7.719 1 94.81 129 VAL B CA 1
ATOM 2649 C C . VAL B 1 129 ? 8.133 8.594 8.242 1 94.81 129 VAL B C 1
ATOM 2651 O O . VAL B 1 129 ? 9.156 8.961 8.812 1 94.81 129 VAL B O 1
ATOM 2654 N N . GLU B 1 130 ? 7.789 7.348 8.062 1 93.56 130 GLU B N 1
ATOM 2655 C CA . GLU B 1 130 ? 8.758 6.289 8.328 1 93.56 130 GLU B CA 1
ATOM 2656 C C . GLU B 1 130 ? 9.648 6.043 7.113 1 93.56 130 GLU B C 1
ATOM 2658 O O . GLU B 1 130 ? 9.164 5.973 5.98 1 93.56 130 GLU B O 1
ATOM 2663 N N . LEU B 1 131 ? 10.938 5.926 7.383 1 89.69 131 LEU B N 1
ATOM 2664 C CA . LEU B 1 131 ? 11.914 5.711 6.324 1 89.69 131 LEU B CA 1
ATOM 2665 C C . LEU B 1 131 ? 12.883 4.594 6.691 1 89.69 131 LEU B C 1
ATOM 2667 O O . LEU B 1 131 ? 13.18 4.387 7.871 1 89.69 131 LEU B O 1
ATOM 2671 N N . GLU B 1 132 ? 13.242 3.961 5.684 1 86.38 132 GLU B N 1
ATOM 2672 C CA . GLU B 1 132 ? 14.336 3.004 5.82 1 86.38 132 GLU B CA 1
ATOM 2673 C C . GLU B 1 132 ? 15.516 3.391 4.934 1 86.38 132 GLU B C 1
ATOM 2675 O O . GLU B 1 132 ? 15.359 3.574 3.727 1 86.38 132 GLU B O 1
ATOM 2680 N N . LEU B 1 133 ? 16.625 3.523 5.578 1 83.12 133 LEU B N 1
ATOM 2681 C CA . LEU B 1 133 ? 17.859 3.836 4.871 1 83.12 133 LEU B CA 1
ATOM 2682 C C . LEU B 1 133 ? 18.688 2.578 4.645 1 83.12 133 LEU B C 1
ATOM 2684 O O . LEU B 1 133 ? 19.109 1.927 5.602 1 83.12 133 LEU B O 1
ATOM 2688 N N . GLY B 1 134 ? 18.828 2.307 3.436 1 79.31 134 GLY B N 1
ATOM 2689 C CA . GLY B 1 134 ? 19.625 1.146 3.096 1 79.31 134 GLY B CA 1
ATOM 2690 C C . GLY B 1 134 ? 21.078 1.29 3.504 1 79.31 134 GLY B C 1
ATOM 2691 O O . GLY B 1 134 ? 21.609 2.404 3.594 1 79.31 134 GLY B O 1
ATOM 2692 N N . ALA B 1 135 ? 21.719 0.15 3.793 1 78.06 135 ALA B N 1
ATOM 2693 C CA . ALA B 1 135 ? 23.109 0.141 4.207 1 78.06 135 ALA B CA 1
ATOM 2694 C C . ALA B 1 135 ? 23.891 -0.979 3.516 1 78.06 135 ALA B C 1
ATOM 2696 O O . ALA B 1 135 ? 23.297 -1.989 3.117 1 78.06 135 ALA B O 1
ATOM 2697 N N . PRO B 1 136 ? 25.156 -0.697 3.387 1 76.31 136 PRO B N 1
ATOM 2698 C CA . PRO B 1 136 ? 25.969 -1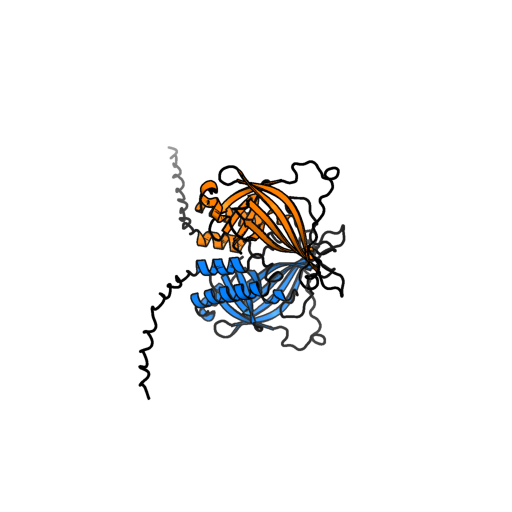.783 2.842 1 76.31 136 PRO B CA 1
ATOM 2699 C C . PRO B 1 136 ? 26.078 -2.973 3.791 1 76.31 136 PRO B C 1
ATOM 2701 O O . PRO B 1 136 ? 26.078 -2.797 5.012 1 76.31 136 PRO B O 1
ATOM 2704 N N . TRP B 1 137 ? 26.172 -4.102 3.162 1 73.56 137 TRP B N 1
ATOM 2705 C CA . TRP B 1 137 ? 26.422 -5.281 3.984 1 73.56 137 TRP B CA 1
ATOM 2706 C C . TRP B 1 137 ? 27.734 -5.125 4.766 1 73.56 137 TRP B C 1
ATOM 2708 O O . TRP B 1 137 ? 28.703 -4.586 4.25 1 73.56 137 TRP B O 1
ATOM 2718 N N . PRO B 1 138 ? 27.828 -5.484 6 1 78.69 138 PRO B N 1
ATOM 2719 C CA . PRO B 1 138 ? 26.812 -6.215 6.77 1 78.69 138 PRO B CA 1
ATOM 2720 C C . PRO B 1 138 ? 25.969 -5.297 7.656 1 78.69 138 PRO B C 1
ATOM 2722 O O . PRO B 1 138 ? 25.328 -5.766 8.594 1 78.69 138 PRO B O 1
ATOM 2725 N N . LEU B 1 139 ? 26.094 -4.047 7.438 1 79.06 139 LEU B N 1
ATOM 2726 C CA . LEU B 1 139 ? 25.391 -3.115 8.305 1 79.06 139 LEU B CA 1
ATOM 2727 C C . LEU B 1 139 ? 23.875 -3.215 8.094 1 79.06 139 LEU B C 1
ATOM 2729 O O . LEU B 1 139 ? 23.422 -3.311 6.953 1 79.06 139 LEU B O 1
ATOM 2733 N N . PRO B 1 140 ? 23.219 -3.322 9.18 1 80.19 140 PRO B N 1
ATOM 2734 C CA . PRO B 1 140 ? 21.766 -3.318 9.023 1 80.19 140 PRO B CA 1
ATOM 2735 C C . PRO B 1 140 ? 21.234 -1.974 8.539 1 80.19 140 PRO B C 1
ATOM 2737 O O . PRO B 1 140 ? 21.828 -0.93 8.812 1 80.19 140 PRO B O 1
ATOM 2740 N N . PRO B 1 141 ? 20.156 -2.062 7.812 1 81 141 PRO B N 1
ATOM 2741 C CA . PRO B 1 141 ? 19.547 -0.788 7.434 1 81 141 PRO B CA 1
ATOM 2742 C C . PRO B 1 141 ? 19.094 0.032 8.641 1 81 141 PRO B C 1
ATOM 2744 O O . PRO B 1 141 ? 18.828 -0.528 9.711 1 81 141 PRO B O 1
ATOM 2747 N N . ALA B 1 142 ? 19.062 1.331 8.43 1 84.88 142 ALA B N 1
ATOM 2748 C CA . ALA B 1 142 ? 18.609 2.223 9.492 1 84.88 142 ALA B CA 1
ATOM 2749 C C . ALA B 1 142 ? 17.156 2.604 9.297 1 84.88 142 ALA B C 1
ATOM 2751 O O . ALA B 1 142 ? 16.719 2.904 8.18 1 84.88 142 ALA B O 1
ATOM 2752 N N . GLU B 1 143 ? 16.391 2.477 10.359 1 89.25 143 GLU B N 1
ATOM 2753 C CA . GLU B 1 143 ? 15 2.936 10.359 1 89.25 143 GLU B CA 1
ATOM 2754 C C . GLU B 1 143 ? 14.867 4.297 11.031 1 89.25 143 GLU B C 1
ATOM 2756 O O . GLU B 1 143 ? 15.344 4.492 12.148 1 89.25 143 GLU B O 1
ATOM 2761 N N . VAL B 1 144 ? 14.273 5.152 10.336 1 90.88 144 VAL B N 1
ATOM 2762 C CA . VAL B 1 144 ? 14.172 6.527 10.805 1 90.88 144 VAL B CA 1
ATOM 2763 C C . VAL B 1 144 ? 12.727 7.012 10.68 1 90.88 144 VAL B C 1
ATOM 2765 O O . VAL B 1 144 ? 12.047 6.707 9.695 1 90.88 144 VAL B O 1
ATOM 2768 N N . THR B 1 145 ? 12.297 7.707 11.672 1 94.75 145 THR B N 1
ATOM 2769 C CA . THR B 1 145 ? 11.016 8.398 11.609 1 94.75 145 THR B CA 1
ATOM 2770 C C . THR B 1 145 ? 11.211 9.914 11.602 1 94.75 145 THR B C 1
ATOM 2772 O O . THR B 1 145 ? 11.883 10.461 12.477 1 94.75 145 THR B O 1
ATOM 2775 N N . ALA B 1 146 ? 10.711 10.531 10.625 1 93 146 ALA B N 1
ATOM 2776 C CA . ALA B 1 146 ? 10.75 11.984 10.516 1 93 146 ALA B CA 1
ATOM 2777 C C . ALA B 1 146 ? 9.383 12.594 10.828 1 93 146 ALA B C 1
ATOM 2779 O O . ALA B 1 146 ? 8.359 12.141 10.312 1 93 146 ALA B O 1
ATOM 2780 N N . THR B 1 147 ? 9.375 13.516 11.688 1 95.12 147 THR B N 1
ATOM 2781 C CA . THR B 1 147 ? 8.172 14.266 12.016 1 95.12 147 THR B CA 1
ATOM 2782 C C . THR B 1 147 ? 8.289 15.711 11.539 1 95.12 147 THR B C 1
ATOM 2784 O O . THR B 1 147 ? 9.156 16.453 12.008 1 95.12 147 THR B O 1
ATOM 2787 N N . LEU B 1 148 ? 7.512 16.031 10.57 1 94.38 148 LEU B N 1
ATOM 2788 C CA . LEU B 1 148 ? 7.383 17.422 10.125 1 94.38 148 LEU B CA 1
ATOM 2789 C C . LEU B 1 148 ? 6.227 18.109 10.836 1 94.38 148 LEU B C 1
ATOM 2791 O O . LEU B 1 148 ? 5.062 17.844 10.547 1 94.38 148 LEU B O 1
ATOM 2795 N N . ALA B 1 149 ? 6.574 18.984 11.727 1 95.31 149 ALA B N 1
ATOM 2796 C CA . ALA B 1 149 ? 5.582 19.625 12.578 1 95.31 149 ALA B CA 1
ATOM 2797 C C . ALA B 1 149 ? 5.051 20.906 11.922 1 95.31 149 ALA B C 1
ATOM 2799 O O . ALA B 1 149 ? 5.828 21.703 11.406 1 95.31 149 ALA B O 1
ATOM 2800 N N . HIS B 1 150 ? 3.715 21.031 11.977 1 96.25 150 HIS B N 1
ATOM 2801 C CA . HIS B 1 150 ? 3.027 22.219 11.492 1 96.25 150 HIS B CA 1
ATOM 2802 C C . HIS B 1 150 ? 1.943 22.672 12.461 1 96.25 150 HIS B C 1
ATOM 2804 O O . HIS B 1 150 ? 1.538 21.922 13.344 1 96.25 150 HIS B O 1
ATOM 2810 N N . LYS B 1 151 ? 1.577 23.891 12.32 1 97.25 151 LYS B N 1
ATOM 2811 C CA . LYS B 1 151 ? 0.305 24.406 12.82 1 97.25 151 LYS B CA 1
ATOM 2812 C C . LYS B 1 151 ? -0.69 24.609 11.688 1 97.25 151 LYS B C 1
ATOM 2814 O O . LYS B 1 151 ? -0.297 24.891 10.555 1 97.25 151 LYS B O 1
ATOM 2819 N N . PHE B 1 152 ? -1.976 24.438 12.078 1 97.25 152 PHE B N 1
ATOM 2820 C CA . PHE B 1 152 ? -2.906 24.625 10.969 1 97.25 152 PHE B CA 1
ATOM 2821 C C . PHE B 1 152 ? -3.967 25.656 11.32 1 97.25 152 PHE B C 1
ATOM 2823 O O . PHE B 1 152 ? -4.188 25.953 12.5 1 97.25 152 PHE B O 1
ATOM 2830 N N . GLU B 1 153 ? -4.469 26.25 10.227 1 96.75 153 GLU B N 1
ATOM 2831 C CA . GLU B 1 153 ? -5.594 27.172 10.289 1 96.75 153 GLU B CA 1
ATOM 2832 C C . GLU B 1 153 ? -6.645 26.828 9.234 1 96.75 153 GLU B C 1
ATOM 2834 O O . GLU B 1 153 ? -6.305 26.422 8.125 1 96.75 153 GLU B O 1
ATOM 2839 N N . LEU B 1 154 ? -7.828 26.922 9.648 1 97 154 LEU B N 1
ATOM 2840 C CA . LEU B 1 154 ? -8.93 26.734 8.719 1 97 154 LEU B CA 1
ATOM 2841 C C . LEU B 1 154 ? -9.188 28 7.906 1 97 154 LEU B C 1
ATOM 2843 O O . LEU B 1 154 ? -9.297 29.078 8.469 1 97 154 LEU B O 1
ATOM 2847 N N . ILE B 1 155 ? -9.18 27.797 6.617 1 95.44 155 ILE B N 1
ATOM 2848 C CA . ILE B 1 155 ? -9.531 28.875 5.695 1 95.44 155 ILE B CA 1
ATOM 2849 C C . ILE B 1 155 ? -10.852 28.547 5 1 95.44 155 ILE B C 1
ATOM 2851 O O . ILE B 1 155 ? -10.938 27.578 4.246 1 95.44 155 ILE B O 1
ATOM 2855 N N . GLY B 1 156 ? -11.906 29.344 5.258 1 94 156 GLY B N 1
ATOM 2856 C CA . GLY B 1 156 ? -13.211 29.016 4.707 1 94 156 GLY B CA 1
ATOM 2857 C C . GLY B 1 156 ? -13.836 27.781 5.348 1 94 156 GLY B C 1
ATOM 2858 O O . GLY B 1 156 ? -13.734 27.594 6.562 1 94 156 GLY B O 1
ATOM 2859 N N . SER B 1 157 ? -14.516 27.016 4.492 1 96.44 157 SER B N 1
ATOM 2860 C CA . SER B 1 157 ? -15.281 25.906 5.07 1 96.44 157 SER B CA 1
ATOM 2861 C C . SER B 1 157 ? -14.516 24.594 4.996 1 96.44 157 SER B C 1
ATOM 2863 O O . SER B 1 157 ? -14.758 23.688 5.789 1 96.44 157 SER B O 1
ATOM 2865 N N . ALA B 1 158 ? -13.547 24.5 4.047 1 97.75 158 ALA B N 1
ATOM 2866 C CA . ALA B 1 158 ? -12.984 23.172 3.846 1 97.75 158 ALA B CA 1
ATOM 2867 C C . ALA B 1 158 ? -11.5 23.234 3.502 1 97.75 158 ALA B C 1
ATOM 2869 O O . ALA B 1 158 ? -10.867 22.219 3.201 1 97.75 158 ALA B O 1
ATOM 2870 N N . LYS B 1 159 ? -10.938 24.406 3.561 1 97.5 159 LYS B N 1
ATOM 2871 C CA . LYS B 1 159 ? -9.531 24.594 3.225 1 97.5 159 LYS B CA 1
ATOM 2872 C C . LYS B 1 159 ? -8.68 24.734 4.48 1 97.5 159 LYS B C 1
ATOM 2874 O O . LYS B 1 159 ? -9.07 25.422 5.43 1 97.5 159 LYS B O 1
ATOM 2879 N N . ILE B 1 160 ? -7.543 24.078 4.441 1 97.81 160 ILE B N 1
ATOM 2880 C CA . ILE B 1 160 ? -6.625 24.078 5.574 1 97.81 160 ILE B CA 1
ATOM 2881 C C . ILE B 1 160 ? -5.277 24.656 5.141 1 97.81 160 ILE B C 1
ATOM 2883 O O . ILE B 1 160 ? -4.727 24.25 4.113 1 97.81 160 ILE B O 1
ATOM 2887 N N . LYS B 1 161 ? -4.871 25.609 5.848 1 96.88 161 LYS B N 1
ATOM 2888 C CA . LYS B 1 161 ? -3.514 26.141 5.715 1 96.88 161 LYS B CA 1
ATOM 2889 C C . LYS B 1 161 ? -2.602 25.594 6.809 1 96.88 161 LYS B C 1
ATOM 2891 O O . LYS B 1 161 ? -2.977 25.562 7.98 1 96.88 161 LYS B O 1
ATOM 2896 N N . ILE B 1 162 ? -1.444 25.109 6.379 1 96.12 162 ILE B N 1
ATOM 2897 C CA . ILE B 1 162 ? -0.497 24.594 7.363 1 96.12 162 ILE B CA 1
ATOM 2898 C C . ILE B 1 162 ? 0.786 25.422 7.324 1 96.12 162 ILE B C 1
ATOM 2900 O O . ILE B 1 162 ? 1.222 25.859 6.254 1 96.12 162 ILE B O 1
ATOM 2904 N N . ASN B 1 163 ? 1.307 25.672 8.492 1 94.19 163 ASN B N 1
ATOM 2905 C CA . ASN B 1 163 ? 2.549 26.406 8.656 1 94.19 163 ASN B CA 1
ATOM 2906 C C . ASN B 1 163 ? 3.633 25.562 9.312 1 94.19 163 ASN B C 1
ATOM 2908 O O . ASN B 1 163 ? 3.445 25.062 10.422 1 94.19 163 ASN B O 1
ATOM 2912 N N . PHE B 1 164 ? 4.672 25.5 8.664 1 92 164 PHE B N 1
ATOM 2913 C CA . PHE B 1 164 ? 5.758 24.641 9.102 1 92 164 PHE B CA 1
ATOM 2914 C C . PHE B 1 164 ? 6.406 25.188 10.367 1 92 164 PHE B C 1
ATOM 2916 O O . PHE B 1 164 ? 6.648 26.391 10.477 1 92 164 PHE B O 1
ATOM 2923 N N . GLU B 1 165 ? 6.727 24.281 11.289 1 92 165 GLU B N 1
ATOM 2924 C CA . GLU B 1 165 ? 7.43 24.656 12.508 1 92 165 GLU B CA 1
ATOM 2925 C C . GLU B 1 165 ? 8.828 24.031 12.555 1 92 165 GLU B C 1
ATOM 2927 O O . GLU B 1 165 ? 9.82 24.766 12.602 1 92 165 GLU B O 1
ATOM 2932 N N . LYS B 1 166 ? 8.938 22.844 12.5 1 90.75 166 LYS B N 1
ATOM 2933 C CA . LYS B 1 166 ? 10.234 22.172 12.609 1 90.75 166 LYS B CA 1
ATOM 2934 C C . LYS B 1 166 ? 10.148 20.734 12.102 1 90.75 166 LYS B C 1
ATOM 2936 O O . LYS B 1 166 ? 9.055 20.172 11.984 1 90.75 166 LYS B O 1
ATOM 2941 N N . THR B 1 167 ? 11.281 20.141 11.828 1 91.88 167 THR B N 1
ATOM 2942 C CA . THR B 1 167 ? 11.43 18.734 11.492 1 91.88 167 THR B CA 1
ATOM 2943 C C . THR B 1 167 ? 12.281 18.016 12.539 1 91.88 167 THR B C 1
ATOM 2945 O O . THR B 1 167 ? 13.352 18.5 12.914 1 91.88 167 THR B O 1
ATOM 2948 N N . THR B 1 168 ? 11.789 16.984 13.016 1 94.31 168 THR B N 1
ATOM 2949 C CA . THR B 1 168 ? 12.539 16.141 13.93 1 94.31 168 THR B CA 1
ATOM 2950 C C . THR B 1 168 ? 12.727 14.742 13.344 1 94.31 168 THR B C 1
ATOM 2952 O O . THR B 1 168 ? 11.812 14.203 12.711 1 94.31 168 THR B O 1
ATOM 2955 N N . VAL B 1 169 ? 13.875 14.172 13.586 1 93.56 169 VAL B N 1
ATOM 2956 C CA . VAL B 1 169 ? 14.18 12.828 13.109 1 93.56 169 VAL B CA 1
ATOM 2957 C C . VAL B 1 169 ? 14.555 11.938 14.289 1 93.56 169 VAL B C 1
ATOM 2959 O O . VAL B 1 169 ? 15.352 12.328 15.148 1 93.56 169 VAL B O 1
ATOM 2962 N N . LYS B 1 170 ? 13.953 10.859 14.289 1 94.5 170 LYS B N 1
ATOM 2963 C CA . LYS B 1 170 ? 14.25 9.867 15.32 1 94.5 170 LYS B CA 1
ATOM 2964 C C . LYS B 1 170 ? 14.555 8.5 14.695 1 94.5 170 LYS B C 1
ATOM 2966 O O . LYS B 1 170 ? 13.828 8.031 13.82 1 94.5 170 LYS B O 1
ATOM 2971 N N . THR B 1 171 ? 15.617 7.902 15.148 1 90.31 171 THR B N 1
ATOM 2972 C CA . THR B 1 171 ? 15.938 6.551 14.703 1 90.31 171 THR B CA 1
ATOM 2973 C C . THR B 1 171 ? 15.117 5.516 15.469 1 90.31 171 THR B C 1
ATOM 2975 O O . THR B 1 171 ? 14.758 5.734 16.625 1 90.31 171 THR B O 1
ATOM 2978 N N . THR B 1 172 ? 14.75 4.508 14.812 1 85.5 172 THR B N 1
ATOM 2979 C CA . THR B 1 172 ? 14.023 3.416 15.445 1 85.5 172 THR B CA 1
ATOM 2980 C C . THR B 1 172 ? 14.742 2.09 15.234 1 85.5 172 THR B C 1
ATOM 2982 O O . THR B 1 172 ? 15.852 2.057 14.688 1 85.5 172 THR B O 1
ATOM 2985 N N . GLY B 1 173 ? 14.156 0.998 15.844 1 77.19 173 GLY B N 1
ATOM 2986 C CA . GLY B 1 173 ? 14.805 -0.3 15.75 1 77.19 173 GLY B CA 1
ATOM 2987 C C . GLY B 1 173 ? 16.062 -0.396 16.594 1 77.19 173 GLY B C 1
ATOM 2988 O O . GLY B 1 173 ? 16.062 -0.08 17.781 1 77.19 173 GLY B O 1
ATOM 2989 N N . ASN B 1 174 ? 17.219 -0.753 15.836 1 74.88 174 ASN B N 1
ATOM 2990 C CA . ASN B 1 174 ? 18.469 -1.015 16.531 1 74.88 174 ASN B CA 1
ATOM 2991 C C . ASN B 1 174 ? 19.109 0.276 17.031 1 74.88 174 ASN B C 1
ATOM 2993 O O . ASN B 1 174 ? 19.984 0.245 17.906 1 74.88 174 ASN B O 1
ATOM 2997 N N . LEU B 1 175 ? 18.688 1.408 16.5 1 83.19 175 LEU B N 1
ATOM 2998 C CA . LEU B 1 175 ? 19.281 2.688 16.859 1 83.19 175 LEU B CA 1
ATOM 2999 C C . LEU B 1 175 ? 18.297 3.529 17.672 1 83.19 175 LEU B C 1
ATOM 3001 O O . LEU B 1 175 ? 18.438 4.75 17.766 1 83.19 175 LEU B O 1
ATOM 3005 N N . ALA B 1 176 ? 17.297 2.863 18.281 1 82.25 176 ALA B N 1
ATOM 3006 C CA . ALA B 1 176 ? 16.203 3.551 18.953 1 82.25 176 ALA B CA 1
ATOM 3007 C C . ALA B 1 176 ? 16.719 4.34 20.156 1 82.25 176 ALA B C 1
ATOM 3009 O O . ALA B 1 176 ? 16.047 5.254 20.641 1 82.25 176 ALA B O 1
ATOM 3010 N N . GLN B 1 177 ? 17.859 3.963 20.578 1 83 177 GLN B N 1
ATOM 3011 C CA . GLN B 1 177 ? 18.391 4.605 21.781 1 83 177 GLN B CA 1
ATOM 3012 C C . GLN B 1 177 ? 18.906 6.004 21.469 1 83 177 GLN B C 1
ATOM 3014 O O . GLN B 1 177 ? 19.125 6.809 22.375 1 83 177 GLN B O 1
ATOM 3019 N N . LEU B 1 178 ? 19.141 6.293 20.234 1 84.19 178 LEU B N 1
ATOM 3020 C CA . LEU B 1 178 ? 19.641 7.613 19.859 1 84.19 178 LEU B CA 1
ATOM 3021 C C . LEU B 1 178 ? 18.547 8.664 20.031 1 84.19 178 LEU B C 1
ATOM 3023 O O . LEU B 1 178 ? 17.375 8.414 19.734 1 84.19 178 LEU B O 1
ATOM 3027 N N . PRO B 1 179 ? 18.906 9.742 20.656 1 83.88 179 PRO B N 1
ATOM 3028 C CA . PRO B 1 179 ? 17.906 10.789 20.844 1 83.88 179 PRO B CA 1
ATOM 3029 C C . PRO B 1 179 ? 17.438 11.406 19.516 1 83.88 179 PRO B C 1
ATOM 3031 O O . PRO B 1 179 ? 18.156 11.359 18.516 1 83.88 179 PRO B O 1
ATOM 3034 N N . PRO B 1 180 ? 16.234 11.953 19.609 1 85.75 180 PRO B N 1
ATOM 3035 C CA . PRO B 1 180 ? 15.766 12.656 18.406 1 85.75 180 PRO B CA 1
ATOM 3036 C C . PRO B 1 180 ? 16.625 13.875 18.062 1 85.75 180 PRO B C 1
ATOM 3038 O O . PRO B 1 180 ? 17.172 14.523 18.953 1 85.75 180 PRO B O 1
ATOM 3041 N N . LEU B 1 181 ? 16.719 14.008 16.766 1 88.62 181 LEU B N 1
ATOM 3042 C CA . LEU B 1 181 ? 17.516 15.125 16.266 1 88.62 181 LEU B CA 1
ATOM 3043 C C . LEU B 1 181 ? 16.625 16.125 15.516 1 88.62 181 LEU B C 1
ATOM 3045 O O . LEU B 1 181 ? 15.852 15.727 14.641 1 88.62 181 LEU B O 1
ATOM 3049 N N . GLU B 1 182 ? 16.703 17.312 15.938 1 86.94 182 GLU B N 1
ATOM 3050 C CA . GLU B 1 182 ? 16.031 18.359 15.172 1 86.94 182 GLU B CA 1
ATOM 3051 C C . GLU B 1 182 ? 16.891 18.812 13.992 1 86.94 182 GLU B C 1
ATOM 3053 O O . GLU B 1 182 ? 18.078 19.094 14.156 1 86.94 182 GLU B O 1
ATOM 3058 N N . ILE B 1 183 ? 16.312 18.719 12.836 1 82.75 183 ILE B N 1
ATOM 3059 C CA . ILE B 1 183 ? 17.031 19.188 11.664 1 82.75 183 ILE B CA 1
ATOM 3060 C C . ILE B 1 183 ? 17.016 20.719 11.633 1 82.75 183 ILE B C 1
ATOM 3062 O O . ILE B 1 183 ? 15.953 21.328 11.586 1 82.75 183 ILE B O 1
ATOM 3066 N N . PRO B 1 184 ? 18.266 21.172 11.719 1 72.5 184 PRO B N 1
ATOM 3067 C CA . PRO B 1 184 ? 18.312 22.641 11.742 1 72.5 184 PRO B CA 1
ATOM 3068 C C . PRO B 1 184 ? 17.781 23.266 10.461 1 72.5 184 PRO B C 1
ATOM 3070 O O . PRO B 1 184 ? 17.953 22.703 9.375 1 72.5 184 PRO B O 1
ATOM 3073 N N . ARG B 1 185 ? 17.047 24.25 10.688 1 66.88 185 ARG B N 1
ATOM 3074 C CA . ARG B 1 185 ? 16.547 25.047 9.555 1 66.88 185 ARG B CA 1
ATOM 3075 C C . ARG B 1 185 ? 17.672 25.828 8.898 1 66.88 185 ARG B C 1
ATOM 3077 O O . ARG B 1 185 ? 18.609 26.266 9.578 1 66.88 185 ARG B O 1
ATOM 3084 N N . LEU B 1 186 ? 17.734 25.531 7.578 1 58.59 186 LEU B N 1
ATOM 3085 C CA . LEU B 1 186 ? 18.719 26.391 6.938 1 58.59 186 LEU B CA 1
ATOM 3086 C C . LEU B 1 186 ? 18.469 27.859 7.301 1 58.59 186 LEU B C 1
ATOM 3088 O O . LEU B 1 186 ? 17.328 28.281 7.461 1 58.59 186 LEU B O 1
ATOM 3092 N N . PRO B 1 187 ? 19.562 28.547 7.547 1 54.75 187 PRO B N 1
ATOM 3093 C CA . PRO B 1 187 ? 19.438 29.984 7.809 1 54.75 187 PRO B CA 1
ATOM 3094 C C . PRO B 1 187 ? 18.594 30.703 6.766 1 54.75 187 PRO B C 1
ATOM 3096 O O . PRO B 1 187 ? 18.562 30.297 5.602 1 54.75 187 PRO B O 1
ATOM 3099 N N . ASP B 1 188 ? 17.719 31.562 7.238 1 53.78 188 ASP B N 1
ATOM 3100 C CA . ASP B 1 188 ? 16.812 32.344 6.387 1 53.78 188 ASP B CA 1
ATOM 3101 C C . ASP B 1 188 ? 17.547 32.812 5.133 1 53.78 188 ASP B C 1
ATOM 3103 O O . ASP B 1 188 ? 16.938 32.938 4.062 1 53.78 188 ASP B O 1
ATOM 3107 N N . SER B 1 189 ? 18.75 33.25 5.32 1 53.06 189 SER B N 1
ATOM 3108 C CA . SER B 1 189 ? 19.516 33.812 4.215 1 53.06 189 SER B CA 1
ATOM 3109 C C . SER B 1 189 ? 19.734 32.781 3.119 1 53.06 189 SER B C 1
ATOM 3111 O O . SER B 1 189 ? 19.984 33.125 1.966 1 53.06 189 SER B O 1
ATOM 3113 N N . LEU B 1 190 ? 19.75 31.625 3.443 1 53.38 190 LEU B N 1
ATOM 3114 C CA . LEU B 1 190 ? 20.047 30.578 2.467 1 53.38 190 LEU B CA 1
ATOM 3115 C C . LEU B 1 190 ? 18.781 29.828 2.072 1 53.38 190 LEU B C 1
ATOM 3117 O O . LEU B 1 190 ? 18.844 28.844 1.322 1 53.38 190 LEU B O 1
ATOM 3121 N N . ARG B 1 191 ? 17.828 30.234 2.803 1 51.75 191 ARG B N 1
ATOM 3122 C CA . ARG B 1 191 ? 16.562 29.562 2.525 1 51.75 191 ARG B CA 1
ATOM 3123 C C . ARG B 1 191 ? 15.852 30.203 1.333 1 51.75 191 ARG B C 1
ATOM 3125 O O . ARG B 1 191 ? 15.883 31.438 1.169 1 51.75 191 ARG B O 1
ATOM 3132 N N . PRO B 1 192 ? 15.594 29.547 0.273 1 50.69 192 PRO B N 1
ATOM 3133 C CA . PRO B 1 192 ? 14.797 30.281 -0.713 1 50.69 192 PRO B CA 1
ATOM 3134 C C . PRO B 1 192 ? 13.641 31.062 -0.081 1 50.69 192 PRO B C 1
ATOM 3136 O O . PRO B 1 192 ? 13.156 30.688 0.991 1 50.69 192 PRO B O 1
ATOM 3139 N N . PRO B 1 193 ? 13.203 32.281 -0.662 1 47.69 193 PRO B N 1
ATOM 3140 C CA . PRO B 1 193 ? 12.188 33.156 -0.12 1 47.69 193 PRO B CA 1
ATOM 3141 C C . PRO B 1 193 ? 11.078 32.438 0.623 1 47.69 193 PRO B C 1
ATOM 3143 O O . PRO B 1 193 ? 10.883 31.234 0.413 1 47.69 193 PRO B O 1
ATOM 3146 N N . SER B 1 194 ? 10.312 33.156 1.712 1 46.75 194 SER B N 1
ATOM 3147 C CA . SER B 1 194 ? 9.43 32.969 2.861 1 46.75 194 SER B CA 1
ATOM 3148 C C . SER B 1 194 ? 8.281 32.031 2.529 1 46.75 194 SER B C 1
ATOM 3150 O O . SER B 1 194 ? 7.586 31.547 3.428 1 46.75 194 SER B O 1
ATOM 3152 N N . ASN B 1 195 ? 7.574 32.219 1.482 1 49.16 195 ASN B N 1
ATOM 3153 C CA . ASN B 1 195 ? 6.254 31.641 1.293 1 49.16 195 ASN B CA 1
ATOM 3154 C C . ASN B 1 195 ? 6.32 30.109 1.287 1 49.16 195 ASN B C 1
ATOM 3156 O O . ASN B 1 195 ? 5.32 29.453 1.015 1 49.16 195 ASN B O 1
ATOM 3160 N N . THR B 1 196 ? 7.5 29.594 1.48 1 54.94 196 THR B N 1
ATOM 3161 C CA . THR B 1 196 ? 7.848 28.203 1.234 1 54.94 196 THR B CA 1
ATOM 3162 C C . THR B 1 196 ? 7.551 27.344 2.461 1 54.94 196 THR B C 1
ATOM 3164 O O . THR B 1 196 ? 7.73 26.125 2.432 1 54.94 196 THR B O 1
ATOM 3167 N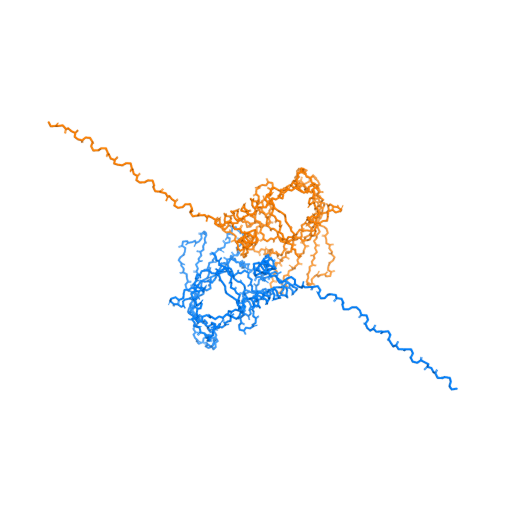 N . ARG B 1 197 ? 6.891 27.969 3.52 1 69 197 ARG B N 1
ATOM 3168 C CA . ARG B 1 197 ? 6.75 27.234 4.77 1 69 197 ARG B CA 1
ATOM 3169 C C . ARG B 1 197 ? 5.285 26.891 5.047 1 69 197 ARG B C 1
ATOM 3171 O O . ARG B 1 197 ? 4.941 26.453 6.145 1 69 197 ARG B O 1
ATOM 3178 N N . SER B 1 198 ? 4.629 27.359 4.059 1 81.75 198 SER B N 1
ATOM 3179 C CA . SER B 1 198 ? 3.209 27.078 4.25 1 81.75 198 SER B CA 1
ATOM 3180 C C . SER B 1 198 ? 2.631 26.328 3.061 1 81.75 198 SER B C 1
ATOM 3182 O O . SER B 1 198 ? 3.227 26.297 1.981 1 81.75 198 SER B O 1
ATOM 3184 N N . GLY B 1 199 ? 1.711 25.516 3.299 1 89.31 199 GLY B N 1
ATOM 3185 C CA . GLY B 1 199 ? 0.933 24.812 2.291 1 89.31 199 GLY B CA 1
ATOM 3186 C C . GLY B 1 199 ? -0.556 24.812 2.58 1 89.31 199 GLY B C 1
ATOM 3187 O O . GLY B 1 199 ? -0.976 25.125 3.699 1 89.31 199 GLY B O 1
ATOM 3188 N N . GLU B 1 200 ? -1.254 24.688 1.507 1 94.75 200 GLU B N 1
ATOM 3189 C CA . GLU B 1 200 ? -2.705 24.625 1.646 1 94.75 200 GLU B CA 1
ATOM 3190 C C . GLU B 1 200 ? -3.273 23.391 0.953 1 94.75 200 GLU B C 1
ATOM 3192 O O . GLU B 1 200 ? -2.682 22.875 -0.001 1 94.75 200 GLU B O 1
ATOM 3197 N N . PHE B 1 201 ? -4.344 22.984 1.475 1 96.81 201 PHE B N 1
ATOM 3198 C CA . PHE B 1 201 ? -5.098 21.922 0.809 1 96.81 201 PHE B CA 1
ATOM 3199 C C . PHE B 1 201 ? -6.578 22 1.174 1 96.81 201 PHE B C 1
ATOM 3201 O O . PHE B 1 201 ? -6.949 22.672 2.137 1 96.81 201 PHE B O 1
ATOM 3208 N N . GLU B 1 202 ? -7.316 21.375 0.38 1 98.31 202 GLU B N 1
ATOM 3209 C CA . GLU B 1 202 ? -8.758 21.312 0.601 1 98.31 202 GLU B CA 1
ATOM 3210 C C . GLU B 1 202 ? -9.203 19.906 1.011 1 98.31 202 GLU B C 1
ATOM 3212 O O . GLU B 1 202 ? -8.766 18.922 0.423 1 98.31 202 GLU B O 1
ATOM 3217 N N . VAL B 1 203 ? -9.961 19.812 2.068 1 98.69 203 VAL B N 1
ATOM 3218 C CA . VAL B 1 203 ? -10.602 18.547 2.422 1 98.69 203 VAL B CA 1
ATOM 3219 C C . VAL B 1 203 ? -11.875 18.359 1.595 1 98.69 203 VAL B C 1
ATOM 3221 O O . VAL B 1 203 ? -12.828 19.125 1.728 1 98.69 203 VAL B O 1
ATOM 3224 N N . THR B 1 204 ? -11.945 17.312 0.788 1 98.62 204 THR B N 1
ATOM 3225 C CA . THR B 1 204 ? -13.031 17.156 -0.171 1 98.62 204 THR B CA 1
ATOM 3226 C C . THR B 1 204 ? -13.992 16.062 0.263 1 98.62 204 THR B C 1
ATOM 3228 O O . THR B 1 204 ? -15.117 15.969 -0.241 1 98.62 204 THR B O 1
ATOM 3231 N N . TYR B 1 205 ? -13.617 15.328 1.135 1 98.81 205 TYR B N 1
ATOM 3232 C CA . TYR B 1 205 ? -14.469 14.352 1.805 1 98.81 205 TYR B CA 1
ATOM 3233 C C . TYR B 1 205 ? -13.938 14.023 3.195 1 98.81 205 TYR B C 1
ATOM 3235 O O . TYR B 1 205 ? -12.727 13.906 3.393 1 98.81 205 TYR B O 1
ATOM 3243 N N . LEU B 1 206 ? -14.828 13.828 4.137 1 98.44 206 LEU B N 1
ATOM 3244 C CA . LEU B 1 206 ? -14.43 13.523 5.508 1 98.44 206 LEU B CA 1
ATOM 3245 C C . LEU B 1 206 ? -15.539 12.781 6.242 1 98.44 206 LEU B C 1
ATOM 3247 O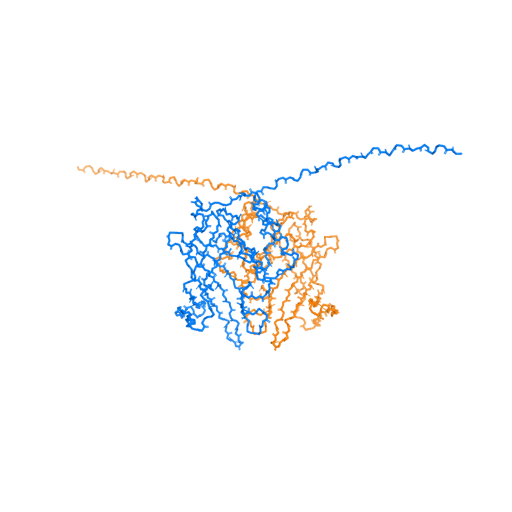 O . LEU B 1 206 ? -16.688 13.234 6.266 1 98.44 206 LEU B O 1
ATOM 3251 N N . ASP B 1 207 ? -15.203 11.672 6.758 1 96.75 207 ASP B N 1
ATOM 3252 C CA . ASP B 1 207 ? -16.031 10.992 7.75 1 96.75 207 ASP B CA 1
ATOM 3253 C C . ASP B 1 207 ? -15.18 10.344 8.836 1 96.75 207 ASP B C 1
ATOM 3255 O O . ASP B 1 207 ? -14.039 10.75 9.062 1 96.75 207 ASP B O 1
ATOM 3259 N N . SER B 1 208 ? -15.719 9.414 9.594 1 95.06 208 SER B N 1
ATOM 3260 C CA . SER B 1 208 ? -15.047 8.914 10.789 1 95.06 208 SER B CA 1
ATOM 3261 C C . SER B 1 208 ? -13.852 8.031 10.422 1 95.06 208 SER B C 1
ATOM 3263 O O . SER B 1 208 ? -12.961 7.812 11.242 1 95.06 208 SER B O 1
ATOM 3265 N N . ASP B 1 209 ? -13.805 7.574 9.156 1 95.31 209 ASP B N 1
ATOM 3266 C CA . ASP B 1 209 ? -12.758 6.586 8.898 1 95.31 209 ASP B CA 1
ATOM 3267 C C . ASP B 1 209 ? -12 6.906 7.617 1 95.31 209 ASP B C 1
ATOM 3269 O O . ASP B 1 209 ? -11.016 6.238 7.285 1 95.31 209 ASP B O 1
ATOM 3273 N N . MET B 1 210 ? -12.438 7.918 6.887 1 98.25 210 MET B N 1
ATOM 3274 C CA . MET B 1 210 ? -11.781 8.25 5.625 1 98.25 210 MET B CA 1
ATOM 3275 C C . MET B 1 210 ? -11.727 9.758 5.422 1 98.25 210 MET B C 1
ATOM 3277 O O . MET B 1 210 ? -12.68 10.469 5.75 1 98.25 210 MET B O 1
ATOM 3281 N N . ARG B 1 211 ? -10.633 10.195 4.867 1 98.75 211 ARG B N 1
ATOM 3282 C CA . ARG B 1 211 ? -10.422 11.594 4.504 1 98.75 211 ARG B CA 1
ATOM 3283 C C . ARG B 1 211 ? -9.766 11.711 3.129 1 98.75 211 ARG B C 1
ATOM 3285 O O . ARG B 1 211 ? -8.805 11.008 2.832 1 98.75 211 ARG B O 1
ATOM 3292 N N . ILE B 1 212 ? -10.352 12.477 2.293 1 98.88 212 ILE B N 1
ATOM 3293 C CA . ILE B 1 212 ? -9.812 12.758 0.968 1 98.88 212 ILE B CA 1
ATOM 3294 C C . ILE B 1 212 ? -9.484 14.242 0.851 1 98.88 212 ILE B C 1
ATOM 3296 O O . ILE B 1 212 ? -10.273 15.094 1.266 1 98.88 212 ILE B O 1
ATOM 3300 N N . THR B 1 213 ? -8.328 14.555 0.354 1 98.62 213 THR B N 1
ATOM 3301 C CA . THR B 1 213 ? -7.922 15.953 0.215 1 98.62 213 THR B CA 1
ATOM 3302 C C . THR B 1 213 ? -7.383 16.219 -1.187 1 98.62 213 THR B C 1
ATOM 3304 O O . THR B 1 213 ? -6.949 15.297 -1.877 1 98.62 213 THR B O 1
ATOM 3307 N N . GLN B 1 214 ? -7.469 17.422 -1.546 1 97.88 214 GLN B N 1
ATOM 3308 C CA . GLN B 1 214 ? -6.844 17.938 -2.758 1 97.88 214 GLN B CA 1
ATOM 3309 C C . GLN B 1 214 ? -5.816 19.016 -2.424 1 97.88 214 GLN B C 1
ATOM 3311 O O . GLN B 1 214 ? -6.148 20.031 -1.799 1 97.88 214 GLN B O 1
ATOM 3316 N N . GLY B 1 215 ? -4.648 18.766 -2.812 1 94.94 215 GLY B N 1
ATOM 3317 C CA . GLY B 1 215 ? -3.582 19.719 -2.557 1 94.94 215 GLY B CA 1
ATOM 3318 C C . GLY B 1 215 ? -3.656 20.953 -3.439 1 94.94 215 GLY B C 1
ATOM 3319 O O . GLY B 1 215 ? -4.457 21 -4.375 1 94.94 215 GLY B O 1
ATOM 3320 N N . ASP B 1 216 ? -2.748 21.953 -3.1 1 90.12 216 ASP B N 1
ATOM 3321 C CA . ASP B 1 216 ? -2.74 23.219 -3.814 1 90.12 216 ASP B CA 1
ATOM 3322 C C . ASP B 1 216 ? -2.254 23.047 -5.25 1 90.12 216 ASP B C 1
ATOM 3324 O O . ASP B 1 216 ? -2.518 23.891 -6.109 1 90.12 216 ASP B O 1
ATOM 3328 N N . ARG B 1 217 ? -1.662 21.984 -5.559 1 87.81 217 ARG B N 1
ATOM 3329 C CA . ARG B 1 217 ? -1.212 21.703 -6.918 1 87.81 217 ARG B CA 1
ATOM 3330 C C . ARG B 1 217 ? -2.068 20.609 -7.566 1 87.81 217 ARG B C 1
ATOM 3332 O O . ARG B 1 217 ? -1.661 20 -8.555 1 87.81 217 ARG B O 1
ATOM 3339 N N . GLY B 1 218 ? -3.166 20.281 -6.953 1 91.12 218 GLY B N 1
ATOM 3340 C CA . GLY B 1 218 ? -4.129 19.359 -7.523 1 91.12 218 GLY B CA 1
ATOM 3341 C C . GLY B 1 218 ? -3.893 17.922 -7.105 1 91.12 218 GLY B C 1
ATOM 3342 O O . GLY B 1 218 ? -4.59 17.016 -7.562 1 91.12 218 GLY B O 1
ATOM 3343 N N . GLU B 1 219 ? -2.934 17.672 -6.203 1 95.19 219 GLU B N 1
ATOM 3344 C CA . GLU B 1 219 ? -2.617 16.312 -5.797 1 95.19 219 GLU B CA 1
ATOM 3345 C C . GLU B 1 219 ? -3.752 15.703 -4.98 1 95.19 219 GLU B C 1
ATOM 3347 O O . GLU B 1 219 ? -4.219 16.297 -4.008 1 95.19 219 GLU B O 1
ATOM 3352 N N . LEU B 1 220 ? -4.195 14.539 -5.418 1 98.25 220 LEU B N 1
ATOM 3353 C CA . LEU B 1 220 ? -5.156 13.75 -4.66 1 98.25 220 LEU B CA 1
ATOM 3354 C C . LEU B 1 220 ? -4.465 12.984 -3.537 1 98.25 220 LEU B C 1
ATOM 3356 O O . LEU B 1 220 ? -3.457 12.312 -3.768 1 98.25 220 LEU B O 1
ATOM 3360 N N . ARG B 1 221 ? -5.008 13.133 -2.297 1 98.44 221 ARG B N 1
ATOM 3361 C CA . ARG B 1 221 ? -4.523 12.328 -1.177 1 98.44 221 ARG B CA 1
ATOM 3362 C C . ARG B 1 221 ? -5.672 11.617 -0.471 1 98.44 221 ARG B C 1
ATOM 3364 O O . ARG B 1 221 ? -6.734 12.211 -0.256 1 98.44 221 ARG B O 1
ATOM 3371 N N . VAL B 1 222 ? -5.453 10.383 -0.215 1 98.88 222 VAL B N 1
ATOM 3372 C CA . VAL B 1 222 ? -6.449 9.555 0.458 1 98.88 222 VAL B CA 1
ATOM 3373 C C . VAL B 1 222 ? -5.887 9.039 1.782 1 98.88 222 VAL B C 1
ATOM 3375 O O . VAL B 1 222 ? -4.781 8.508 1.827 1 98.88 222 VAL B O 1
ATOM 3378 N N . PHE B 1 223 ? -6.668 9.234 2.871 1 98.75 223 PHE B N 1
ATOM 3379 C CA . PHE B 1 223 ? -6.281 8.812 4.215 1 98.75 223 PHE B CA 1
ATOM 3380 C C . PHE B 1 223 ? -7.348 7.91 4.824 1 98.75 223 PHE B C 1
ATOM 3382 O O . PHE B 1 223 ? -8.539 8.078 4.559 1 98.75 223 PHE B O 1
ATOM 3389 N N . VAL B 1 224 ? -6.914 7 5.625 1 98.5 224 VAL B N 1
ATOM 3390 C CA . VAL B 1 224 ? -7.801 6.262 6.52 1 98.5 224 VAL B CA 1
ATOM 3391 C C . VAL B 1 224 ? -7.348 6.449 7.965 1 98.5 224 VAL B C 1
ATOM 3393 O O . VAL B 1 224 ? -6.172 6.711 8.227 1 98.5 224 VAL B O 1
ATOM 3396 N N . ILE B 1 225 ? -8.289 6.375 8.82 1 96.31 225 ILE B N 1
ATOM 3397 C CA . ILE B 1 225 ? -7.922 6.562 10.219 1 96.31 225 ILE B CA 1
ATOM 3398 C C . ILE B 1 225 ? -7.066 5.391 10.695 1 96.31 225 ILE B C 1
ATOM 3400 O O . ILE B 1 225 ? -7.34 4.238 10.352 1 96.31 225 ILE B O 1
ATOM 3404 N N . ALA B 1 226 ? -6.051 5.66 11.438 1 93.19 226 ALA B N 1
ATOM 3405 C CA . ALA B 1 226 ? -5.074 4.652 11.844 1 93.19 226 ALA B CA 1
ATOM 3406 C C . ALA B 1 226 ? -5.488 3.992 13.156 1 93.19 226 ALA B C 1
ATOM 3408 O O . ALA B 1 226 ? -6.164 4.609 13.984 1 93.19 226 ALA B O 1
#

Radius of gyration: 26.89 Å; Cα contacts (8 Å, |Δi|>4): 940; chains: 2; bounding box: 72×66×136 Å